Protein AF-A0A820EWH8-F1 (afdb_monomer)

Secondary structure (DSSP, 8-state):
-------------PEEEEEEEEE--TT--HHHHHHHHHHHHIIIIISSS-EEEEEEEEEEPPHHHHHHHH-TTT---HHHHHHHHHHHHHHT-HHHHTTEEE--TTTT-TT----HHHHHHHHHHHHHHHHTTTSSS-SSPPEEEEEEEHHHHHH-TTHHHHTTSTTEEEEEEEETTTTHHHHTTS---TTEEEEEE-S---GGG---HHHHHHHHHSTTT-SS-B--SSPBPHHHHHHHHHT-TT--EEEEEEEB-GGGG-HHHHHHHSTT-SEEEEEEE---S--HHHHHTT-SHIIIIIS--EEEEETTEEEEETTTS-SEEETT----SEES---THHHHTT--EEEE-S--------BS---EEEE---S-GGGHHHHB-GGG--EEEE-S---HHHHHHHHHH-TT--EEEE-S-HHHHHHHHTTS--TT-SEEE-

Organism: NCBI:txid392030

pLDDT: mean 84.19, std 14.74, range [29.52, 98.5]

Nearest PDB structures (foldseek):
  8i0d-assembly1_A  TM=2.693E-01  e=1.339E+00  Scutellaria baicalensis

Radius of gyration: 31.41 Å; Cα contacts (8 Å, |Δi|>4): 701; chains: 1; bounding box: 72×52×110 Å

Solvent-accessible surface area (backbone atoms only — not comparable to full-atom values): 24878 Å² total; per-residue (Å²): 142,80,87,78,79,79,77,81,74,80,74,76,84,61,49,44,29,33,40,36,31,71,42,67,43,55,55,64,55,70,51,66,55,50,50,56,51,52,50,46,55,36,35,53,72,69,39,84,80,43,34,42,73,72,36,35,33,44,27,39,39,18,49,69,51,40,41,75,73,57,34,90,90,68,54,68,57,41,73,56,35,48,49,49,44,48,52,52,35,53,70,66,32,69,87,43,45,72,40,44,48,74,41,58,66,46,38,68,35,87,92,43,67,71,56,71,58,60,49,50,49,54,50,38,50,52,51,32,48,62,36,32,65,71,79,65,75,42,96,60,77,53,26,34,30,43,46,46,46,47,72,54,48,76,74,37,72,65,60,65,54,40,37,76,39,86,57,34,24,31,37,36,41,37,62,70,70,87,46,55,69,57,58,71,68,47,83,87,52,96,34,60,43,80,41,71,49,90,60,88,70,58,75,89,58,69,66,49,38,65,58,53,46,54,32,66,77,30,83,86,74,53,72,82,56,58,77,49,96,57,64,44,48,48,68,58,50,51,54,53,48,69,76,41,80,84,53,41,71,46,78,45,43,36,45,34,36,78,68,56,53,48,30,62,66,48,55,68,73,47,63,77,38,80,42,75,42,38,39,37,38,29,90,58,95,73,65,74,73,40,44,59,44,42,60,42,62,60,27,62,66,75,65,57,48,32,40,35,31,50,69,59,24,40,30,21,47,63,85,67,48,63,45,60,43,44,68,78,65,71,79,65,81,42,52,49,59,86,64,66,60,65,56,36,58,50,22,31,31,38,37,35,65,51,65,73,74,81,72,94,59,65,28,63,43,28,32,33,42,38,33,58,44,75,54,67,68,84,54,45,69,79,34,33,40,46,58,48,20,31,31,41,37,32,76,39,80,56,64,62,71,58,56,57,54,51,53,74,47,21,81,53,31,28,33,43,35,39,54,56,60,64,73,62,51,58,72,71,44,81,83,57,89,61,85,58,50,79,41,82,48,97

InterPro domains:
  IPR004821 Cytidyltransferase-like domain [PF01467] (20-214)
  IPR014729 Rossmann-like alpha/beta/alpha sandwich fold [G3DSA:3.40.50.620] (14-237)
  IPR051182 Eukaryotic NMN adenylyltransferase [PTHR12039] (14-216)

Structure (mmCIF, N/CA/C/O backbone):
data_AF-A0A820EWH8-F1
#
_entry.id   AF-A0A820EWH8-F1
#
loop_
_atom_site.group_PDB
_atom_site.id
_atom_site.type_symbol
_atom_site.label_atom_id
_atom_site.label_alt_id
_atom_site.label_comp_id
_atom_site.label_asym_id
_atom_site.label_entity_id
_atom_site.label_seq_id
_atom_site.pdbx_PDB_ins_code
_atom_site.Cartn_x
_atom_site.Cartn_y
_atom_site.Cartn_z
_atom_site.occupancy
_atom_site.B_iso_or_equiv
_atom_site.auth_seq_id
_atom_site.auth_comp_id
_atom_site.auth_asym_id
_atom_site.auth_atom_id
_atom_site.pdbx_PDB_model_num
ATOM 1 N N . MET A 1 1 ? -23.776 -8.618 68.724 1.00 38.94 1 MET A N 1
ATOM 2 C CA . MET A 1 1 ? -24.906 -8.530 67.776 1.00 38.94 1 MET A CA 1
ATOM 3 C C . MET A 1 1 ? -24.663 -7.338 66.866 1.00 38.94 1 MET A C 1
ATOM 5 O O . MET A 1 1 ? -24.814 -6.212 67.313 1.00 38.94 1 MET A O 1
ATOM 9 N N . LEU A 1 2 ? -24.207 -7.571 65.637 1.00 29.52 2 LEU A N 1
ATOM 10 C CA . LEU A 1 2 ? -24.050 -6.531 64.619 1.00 29.52 2 LEU A CA 1
ATOM 11 C C . LEU A 1 2 ? -24.744 -7.029 63.351 1.00 29.52 2 LEU A C 1
ATOM 13 O O . LEU A 1 2 ? -24.311 -7.994 62.727 1.00 29.52 2 LEU A O 1
ATOM 17 N N . ASN A 1 3 ? -25.873 -6.391 63.053 1.00 35.25 3 ASN A N 1
ATOM 18 C CA . ASN A 1 3 ? -26.711 -6.623 61.886 1.00 35.25 3 ASN A CA 1
ATOM 19 C C . ASN A 1 3 ? -25.984 -6.166 60.615 1.00 35.25 3 ASN A C 1
ATOM 21 O O . ASN A 1 3 ? -25.861 -4.967 60.365 1.00 35.25 3 ASN A O 1
ATOM 25 N N . GLY A 1 4 ? -25.552 -7.117 59.789 1.00 31.80 4 GLY A N 1
ATOM 26 C CA . GLY A 1 4 ? -25.129 -6.858 58.417 1.00 31.80 4 GLY A CA 1
ATOM 27 C C . GLY A 1 4 ? -26.343 -6.789 57.493 1.00 31.80 4 GLY A C 1
ATOM 28 O O . GLY A 1 4 ? -26.900 -7.818 57.121 1.00 31.80 4 GLY A O 1
ATOM 29 N N . LYS A 1 5 ? -26.757 -5.571 57.126 1.00 35.78 5 LYS A N 1
ATOM 30 C CA . LYS A 1 5 ? -27.713 -5.315 56.040 1.00 35.78 5 LYS A CA 1
ATOM 31 C C . LYS A 1 5 ? -27.166 -5.901 54.734 1.00 35.78 5 LYS A C 1
ATOM 33 O O . LYS A 1 5 ? -26.212 -5.372 54.170 1.00 35.78 5 LYS A O 1
ATOM 38 N N . ILE A 1 6 ? -27.812 -6.947 54.230 1.00 36.94 6 ILE A N 1
ATOM 39 C CA . ILE A 1 6 ? -27.679 -7.388 52.841 1.00 36.94 6 ILE A CA 1
ATOM 40 C C . ILE A 1 6 ? -28.340 -6.306 51.981 1.00 36.94 6 ILE A C 1
ATOM 42 O O . ILE A 1 6 ? -29.564 -6.196 51.947 1.00 36.94 6 ILE A O 1
ATOM 46 N N . SER A 1 7 ? -27.543 -5.457 51.327 1.00 34.59 7 SER A N 1
ATOM 47 C CA . SER A 1 7 ? -28.073 -4.552 50.306 1.00 34.59 7 SER A CA 1
ATOM 48 C C . SER A 1 7 ? -28.342 -5.372 49.045 1.00 34.59 7 SER A C 1
ATOM 50 O O . SER A 1 7 ? -27.409 -5.777 48.349 1.00 34.59 7 SER A O 1
ATOM 52 N N . SER A 1 8 ? -29.612 -5.626 48.750 1.00 38.19 8 SER A N 1
ATOM 53 C CA . SER A 1 8 ? -30.064 -6.132 47.459 1.00 38.19 8 SER A CA 1
ATOM 54 C C . SER A 1 8 ? -29.770 -5.083 46.381 1.00 38.19 8 SER A C 1
ATOM 56 O O . SER A 1 8 ? -30.545 -4.146 46.178 1.00 38.19 8 SER A O 1
ATOM 58 N N . ARG A 1 9 ? -28.629 -5.201 45.695 1.00 39.25 9 ARG A N 1
ATOM 59 C CA . ARG A 1 9 ? -28.409 -4.482 44.437 1.00 39.25 9 ARG A CA 1
ATOM 60 C C . ARG A 1 9 ? -29.338 -5.103 43.395 1.00 39.25 9 ARG A C 1
ATOM 62 O O . ARG A 1 9 ? -29.088 -6.216 42.946 1.00 39.25 9 ARG A O 1
ATOM 69 N N . ASN A 1 10 ? -30.394 -4.385 43.020 1.00 38.06 10 ASN A N 1
ATOM 70 C CA . ASN A 1 10 ? -31.115 -4.630 41.773 1.00 38.06 10 ASN A CA 1
ATOM 71 C C . ASN A 1 10 ? -30.092 -4.558 40.630 1.00 38.06 10 ASN A C 1
ATOM 73 O O . ASN A 1 10 ? -29.635 -3.471 40.277 1.00 38.06 10 ASN A O 1
ATOM 77 N N . SER A 1 11 ? -29.676 -5.704 40.094 1.00 45.56 11 SER A N 1
ATOM 78 C CA . SER A 1 11 ? -28.837 -5.761 38.900 1.00 45.56 11 SER A CA 1
ATOM 79 C C . SER A 1 11 ? -29.658 -5.225 37.731 1.00 45.56 11 SER A C 1
ATOM 81 O O . SER A 1 11 ? -30.567 -5.904 37.251 1.00 45.56 11 SER A O 1
ATOM 83 N N . VAL A 1 12 ? -29.382 -3.993 37.301 1.00 56.91 12 VAL A N 1
ATOM 84 C CA . VAL A 1 12 ? -29.908 -3.461 36.039 1.00 56.91 12 VAL A CA 1
ATOM 85 C C . VAL A 1 12 ? -29.523 -4.458 34.948 1.00 56.91 12 VAL A C 1
ATOM 87 O O . VAL A 1 12 ? -28.342 -4.761 34.790 1.00 56.91 12 VAL A O 1
ATOM 90 N N . ILE A 1 13 ? -30.511 -5.028 34.255 1.00 62.31 13 ILE A N 1
ATOM 91 C CA . ILE A 1 13 ? -30.258 -5.976 33.166 1.00 62.31 13 ILE A CA 1
ATOM 92 C C . ILE A 1 13 ? -29.523 -5.206 32.065 1.00 62.31 13 ILE A C 1
ATOM 94 O O . ILE A 1 13 ? -30.099 -4.328 31.423 1.00 62.31 13 ILE A O 1
ATOM 98 N N . GLN A 1 14 ? -28.237 -5.504 31.888 1.00 79.88 14 GLN A N 1
ATOM 99 C CA . GLN A 1 14 ? -27.405 -4.919 30.841 1.00 79.88 14 GLN A CA 1
ATOM 100 C C . GLN A 1 14 ? -27.856 -5.480 29.487 1.00 79.88 14 GLN A C 1
ATOM 102 O O . GLN A 1 14 ? -28.038 -6.689 29.344 1.00 79.88 14 GLN A O 1
ATOM 107 N N . THR A 1 15 ? -28.073 -4.612 28.495 1.00 89.75 15 THR A N 1
ATOM 108 C CA . THR A 1 15 ? -28.449 -5.060 27.145 1.00 89.75 15 THR A CA 1
ATOM 109 C C . THR A 1 15 ? -27.242 -5.712 26.484 1.00 89.75 15 THR A C 1
ATOM 111 O O . THR A 1 15 ? -26.225 -5.049 26.302 1.00 89.75 15 THR A O 1
ATOM 114 N N . SER A 1 16 ? -27.349 -6.990 26.122 1.00 93.00 16 SER A N 1
ATOM 115 C CA . SER A 1 16 ? -26.336 -7.688 25.326 1.00 93.00 16 SER A CA 1
ATOM 116 C C . SER A 1 16 ? -26.566 -7.455 23.839 1.00 93.00 16 SER A C 1
ATOM 118 O O . SER A 1 16 ? -27.691 -7.589 23.348 1.00 93.00 16 SER A O 1
ATOM 120 N N . CYS A 1 17 ? -25.500 -7.117 23.121 1.00 95.88 17 CYS A N 1
ATOM 121 C CA . CYS A 1 17 ? -25.579 -6.796 21.707 1.00 95.88 17 CYS A CA 1
ATOM 122 C C . CYS A 1 17 ? -24.412 -7.348 20.887 1.00 95.88 17 CYS A C 1
ATOM 124 O O . CYS A 1 17 ? -23.352 -7.683 21.417 1.00 95.88 17 CYS A O 1
ATOM 126 N N . VAL A 1 18 ? -24.648 -7.444 19.581 1.00 97.62 18 VAL A N 1
ATOM 127 C CA . VAL A 1 18 ? -23.671 -7.806 18.554 1.00 97.62 18 VAL A CA 1
ATOM 128 C C . VAL A 1 18 ? -23.622 -6.672 17.539 1.00 97.62 18 VAL A C 1
ATOM 130 O O . VAL A 1 18 ? -24.667 -6.164 17.128 1.00 97.62 18 VAL A O 1
ATOM 133 N N . LEU A 1 19 ? -22.419 -6.260 17.151 1.00 98.50 19 LEU A N 1
ATOM 134 C CA . LEU A 1 19 ? -22.222 -5.218 16.147 1.00 98.50 19 LEU A CA 1
ATOM 135 C C . LEU A 1 19 ? -22.139 -5.846 14.756 1.00 98.50 19 LEU A C 1
ATOM 137 O O . LEU A 1 19 ? -21.499 -6.882 14.589 1.00 98.50 19 LEU A O 1
ATOM 141 N N . LEU A 1 20 ? -22.740 -5.205 13.760 1.00 98.12 20 LEU A N 1
ATOM 142 C CA . LEU A 1 20 ? -22.675 -5.615 12.360 1.00 98.12 20 LEU A CA 1
ATOM 143 C C . LEU A 1 20 ? -22.354 -4.402 11.492 1.00 98.12 20 LEU A C 1
ATOM 145 O O . LEU A 1 20 ? -22.983 -3.359 11.634 1.00 98.12 20 LEU A O 1
ATOM 149 N N . THR A 1 21 ? -21.414 -4.537 10.566 1.00 97.31 21 THR A N 1
ATOM 150 C CA . THR A 1 21 ? -21.192 -3.546 9.509 1.00 97.31 21 THR A CA 1
ATOM 151 C C . THR A 1 21 ? -21.126 -4.249 8.159 1.00 97.31 21 THR A C 1
ATOM 153 O O . THR A 1 21 ? -20.509 -5.310 8.038 1.00 97.31 21 THR A O 1
ATOM 156 N N . THR A 1 22 ? -21.788 -3.675 7.158 1.00 96.00 22 THR A N 1
ATOM 157 C CA . THR A 1 22 ? -21.818 -4.179 5.780 1.00 96.00 22 THR A CA 1
ATOM 158 C C . THR A 1 22 ? -21.034 -3.236 4.872 1.00 96.00 22 THR A C 1
ATOM 160 O O . THR A 1 22 ? -20.739 -2.090 5.229 1.00 96.00 22 THR A O 1
ATOM 163 N N . GLY A 1 23 ? -20.649 -3.702 3.686 1.00 94.50 23 GLY A N 1
ATOM 164 C CA . GLY A 1 23 ? -19.924 -2.852 2.751 1.00 94.50 23 GLY A CA 1
ATOM 165 C C . GLY A 1 23 ? -19.185 -3.593 1.652 1.00 94.50 23 GLY A C 1
ATOM 166 O O . GLY A 1 23 ? -19.115 -4.819 1.601 1.00 94.50 23 GLY A O 1
ATOM 167 N N . SER A 1 24 ? -18.594 -2.814 0.744 1.00 95.00 24 SER A N 1
ATOM 168 C CA . SER A 1 24 ? -17.811 -3.378 -0.355 1.00 95.00 24 SER A CA 1
ATOM 169 C C . SER A 1 24 ? -16.517 -4.028 0.132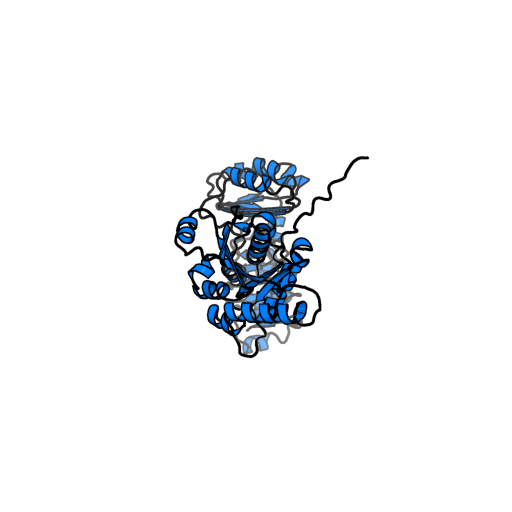 1.00 95.00 24 SER A C 1
ATOM 171 O O . SER A 1 24 ? -16.155 -5.043 -0.435 1.00 95.00 24 SER A O 1
ATOM 173 N N . PHE A 1 25 ? -15.827 -3.465 1.137 1.00 95.75 25 PHE A N 1
ATOM 174 C CA . PHE A 1 25 ? -14.497 -3.901 1.618 1.00 95.75 25 PHE A CA 1
ATOM 175 C C . PHE A 1 25 ? -13.530 -4.243 0.476 1.00 95.75 25 PHE A C 1
ATOM 177 O O . PHE A 1 25 ? -12.991 -5.343 0.389 1.00 95.75 25 PHE A O 1
ATOM 184 N N . ASN A 1 26 ? -13.342 -3.287 -0.436 1.00 94.62 26 ASN A N 1
ATOM 185 C CA . ASN A 1 26 ? -12.665 -3.511 -1.709 1.00 94.62 26 ASN A CA 1
ATOM 186 C C . ASN A 1 26 ? -11.441 -2.588 -1.894 1.00 94.62 26 ASN A C 1
ATOM 188 O O . ASN A 1 26 ? -11.542 -1.614 -2.638 1.00 94.62 26 ASN A O 1
ATOM 192 N N . PRO A 1 27 ? -10.301 -2.829 -1.226 1.00 94.12 27 PRO A N 1
ATOM 193 C CA . PRO A 1 27 ? -10.099 -3.824 -0.174 1.00 94.12 27 PRO A CA 1
ATOM 194 C C . PRO A 1 27 ? -10.524 -3.306 1.215 1.00 94.12 27 PRO A C 1
ATOM 196 O O . PRO A 1 27 ? -10.850 -2.128 1.400 1.00 94.12 27 PRO A O 1
ATOM 199 N N . VAL A 1 28 ? -10.537 -4.202 2.202 1.00 94.38 28 VAL A N 1
ATOM 200 C CA . VAL A 1 28 ? -10.636 -3.849 3.626 1.00 94.38 28 VAL A CA 1
ATOM 201 C C . VAL A 1 28 ? -9.438 -2.987 4.062 1.00 94.38 28 VAL A C 1
ATOM 203 O O . VAL A 1 28 ? -8.375 -3.032 3.450 1.00 94.38 28 VAL A O 1
ATOM 206 N N . HIS A 1 29 ? -9.612 -2.178 5.107 1.00 88.81 29 HIS A N 1
ATOM 207 C CA . HIS A 1 29 ? -8.586 -1.277 5.655 1.00 88.81 29 HIS A CA 1
ATOM 208 C C . HIS A 1 29 ? -8.926 -0.879 7.104 1.00 88.81 29 HIS A C 1
ATOM 210 O O . HIS A 1 29 ? -10.088 -1.045 7.500 1.00 88.81 29 HIS A O 1
ATOM 216 N N . PRO A 1 30 ? -7.971 -0.321 7.883 1.00 85.25 30 PRO A N 1
ATOM 217 C CA . PRO A 1 30 ? -8.116 -0.120 9.330 1.00 85.25 30 PRO A CA 1
ATOM 218 C C . PRO A 1 30 ? -9.366 0.653 9.769 1.00 85.25 30 PRO A C 1
ATOM 220 O O . PRO A 1 30 ? -9.969 0.339 10.797 1.00 85.25 30 PRO A O 1
ATOM 223 N N . LEU A 1 31 ? -9.804 1.633 8.973 1.00 81.88 31 LEU A N 1
ATOM 224 C CA . LEU A 1 31 ? -10.978 2.460 9.275 1.00 81.88 31 LEU A CA 1
ATOM 225 C C . LEU A 1 31 ? -12.252 1.635 9.518 1.00 81.88 31 LEU A C 1
ATOM 227 O O . LEU A 1 31 ? -13.068 2.001 10.367 1.00 81.88 31 LEU A O 1
ATOM 231 N N . HIS A 1 32 ? -12.413 0.522 8.794 1.00 89.06 32 HIS A N 1
ATOM 232 C CA . HIS A 1 32 ? -13.570 -0.362 8.932 1.00 89.06 32 HIS A CA 1
ATOM 233 C C . HIS A 1 32 ? -13.653 -0.955 10.346 1.00 89.06 32 HIS A C 1
ATOM 235 O O . HIS A 1 32 ? -14.711 -0.917 10.975 1.00 89.06 32 HIS A O 1
ATOM 241 N N . PHE A 1 33 ? -12.525 -1.422 10.886 1.00 90.06 33 PHE A N 1
ATOM 242 C CA . PHE A 1 33 ? -12.454 -1.995 12.232 1.00 90.06 33 PHE A CA 1
ATOM 243 C C . PHE A 1 33 ? -12.567 -0.925 13.314 1.00 90.06 33 PHE A C 1
ATOM 245 O O . PHE A 1 33 ? -13.239 -1.119 14.325 1.00 90.06 33 PHE A O 1
ATOM 252 N N . GLN A 1 34 ? -11.956 0.240 13.095 1.00 88.25 34 GLN A N 1
ATOM 253 C CA . GLN A 1 34 ? -11.968 1.324 14.075 1.00 88.25 34 GLN A CA 1
ATOM 254 C C . GLN A 1 34 ? -13.366 1.863 14.364 1.00 88.25 34 GLN A C 1
ATOM 256 O O . GLN A 1 34 ? -13.612 2.344 15.468 1.00 88.25 34 GLN A O 1
ATOM 261 N N . ASN A 1 35 ? -14.281 1.809 13.394 1.00 90.00 35 ASN A N 1
ATOM 262 C CA . ASN A 1 35 ? -15.673 2.166 13.647 1.00 90.00 35 ASN A CA 1
ATOM 263 C C . ASN A 1 35 ? -16.317 1.169 14.618 1.00 90.00 35 ASN A C 1
ATOM 265 O O . ASN A 1 35 ? -16.902 1.602 15.605 1.00 90.00 35 ASN A O 1
ATOM 269 N N . LEU A 1 36 ? -16.133 -0.140 14.416 1.00 95.12 36 LEU A N 1
ATOM 270 C CA . LEU A 1 36 ? -16.631 -1.162 15.343 1.00 95.12 36 LEU A CA 1
ATOM 271 C C . LEU A 1 36 ? -16.025 -1.010 16.744 1.00 95.12 36 LEU A C 1
ATOM 273 O O . LEU A 1 36 ? -16.765 -1.013 17.724 1.00 95.12 36 LEU A O 1
ATOM 277 N N . VAL A 1 37 ? -14.706 -0.810 16.844 1.00 94.12 37 VAL A N 1
ATOM 278 C CA . VAL A 1 37 ? -14.016 -0.572 18.126 1.00 94.12 37 VAL A CA 1
ATOM 279 C C . VAL A 1 37 ? -14.590 0.660 18.824 1.00 94.12 37 VAL A C 1
ATOM 281 O O . VAL A 1 37 ? -14.966 0.587 19.990 1.00 94.12 37 VAL A O 1
ATOM 284 N N . ARG A 1 38 ? -14.745 1.778 18.103 1.00 92.94 38 ARG A N 1
ATOM 285 C CA . ARG A 1 38 ? -15.295 3.013 18.673 1.00 92.94 38 ARG A CA 1
ATOM 286 C C . ARG A 1 38 ? -16.721 2.825 19.182 1.00 92.94 38 ARG A C 1
ATOM 288 O O . ARG A 1 38 ? -17.041 3.338 20.255 1.00 92.94 38 ARG A O 1
ATOM 295 N N . VAL A 1 39 ? -17.565 2.128 18.417 1.00 95.94 39 VAL A N 1
ATOM 296 C CA . VAL A 1 39 ? -18.941 1.825 18.827 1.00 95.94 39 VAL A CA 1
ATOM 297 C C . VAL A 1 39 ? -18.946 0.941 20.066 1.00 95.94 39 VAL A C 1
ATOM 299 O O . VAL A 1 39 ? -19.681 1.243 21.003 1.00 95.94 39 VAL A O 1
ATOM 302 N N . ARG A 1 40 ? -18.104 -0.097 20.115 1.00 96.69 40 ARG A N 1
ATOM 303 C CA . ARG A 1 40 ? -17.978 -0.949 21.299 1.00 96.69 40 ARG A CA 1
ATOM 304 C C . ARG A 1 40 ? -17.619 -0.129 22.531 1.00 96.69 40 ARG A C 1
ATOM 306 O O . ARG A 1 40 ? -18.365 -0.133 23.506 1.00 96.69 40 ARG A O 1
ATOM 313 N N . ASP A 1 41 ? -16.526 0.621 22.450 1.00 94.38 41 ASP A N 1
ATOM 314 C CA . ASP A 1 41 ? -16.016 1.396 23.576 1.00 94.38 41 ASP A CA 1
ATOM 315 C C . ASP A 1 41 ? -17.059 2.414 24.064 1.00 94.38 41 ASP A C 1
ATOM 317 O O . ASP A 1 41 ? -17.229 2.592 25.271 1.00 94.38 41 ASP A O 1
ATOM 321 N N . PHE A 1 42 ? -17.811 3.029 23.141 1.00 95.31 42 PHE A N 1
ATOM 322 C CA . PHE A 1 42 ? -18.914 3.926 23.481 1.00 95.31 42 PHE A CA 1
ATOM 323 C C . PHE A 1 42 ? -20.038 3.199 24.222 1.00 95.31 42 PHE A C 1
ATOM 325 O O . PHE A 1 42 ? -20.459 3.638 25.290 1.00 95.31 42 PHE A O 1
ATOM 332 N N . LEU A 1 43 ? -20.538 2.092 23.671 1.00 95.44 43 LEU A N 1
ATOM 333 C CA . LEU A 1 43 ? -21.671 1.353 24.230 1.00 95.44 43 LEU A CA 1
ATOM 334 C C . LEU A 1 43 ? -21.362 0.762 25.610 1.00 95.44 43 LEU A C 1
ATOM 336 O O . LEU A 1 43 ? -22.241 0.719 26.475 1.00 95.44 43 LEU A O 1
ATOM 340 N N . GLU A 1 44 ? -20.120 0.337 25.828 1.00 95.38 44 GLU A N 1
ATOM 341 C CA . GLU A 1 44 ? -19.693 -0.290 27.077 1.00 95.38 44 GLU A CA 1
ATOM 342 C C . GLU A 1 44 ? -19.288 0.714 28.156 1.00 95.38 44 GLU A C 1
ATOM 344 O O . GLU A 1 44 ? -19.430 0.409 29.339 1.00 95.38 44 GLU A O 1
ATOM 349 N N . ASN A 1 45 ? -18.815 1.912 27.793 1.00 93.56 45 ASN A N 1
ATOM 350 C CA . ASN A 1 45 ? -18.239 2.849 28.766 1.00 93.56 45 ASN A CA 1
ATOM 351 C C . ASN A 1 45 ? -18.974 4.190 28.868 1.00 93.56 45 ASN A C 1
ATOM 353 O O . ASN A 1 45 ? -19.061 4.747 29.963 1.00 93.56 45 ASN A O 1
ATOM 357 N N . GLU A 1 46 ? -19.509 4.707 27.762 1.00 92.62 46 GLU A N 1
ATOM 358 C CA . GLU A 1 46 ? -20.070 6.065 27.673 1.00 92.62 46 GLU A CA 1
ATOM 359 C C . GLU A 1 46 ? -21.606 6.068 27.627 1.00 92.62 46 GLU A C 1
ATOM 361 O O . GLU A 1 46 ? -22.248 6.938 28.218 1.00 92.62 46 GLU A O 1
ATOM 366 N N . HIS A 1 47 ? -22.211 5.087 26.955 1.00 91.31 47 HIS A N 1
ATOM 367 C CA . HIS A 1 47 ? -23.656 4.988 26.786 1.00 91.31 47 HIS A CA 1
ATOM 368 C C . HIS A 1 47 ? -24.366 4.684 28.115 1.00 91.31 47 HIS A C 1
ATOM 370 O O . HIS A 1 47 ? -23.882 3.908 28.942 1.00 91.31 47 HIS A O 1
ATOM 376 N N . GLN A 1 48 ? -25.547 5.277 28.320 1.00 88.81 48 GLN A N 1
ATOM 377 C CA . GLN A 1 48 ? -26.369 5.065 29.513 1.00 88.81 48 GLN A CA 1
ATOM 378 C C . GLN A 1 48 ? -27.804 4.661 29.127 1.00 88.81 48 GLN A C 1
ATOM 380 O O . GLN A 1 48 ? -28.483 5.436 28.456 1.00 88.81 48 GLN A O 1
ATOM 385 N N . PRO A 1 49 ? -28.295 3.483 29.565 1.00 89.44 49 PRO A N 1
ATOM 386 C CA . PRO A 1 49 ? -27.563 2.469 30.328 1.00 89.44 49 PRO A CA 1
ATOM 387 C C . PRO A 1 49 ? -26.451 1.825 29.487 1.00 89.44 49 PRO A C 1
ATOM 389 O O . PRO A 1 49 ? -26.592 1.693 28.272 1.00 89.44 49 PRO A O 1
ATOM 392 N N . ARG A 1 50 ? -25.367 1.387 30.135 1.00 92.62 50 ARG A N 1
ATOM 393 C CA . ARG A 1 50 ? -24.282 0.656 29.460 1.00 92.62 50 ARG A CA 1
ATOM 394 C C . ARG A 1 50 ? -24.806 -0.622 28.818 1.00 92.62 50 ARG A C 1
ATOM 396 O O . ARG A 1 50 ? -25.679 -1.286 29.380 1.00 92.62 50 ARG A O 1
ATOM 403 N N . TRP A 1 51 ? -24.288 -0.957 27.645 1.00 94.50 51 TRP A N 1
ATOM 404 C CA . TRP A 1 51 ? -24.569 -2.215 26.951 1.00 94.50 51 TRP A CA 1
ATOM 405 C C . TRP A 1 51 ? -23.357 -3.144 27.068 1.00 94.50 51 TRP A C 1
ATOM 407 O O . TRP A 1 51 ? -22.295 -2.729 27.518 1.00 94.50 51 TRP A O 1
ATOM 417 N N . ASN A 1 52 ? -23.547 -4.428 26.788 1.00 94.00 52 ASN A N 1
ATOM 418 C CA . ASN A 1 52 ? -22.507 -5.454 26.787 1.00 94.00 52 ASN A CA 1
ATOM 419 C C . ASN A 1 52 ? -22.318 -5.921 25.344 1.00 94.00 52 ASN A C 1
ATOM 421 O O . ASN A 1 52 ? -23.262 -6.463 24.758 1.00 94.00 52 ASN A O 1
ATOM 425 N N . VAL A 1 53 ? -21.151 -5.681 24.754 1.00 96.75 53 VAL A N 1
ATOM 426 C CA . VAL A 1 53 ? -20.894 -6.014 23.353 1.00 96.75 53 VAL A CA 1
ATOM 427 C C . VAL A 1 53 ? -20.207 -7.369 23.298 1.00 96.75 53 VAL A C 1
ATOM 429 O O . VAL A 1 53 ? -19.071 -7.532 23.725 1.00 96.75 53 VAL A O 1
ATOM 432 N N . LEU A 1 54 ? -20.910 -8.362 22.764 1.00 95.25 54 LEU A N 1
ATOM 433 C CA . LEU A 1 54 ? -20.440 -9.746 22.772 1.00 95.25 54 LEU A CA 1
ATOM 434 C C . LEU A 1 54 ? -19.514 -10.066 21.598 1.00 95.25 54 LEU A C 1
ATOM 436 O O . LEU A 1 54 ? -18.599 -10.871 21.738 1.00 95.25 54 LEU A O 1
ATOM 440 N N . ALA A 1 55 ? -19.793 -9.479 20.435 1.00 97.00 55 ALA A N 1
ATOM 441 C CA . ALA A 1 55 ? -19.062 -9.724 19.199 1.00 97.00 55 ALA A CA 1
ATOM 442 C C . ALA A 1 55 ? -19.297 -8.592 18.189 1.00 97.00 55 ALA A C 1
ATOM 444 O O . ALA A 1 55 ? -20.283 -7.853 18.277 1.00 97.00 55 ALA A O 1
ATOM 445 N N . GLY A 1 56 ? -18.404 -8.488 17.210 1.00 98.12 56 GLY A N 1
ATOM 446 C CA . GLY A 1 56 ? -18.530 -7.649 16.027 1.00 98.12 56 GLY A CA 1
ATOM 447 C C . GLY A 1 56 ? -18.410 -8.485 14.757 1.00 98.12 56 GLY A C 1
ATOM 448 O O . GLY A 1 56 ? -17.637 -9.436 14.700 1.00 98.12 56 GLY A O 1
ATOM 449 N N . TYR A 1 57 ? -19.168 -8.128 13.729 1.00 98.31 57 TYR A N 1
ATOM 450 C CA . TYR A 1 57 ? -19.135 -8.800 12.439 1.00 98.31 57 TYR A CA 1
ATOM 451 C C . TYR A 1 57 ? -18.937 -7.802 11.311 1.00 98.31 57 TYR A C 1
ATOM 453 O O . TYR A 1 57 ? -19.602 -6.765 11.245 1.00 98.31 57 TYR A O 1
ATOM 461 N N . ILE A 1 58 ? -18.032 -8.153 10.405 1.00 97.69 58 ILE A N 1
ATOM 462 C CA . ILE A 1 58 ? -17.883 -7.503 9.108 1.00 97.69 58 ILE A CA 1
ATOM 463 C C . ILE A 1 58 ? -18.518 -8.406 8.066 1.00 97.69 58 ILE A C 1
ATOM 465 O O . ILE A 1 58 ? -18.172 -9.581 7.980 1.00 97.69 58 ILE A O 1
ATOM 469 N N . SER A 1 59 ? -19.439 -7.854 7.289 1.00 97.94 59 SER A N 1
ATOM 470 C CA . SER A 1 59 ? -20.225 -8.577 6.294 1.00 97.94 59 SER A CA 1
ATOM 471 C C . SER A 1 59 ? -19.925 -8.030 4.903 1.00 97.94 59 SER A C 1
ATOM 473 O O . SER A 1 59 ? -20.474 -6.995 4.518 1.00 97.94 59 SER A O 1
ATOM 475 N N . PRO A 1 60 ? -18.984 -8.633 4.156 1.00 97.75 60 PRO A N 1
ATOM 476 C CA . PRO A 1 60 ? -18.749 -8.239 2.782 1.00 97.75 60 PRO A CA 1
ATOM 477 C C . PRO A 1 60 ? -19.989 -8.424 1.920 1.00 97.75 60 PRO A C 1
ATOM 479 O O . PRO A 1 60 ? -20.655 -9.448 1.987 1.00 97.75 60 PRO A O 1
ATOM 482 N N . THR A 1 61 ? -20.269 -7.426 1.086 1.00 96.62 61 THR A N 1
ATOM 483 C CA . THR A 1 61 ? -21.462 -7.427 0.234 1.00 96.62 61 THR A CA 1
ATOM 484 C C . THR A 1 61 ? -21.336 -8.345 -0.976 1.00 96.62 61 THR A C 1
ATOM 486 O O . THR A 1 61 ? -20.227 -8.762 -1.316 1.00 96.62 61 THR A O 1
ATOM 489 N N . HIS A 1 62 ? -22.452 -8.647 -1.638 1.00 96.88 62 HIS A N 1
ATOM 490 C CA . HIS A 1 62 ? -22.510 -9.527 -2.805 1.00 96.88 62 HIS A CA 1
ATOM 491 C C . HIS A 1 62 ? -21.773 -8.948 -4.030 1.00 96.88 62 HIS A C 1
ATOM 493 O O . HIS A 1 62 ? -21.726 -7.732 -4.245 1.00 96.88 62 HIS A O 1
ATOM 499 N N . ASP A 1 63 ? -21.212 -9.826 -4.865 1.00 95.69 63 ASP A N 1
ATOM 500 C CA . ASP A 1 63 ? -20.383 -9.440 -6.015 1.00 95.69 63 ASP A CA 1
ATOM 501 C C . ASP A 1 63 ? -21.128 -8.607 -7.052 1.00 95.69 63 ASP A C 1
ATOM 503 O O . ASP A 1 63 ? -20.568 -7.645 -7.572 1.00 95.69 63 ASP A O 1
ATOM 507 N N . SER A 1 64 ? -22.410 -8.889 -7.287 1.00 94.38 64 SER A N 1
ATOM 508 C CA . SER A 1 64 ? -23.230 -8.100 -8.217 1.00 94.38 64 SER A CA 1
ATOM 509 C C . SER A 1 64 ? -23.281 -6.609 -7.849 1.00 94.38 64 SER A C 1
ATOM 511 O O . SER A 1 64 ? -23.196 -5.757 -8.735 1.00 94.38 64 SER A O 1
ATOM 513 N N . TYR A 1 65 ? -23.344 -6.275 -6.555 1.00 93.62 65 TYR A N 1
ATOM 514 C CA . TYR A 1 65 ? -23.326 -4.888 -6.085 1.00 93.62 65 TYR A CA 1
ATOM 515 C C . TYR A 1 65 ? -21.949 -4.251 -6.256 1.00 93.62 65 TYR A C 1
ATOM 517 O O . TYR A 1 65 ? -21.841 -3.129 -6.756 1.00 93.62 65 TYR A O 1
ATOM 525 N N . VAL A 1 66 ? -20.879 -4.954 -5.870 1.00 93.12 66 VAL A N 1
ATOM 526 C CA . VAL A 1 66 ? -19.515 -4.410 -5.978 1.00 93.12 66 VAL A CA 1
ATOM 527 C C . VAL A 1 66 ? -19.126 -4.208 -7.440 1.00 93.12 66 VAL A C 1
ATOM 529 O O . VAL A 1 66 ? -18.630 -3.135 -7.788 1.00 93.12 66 VAL A O 1
ATOM 532 N N . HIS A 1 67 ? -19.424 -5.185 -8.295 1.00 91.75 67 HIS A N 1
ATOM 533 C CA . HIS A 1 67 ? -19.234 -5.099 -9.737 1.00 91.75 67 HIS A CA 1
ATOM 534 C C . HIS A 1 67 ? -20.017 -3.917 -10.321 1.00 91.75 67 HIS A C 1
ATOM 536 O O . HIS A 1 67 ? -19.437 -3.077 -11.003 1.00 91.75 67 HIS A O 1
ATOM 542 N N . SER A 1 68 ? -21.314 -3.781 -10.006 1.00 91.31 68 SER A N 1
ATOM 543 C CA . SER A 1 68 ? -22.129 -2.653 -10.487 1.00 91.31 68 SER A CA 1
ATOM 544 C C . SER A 1 68 ? -21.609 -1.290 -10.021 1.00 91.31 68 SER A C 1
ATOM 546 O O . SER A 1 68 ? -21.797 -0.296 -10.718 1.00 91.31 68 SER A O 1
ATOM 548 N N . LYS A 1 69 ? -20.997 -1.222 -8.835 1.00 86.56 69 LYS A N 1
ATOM 549 C CA . LYS A 1 69 ? -20.492 0.020 -8.241 1.00 86.56 69 LYS A CA 1
ATOM 550 C C . LYS A 1 69 ? -19.125 0.436 -8.783 1.00 86.56 69 LYS A C 1
ATOM 552 O O . LYS A 1 69 ? -18.854 1.632 -8.848 1.00 86.56 69 LYS A O 1
ATOM 557 N N . LEU A 1 70 ? -18.246 -0.521 -9.079 1.00 88.38 70 LEU A N 1
ATOM 558 C CA . LEU A 1 70 ? -16.835 -0.250 -9.381 1.00 88.38 70 LEU A CA 1
ATOM 559 C C . LEU A 1 70 ? -16.441 -0.537 -10.833 1.00 88.38 70 LEU A C 1
ATOM 561 O O . LEU A 1 70 ? -15.535 0.126 -11.331 1.00 88.38 70 LEU A O 1
ATOM 565 N N . GLY A 1 71 ? -17.110 -1.482 -11.498 1.00 83.94 71 GLY A N 1
ATOM 566 C CA . GLY A 1 71 ? -16.753 -1.954 -12.836 1.00 83.94 71 GLY A CA 1
ATOM 567 C C . GLY A 1 71 ? -15.421 -2.711 -12.896 1.00 83.94 71 GLY A C 1
ATOM 568 O O . GLY A 1 71 ? -14.629 -2.725 -11.948 1.00 83.94 71 GLY A O 1
ATOM 569 N N . ASP A 1 72 ? -15.162 -3.352 -14.034 1.00 76.75 72 ASP A N 1
ATOM 570 C CA . ASP A 1 72 ? -13.882 -4.006 -14.309 1.00 76.75 72 ASP A CA 1
ATOM 571 C C . ASP A 1 72 ? -12.775 -2.981 -14.621 1.00 76.75 72 ASP A C 1
ATOM 573 O O . ASP A 1 72 ? -13.047 -1.968 -15.270 1.00 76.75 72 ASP A O 1
ATOM 577 N N . PRO A 1 73 ? -11.512 -3.225 -14.209 1.00 75.81 73 PRO A N 1
ATOM 578 C CA . PRO A 1 73 ? -11.003 -4.351 -13.411 1.00 75.81 73 PRO A CA 1
ATOM 579 C C . PRO A 1 73 ? -10.919 -4.027 -11.900 1.00 75.81 73 PRO A C 1
ATOM 581 O O . PRO A 1 73 ? -10.049 -4.530 -11.195 1.00 75.81 73 PRO A O 1
ATOM 584 N N . ALA A 1 74 ? -11.737 -3.098 -11.393 1.00 82.62 74 ALA A N 1
ATOM 585 C CA . ALA A 1 74 ? -11.513 -2.461 -10.092 1.00 82.62 74 ALA A CA 1
ATOM 586 C C . ALA A 1 74 ? -12.088 -3.224 -8.883 1.00 82.62 74 ALA A C 1
ATOM 588 O O . ALA A 1 74 ? -11.790 -2.866 -7.738 1.00 82.62 74 ALA A O 1
ATOM 589 N N . TRP A 1 75 ? -12.931 -4.233 -9.094 1.00 90.50 75 TRP A N 1
ATOM 590 C CA . TRP A 1 75 ? -13.568 -4.993 -8.017 1.00 90.50 75 TRP A CA 1
ATOM 591 C C . TRP A 1 75 ? -12.850 -6.319 -7.732 1.00 90.50 75 TRP A C 1
ATOM 593 O O . TRP A 1 75 ? -12.261 -6.934 -8.614 1.00 90.50 75 TRP A O 1
ATOM 603 N N . ILE A 1 76 ? -12.887 -6.738 -6.470 1.00 93.56 76 ILE A N 1
ATOM 604 C CA . ILE A 1 76 ? -12.304 -7.975 -5.949 1.00 93.56 76 ILE A CA 1
ATOM 605 C C . ILE A 1 76 ? -13.465 -8.946 -5.668 1.00 93.56 76 ILE A C 1
ATOM 607 O O . ILE A 1 76 ? -14.447 -8.526 -5.037 1.00 93.56 76 ILE A O 1
ATOM 611 N N . PRO A 1 77 ? -13.373 -10.225 -6.079 1.00 95.88 77 PRO A N 1
ATOM 612 C CA . PRO A 1 77 ? -14.402 -11.227 -5.804 1.00 95.88 77 PRO A CA 1
ATOM 613 C C . PRO A 1 77 ? -14.716 -11.383 -4.312 1.00 95.88 77 PRO A C 1
ATOM 615 O O . PRO A 1 77 ? -13.835 -11.254 -3.460 1.00 95.88 77 PRO A O 1
ATOM 618 N N . ALA A 1 78 ? -15.963 -11.713 -3.979 1.00 96.56 78 ALA A N 1
ATOM 619 C CA . ALA A 1 78 ? -16.467 -11.813 -2.609 1.00 96.56 78 ALA A CA 1
ATOM 620 C C . ALA A 1 78 ? -15.628 -12.751 -1.755 1.00 96.56 78 ALA A C 1
ATOM 622 O O . ALA A 1 78 ? -15.245 -12.401 -0.641 1.00 96.56 78 ALA A O 1
ATOM 623 N N . LYS A 1 79 ? -15.290 -13.915 -2.313 1.00 96.88 79 LYS A N 1
ATOM 624 C CA . LYS A 1 79 ? -14.431 -14.907 -1.668 1.00 96.88 79 LYS A CA 1
ATOM 625 C C . LYS A 1 79 ? -13.095 -14.304 -1.226 1.00 96.88 79 LYS A C 1
ATOM 627 O O . LYS A 1 79 ? -12.653 -14.552 -0.104 1.00 96.88 79 LYS A O 1
ATOM 632 N N . ASP A 1 80 ? -12.479 -13.500 -2.086 1.00 97.25 80 ASP A N 1
ATOM 633 C CA . ASP A 1 80 ? -11.186 -12.877 -1.816 1.00 97.25 80 ASP A CA 1
ATOM 634 C C . ASP A 1 80 ? -11.333 -11.705 -0.843 1.00 97.25 80 ASP A C 1
ATOM 636 O O . ASP A 1 80 ? -10.512 -11.550 0.056 1.00 97.25 80 ASP A O 1
ATOM 640 N N . ARG A 1 81 ? -12.421 -10.931 -0.925 1.00 97.62 81 ARG A N 1
ATOM 641 C CA . ARG A 1 81 ? -12.725 -9.882 0.061 1.00 97.62 81 ARG A CA 1
ATOM 642 C C . ARG A 1 81 ? -12.969 -10.444 1.459 1.00 97.62 81 ARG A C 1
ATOM 644 O O . ARG A 1 81 ? -12.443 -9.894 2.422 1.00 97.62 81 ARG A O 1
ATOM 651 N N . CYS A 1 82 ? -13.704 -11.550 1.584 1.00 98.19 82 CYS A N 1
ATOM 652 C CA . CYS A 1 82 ? -13.873 -12.258 2.854 1.00 98.19 82 CYS A CA 1
ATOM 653 C C . CYS A 1 82 ? -12.525 -12.703 3.419 1.00 98.19 82 CYS A C 1
ATOM 655 O O . CYS A 1 82 ? -12.243 -12.439 4.586 1.00 98.19 82 CYS A O 1
ATOM 657 N N . ARG A 1 83 ? -11.674 -13.305 2.581 1.00 98.06 83 ARG A N 1
ATOM 658 C CA . ARG A 1 83 ? -10.328 -13.721 2.979 1.00 98.06 83 ARG A CA 1
ATOM 659 C C . ARG A 1 83 ? -9.468 -12.537 3.432 1.00 98.06 83 ARG A C 1
ATOM 661 O O . ARG A 1 83 ? -8.837 -12.622 4.477 1.00 98.06 83 ARG A O 1
ATOM 668 N N . LEU A 1 84 ? -9.478 -11.427 2.694 1.00 97.25 84 LEU A N 1
ATOM 669 C CA . LEU A 1 84 ? -8.758 -10.209 3.074 1.00 97.25 84 LEU A CA 1
ATOM 670 C C . LEU A 1 84 ? -9.257 -9.653 4.414 1.00 97.25 84 LEU A C 1
ATOM 672 O O . LEU A 1 84 ? -8.447 -9.234 5.235 1.00 97.25 84 LEU A O 1
ATOM 676 N N . CYS A 1 85 ? -10.572 -9.665 4.666 1.00 97.62 85 CYS A N 1
ATOM 677 C CA . CYS A 1 85 ? -11.125 -9.279 5.965 1.00 97.62 85 CYS A CA 1
ATOM 678 C C . CYS A 1 85 ? -10.652 -10.208 7.092 1.00 97.62 85 CYS A C 1
ATOM 680 O O . CYS A 1 85 ? -10.267 -9.714 8.148 1.00 97.62 85 CYS A O 1
ATOM 682 N N . GLU A 1 86 ? -10.658 -11.527 6.879 1.00 97.75 86 GLU A N 1
ATOM 683 C CA . GLU A 1 86 ? -10.164 -12.510 7.853 1.00 97.75 86 GLU A CA 1
ATOM 684 C C . GLU A 1 86 ? -8.676 -12.282 8.162 1.00 97.75 86 GLU A C 1
ATOM 686 O O . GLU A 1 86 ? -8.304 -12.159 9.328 1.00 97.75 86 GLU A O 1
ATOM 691 N N . GLU A 1 87 ? -7.835 -12.150 7.132 1.00 97.06 87 GLU A N 1
ATOM 692 C CA . GLU A 1 87 ? -6.396 -11.897 7.274 1.00 97.06 87 GLU A CA 1
ATOM 693 C C . GLU A 1 87 ? -6.120 -10.560 7.981 1.00 97.06 87 GLU A C 1
ATOM 695 O O . GLU A 1 87 ? -5.293 -10.507 8.891 1.00 97.06 87 GLU A O 1
ATOM 700 N N . ALA A 1 88 ? -6.857 -9.498 7.641 1.00 94.88 88 ALA A N 1
ATOM 701 C CA . ALA A 1 88 ? -6.723 -8.198 8.292 1.00 94.88 88 ALA A CA 1
ATOM 702 C C . ALA A 1 88 ? -7.121 -8.241 9.779 1.00 94.88 88 ALA A C 1
ATOM 704 O O . ALA A 1 88 ? -6.425 -7.667 10.612 1.00 94.88 88 ALA A O 1
ATOM 705 N N . ILE A 1 89 ? -8.187 -8.966 10.141 1.00 94.38 89 ILE A N 1
ATOM 706 C CA . ILE A 1 89 ? -8.583 -9.155 11.548 1.00 94.38 89 ILE A CA 1
ATOM 707 C C . ILE A 1 89 ? -7.493 -9.892 12.335 1.00 94.38 89 ILE A C 1
ATOM 709 O O . ILE A 1 89 ? -7.202 -9.521 13.473 1.00 94.38 89 ILE A O 1
ATOM 713 N N . GLN A 1 90 ? -6.891 -10.929 11.745 1.00 93.94 90 GLN A N 1
ATOM 714 C CA . GLN A 1 90 ? -5.800 -11.675 12.379 1.00 93.94 90 GLN A CA 1
ATOM 715 C C . GLN A 1 90 ? -4.538 -10.817 12.531 1.00 93.94 90 GLN A C 1
ATOM 717 O O . GLN A 1 90 ? -3.893 -10.857 13.578 1.00 93.94 90 GLN A O 1
ATOM 722 N N . HIS A 1 91 ? -4.210 -10.011 11.518 1.00 90.56 91 HIS A N 1
ATOM 723 C CA . HIS A 1 91 ? -3.039 -9.133 11.516 1.00 90.56 91 HIS A CA 1
ATOM 724 C C . HIS A 1 91 ? -3.087 -8.060 12.619 1.00 90.56 91 HIS A C 1
ATOM 726 O O . HIS A 1 91 ? -2.064 -7.757 13.226 1.00 90.56 91 HIS A O 1
ATOM 732 N N . GLU A 1 92 ? -4.269 -7.525 12.938 1.00 86.31 92 GLU A N 1
ATOM 733 C CA . GLU A 1 92 ? -4.473 -6.577 14.053 1.00 86.31 92 GLU A CA 1
ATOM 734 C C . GLU A 1 92 ? -4.286 -7.227 15.445 1.00 86.31 92 GLU A C 1
ATOM 736 O O . GLU A 1 92 ? -4.279 -6.551 16.478 1.00 86.31 92 GLU A O 1
ATOM 741 N N . GLY A 1 93 ? -4.110 -8.550 15.496 1.00 88.81 93 GLY A N 1
ATOM 742 C CA . GLY A 1 93 ? -3.756 -9.291 16.698 1.00 88.81 93 GLY A CA 1
ATOM 743 C C . GLY A 1 93 ? -4.946 -9.668 17.592 1.00 88.81 93 GLY A C 1
ATOM 744 O O . GLY A 1 93 ? -6.118 -9.485 17.237 1.00 88.81 93 GLY A O 1
ATOM 745 N N . PRO A 1 94 ? -4.673 -10.233 18.785 1.00 84.75 94 PRO A N 1
ATOM 746 C CA . PRO A 1 94 ? -5.695 -10.806 19.666 1.00 84.75 94 PRO A CA 1
ATOM 747 C C . PRO A 1 94 ? -6.684 -9.773 20.221 1.00 84.75 94 PRO A C 1
ATOM 749 O O . PRO A 1 94 ? -7.795 -10.132 20.602 1.00 84.75 94 PRO A O 1
ATOM 752 N N . GLY A 1 95 ? -6.331 -8.484 20.242 1.00 89.44 95 GLY A N 1
ATOM 753 C CA . GLY A 1 95 ? -7.249 -7.423 20.668 1.00 89.44 95 GLY A CA 1
ATOM 754 C C . GLY A 1 95 ? -8.470 -7.274 19.753 1.00 89.44 95 GLY A C 1
ATOM 755 O O . GLY A 1 95 ? -9.563 -6.979 20.237 1.00 89.44 95 GLY A O 1
ATOM 756 N N . LEU A 1 96 ? -8.301 -7.514 18.448 1.00 90.00 96 LEU A N 1
ATOM 757 C CA . LEU A 1 96 ? -9.381 -7.443 17.465 1.00 90.00 96 LEU A CA 1
ATOM 758 C C . LEU A 1 96 ? -9.979 -8.823 17.167 1.00 90.00 96 LEU A C 1
ATOM 760 O O . LEU A 1 96 ? -11.193 -9.003 17.251 1.00 90.00 96 LEU A O 1
ATOM 764 N N . SER A 1 97 ? -9.126 -9.812 16.892 1.00 93.00 97 SER A N 1
ATOM 765 C CA . SER A 1 97 ? -9.540 -11.178 16.528 1.00 93.00 97 SER A CA 1
ATOM 766 C C . SER A 1 97 ? -10.241 -11.956 17.648 1.00 93.00 97 SER A C 1
ATOM 768 O O . SER A 1 97 ? -10.887 -12.963 17.374 1.00 93.00 97 SER A O 1
ATOM 770 N N . SER A 1 98 ? -10.172 -11.493 18.901 1.00 94.19 98 SER A N 1
ATOM 771 C CA . SER A 1 98 ? -10.912 -12.100 20.020 1.00 94.19 98 SER A CA 1
ATOM 772 C C . SER A 1 98 ? -12.421 -11.858 19.982 1.00 94.19 98 SER A C 1
ATOM 774 O O . SER A 1 98 ? -13.153 -12.562 20.676 1.00 94.19 98 SER A O 1
ATOM 776 N N . TRP A 1 99 ? -12.897 -10.871 19.217 1.00 96.94 99 TRP A N 1
ATOM 777 C CA . TRP A 1 99 ? -14.310 -10.483 19.240 1.00 96.94 99 TRP A CA 1
ATOM 778 C C . TRP A 1 99 ? -14.876 -10.043 17.886 1.00 96.94 99 TRP A C 1
ATOM 780 O O . TRP A 1 99 ? -16.097 -9.966 17.763 1.00 96.94 99 TRP A O 1
ATOM 790 N N . ILE A 1 100 ? -14.039 -9.761 16.879 1.00 97.50 100 ILE A N 1
ATOM 791 C CA . ILE A 1 100 ? -14.492 -9.475 15.511 1.00 97.50 100 ILE A CA 1
ATOM 792 C C . ILE A 1 100 ? -14.314 -10.703 14.617 1.00 97.50 100 ILE A C 1
ATOM 794 O O . ILE A 1 100 ? -13.249 -11.315 14.610 1.00 97.50 100 ILE A O 1
ATOM 798 N N . ALA A 1 101 ? -15.334 -11.018 13.819 1.00 97.44 101 ALA A N 1
ATOM 799 C CA . ALA A 1 101 ? -15.301 -12.070 12.806 1.00 97.44 101 ALA A CA 1
ATOM 800 C C . ALA A 1 101 ? -15.887 -11.598 11.462 1.00 97.44 101 ALA A C 1
ATOM 802 O O . ALA A 1 101 ? -16.528 -10.548 11.369 1.00 97.44 101 ALA A O 1
ATOM 803 N N . VAL A 1 102 ? -15.679 -12.387 10.407 1.00 98.06 102 VAL A N 1
ATOM 804 C CA . VAL A 1 102 ? -16.315 -12.167 9.100 1.00 98.06 102 VAL A CA 1
ATOM 805 C C . VAL A 1 102 ? -17.625 -12.946 9.027 1.00 98.06 102 VAL A C 1
ATOM 807 O O . VAL A 1 102 ? -17.665 -14.136 9.332 1.00 98.06 102 VAL A O 1
ATOM 810 N N . SER A 1 103 ? -18.696 -12.276 8.606 1.00 96.88 103 SER A N 1
ATOM 811 C CA . SER A 1 103 ? -19.954 -12.903 8.205 1.00 96.88 103 SER A CA 1
ATOM 812 C C . SER A 1 103 ? -19.978 -13.042 6.687 1.00 96.88 103 SER A C 1
ATOM 814 O O . SER A 1 103 ? -19.804 -12.058 5.973 1.00 96.88 103 SER A O 1
ATOM 816 N N . ARG A 1 104 ? -20.192 -14.261 6.192 1.00 96.06 104 ARG A N 1
ATOM 817 C CA . ARG A 1 104 ? -20.276 -14.555 4.751 1.00 96.06 104 ARG A CA 1
ATOM 818 C C . ARG A 1 104 ? -21.710 -14.554 4.218 1.00 96.06 104 ARG A C 1
ATOM 820 O O . ARG A 1 104 ? -21.914 -14.604 3.014 1.00 96.06 104 ARG A O 1
ATOM 827 N N . GLY A 1 105 ? -22.703 -14.453 5.106 1.00 92.75 105 GLY A N 1
ATOM 828 C CA . GLY A 1 105 ? -24.112 -14.610 4.740 1.00 92.75 105 GLY A CA 1
ATOM 829 C C . GLY A 1 105 ? -24.588 -13.629 3.666 1.00 92.75 105 GLY A C 1
ATOM 830 O O . GLY A 1 105 ? -25.359 -14.018 2.803 1.00 92.75 105 GLY A O 1
ATOM 831 N N . GLU A 1 106 ? -24.109 -12.383 3.677 1.00 95.62 106 GLU A N 1
ATOM 832 C CA . GLU A 1 106 ? -24.492 -11.382 2.671 1.00 95.62 106 GLU A CA 1
ATOM 833 C C . GLU A 1 106 ? -23.886 -11.658 1.290 1.00 95.62 106 GLU A C 1
ATOM 835 O O . GLU A 1 106 ? -24.565 -11.501 0.278 1.00 95.62 106 GLU A O 1
ATOM 840 N N . CYS A 1 107 ? -22.612 -12.054 1.219 1.00 95.75 107 CYS A N 1
ATOM 841 C CA . CYS A 1 107 ? -21.955 -12.285 -0.065 1.00 95.75 107 CYS A CA 1
ATOM 8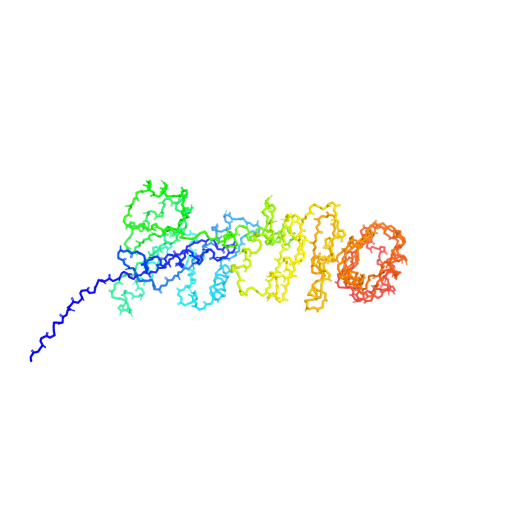42 C C . CYS A 1 107 ? -22.234 -13.660 -0.672 1.00 95.75 107 CYS A C 1
ATOM 844 O O . CYS A 1 107 ? -22.074 -13.813 -1.879 1.00 95.75 107 CYS A O 1
ATOM 846 N N . GLU A 1 108 ? -22.641 -14.633 0.139 1.00 94.19 108 GLU A N 1
ATOM 847 C CA . GLU A 1 108 ? -23.011 -15.985 -0.294 1.00 94.19 108 GLU A CA 1
ATOM 848 C C . GLU A 1 108 ? -24.533 -16.135 -0.493 1.00 94.19 108 GLU A C 1
ATOM 850 O O . GLU A 1 108 ? -25.023 -17.247 -0.680 1.00 94.19 108 GLU A O 1
ATOM 855 N N . TRP A 1 109 ? -25.293 -15.032 -0.461 1.00 92.81 109 TRP A N 1
ATOM 856 C CA . TRP A 1 109 ? -26.745 -15.059 -0.633 1.00 92.81 109 TRP A CA 1
ATOM 857 C C . TRP A 1 109 ? -27.142 -15.499 -2.053 1.00 92.81 109 TRP A C 1
ATOM 859 O O . TRP A 1 109 ? -26.771 -14.858 -3.036 1.00 92.81 109 TRP A O 1
ATOM 869 N N . GLU A 1 110 ? -27.920 -16.581 -2.163 1.00 88.06 110 GLU A N 1
ATOM 870 C CA . GLU A 1 110 ? -28.216 -17.245 -3.446 1.00 88.06 110 GLU A CA 1
ATOM 871 C C . GLU A 1 110 ? -28.987 -16.354 -4.435 1.00 88.06 110 GLU A C 1
ATOM 873 O O . GLU A 1 110 ? -28.705 -16.372 -5.633 1.00 88.06 110 GLU A O 1
ATOM 878 N N . ASP A 1 111 ? -29.916 -15.530 -3.939 1.00 88.50 111 ASP A N 1
ATOM 879 C CA . ASP A 1 111 ? -30.748 -14.637 -4.764 1.00 88.50 111 ASP A CA 1
ATOM 880 C C . ASP A 1 111 ? -30.020 -13.350 -5.211 1.00 88.50 111 ASP A C 1
ATOM 882 O O . ASP A 1 111 ? -30.604 -12.480 -5.863 1.00 88.50 111 ASP A O 1
ATOM 886 N N . GLY A 1 112 ? -28.733 -13.213 -4.878 1.00 90.94 112 GLY A N 1
ATOM 887 C CA . GLY A 1 112 ? -27.903 -12.069 -5.231 1.00 90.94 112 GLY A CA 1
ATOM 888 C C . GLY A 1 112 ? -27.865 -10.977 -4.160 1.00 90.94 112 GLY A C 1
ATOM 889 O O . GLY A 1 112 ? -27.926 -11.243 -2.963 1.00 90.94 112 GLY A O 1
ATOM 890 N N . PHE A 1 113 ? -27.696 -9.721 -4.590 1.00 93.75 113 PHE A N 1
ATOM 891 C CA . PHE A 1 113 ? -27.534 -8.595 -3.666 1.00 93.75 113 PHE A CA 1
ATOM 892 C C . PHE A 1 113 ? -28.811 -8.336 -2.864 1.00 93.75 113 PHE A C 1
ATOM 894 O O . PHE A 1 113 ? -29.879 -8.111 -3.434 1.00 93.75 113 PHE A O 1
ATOM 901 N N . ILE A 1 114 ? -28.646 -8.278 -1.546 1.00 92.56 114 ILE A N 1
ATOM 902 C CA . ILE A 1 114 ? -29.655 -7.846 -0.585 1.00 92.56 114 ILE A CA 1
ATOM 903 C C . ILE A 1 114 ? -29.157 -6.603 0.150 1.00 92.56 114 ILE A C 1
ATOM 905 O O . ILE A 1 114 ? -27.961 -6.455 0.405 1.00 92.56 114 ILE A O 1
ATOM 909 N N . ASP A 1 115 ? -30.075 -5.695 0.467 1.00 91.38 115 ASP A N 1
ATOM 910 C CA . ASP A 1 115 ? -29.725 -4.429 1.105 1.00 91.38 115 ASP A CA 1
ATOM 911 C C . ASP A 1 115 ? -29.427 -4.609 2.608 1.00 91.38 115 ASP A C 1
ATOM 913 O O . ASP A 1 115 ? -29.798 -5.608 3.235 1.00 91.38 115 ASP A O 1
ATOM 917 N N . PHE A 1 116 ? -28.709 -3.651 3.195 1.00 92.88 116 PHE A N 1
ATOM 918 C CA . PHE A 1 116 ? -28.118 -3.778 4.533 1.00 92.88 116 PHE A CA 1
ATOM 919 C C . PHE A 1 116 ? -29.159 -3.966 5.650 1.00 92.88 116 PHE A C 1
ATOM 921 O O . PHE A 1 116 ? -28.847 -4.552 6.690 1.00 92.88 116 PHE A O 1
ATOM 928 N N . ASP A 1 117 ? -30.387 -3.479 5.470 1.00 92.56 117 ASP A N 1
ATOM 929 C CA . ASP A 1 117 ? -31.479 -3.647 6.427 1.00 92.56 117 ASP A CA 1
ATOM 930 C C . ASP A 1 117 ? -31.949 -5.107 6.478 1.00 92.56 117 ASP A C 1
ATOM 932 O O . ASP A 1 117 ? -31.998 -5.688 7.565 1.00 92.56 117 ASP A O 1
ATOM 936 N N . ALA A 1 118 ? -32.165 -5.731 5.318 1.00 93.25 118 ALA A N 1
ATOM 937 C CA . ALA A 1 118 ? -32.481 -7.150 5.194 1.00 93.25 118 ALA A CA 1
ATOM 938 C C . ALA A 1 118 ? -31.330 -8.043 5.687 1.00 93.25 118 ALA A C 1
ATOM 940 O O . ALA A 1 118 ? -31.569 -9.034 6.378 1.00 93.25 118 ALA A O 1
ATOM 941 N N . VAL A 1 119 ? -30.071 -7.683 5.405 1.00 94.94 119 VAL A N 1
ATOM 942 C CA . VAL A 1 119 ? -28.897 -8.389 5.957 1.00 94.94 119 VAL A CA 1
ATOM 943 C C . VAL A 1 119 ? -28.920 -8.353 7.485 1.00 94.94 119 VAL A C 1
ATOM 945 O O . VAL A 1 119 ? -28.735 -9.379 8.141 1.00 94.94 119 VAL A O 1
ATOM 948 N N . THR A 1 120 ? -29.179 -7.178 8.064 1.00 95.50 120 THR A N 1
ATOM 949 C CA . THR A 1 120 ? -29.211 -6.999 9.520 1.00 95.50 120 THR A CA 1
ATOM 950 C C . THR A 1 120 ? -30.364 -7.778 10.155 1.00 95.50 120 THR A C 1
ATOM 952 O O . THR A 1 120 ? -30.171 -8.404 11.200 1.00 95.50 120 THR A O 1
ATOM 955 N N . GLU A 1 121 ? -31.540 -7.782 9.526 1.00 95.19 121 GLU A N 1
ATOM 956 C CA . GLU A 1 121 ? -32.702 -8.560 9.963 1.00 95.19 121 GLU A CA 1
ATOM 957 C C . GLU A 1 121 ? -32.419 -10.066 9.952 1.00 95.19 121 GLU A C 1
ATOM 959 O O . GLU A 1 121 ? -32.541 -10.718 10.992 1.00 95.19 121 GLU A O 1
ATOM 964 N N . ASN A 1 122 ? -31.943 -10.598 8.824 1.00 94.94 122 ASN A N 1
ATOM 965 C CA . ASN A 1 122 ? -31.598 -12.013 8.694 1.00 94.94 122 ASN A CA 1
ATOM 966 C C . ASN A 1 122 ? -30.521 -12.429 9.704 1.00 94.94 122 ASN A C 1
ATOM 968 O O . ASN A 1 122 ? -30.625 -13.480 10.339 1.00 94.94 122 ASN A O 1
ATOM 972 N N . PHE A 1 123 ? -29.508 -11.585 9.917 1.00 95.56 123 PHE A N 1
ATOM 973 C CA . PHE A 1 123 ? -28.457 -11.847 10.895 1.00 95.56 123 PHE A CA 1
ATOM 974 C C . PHE A 1 123 ? -28.992 -11.861 12.335 1.00 95.56 123 PHE A C 1
ATOM 976 O O . PHE A 1 123 ? -28.646 -12.737 13.133 1.00 95.56 123 PHE A O 1
ATOM 983 N N . ARG A 1 124 ? -29.887 -10.926 12.671 1.00 95.31 124 ARG A N 1
ATOM 984 C CA . ARG A 1 124 ? -30.575 -10.870 13.968 1.00 95.31 124 ARG A CA 1
ATOM 985 C C . ARG A 1 124 ? -31.428 -12.108 14.213 1.00 95.31 124 ARG A C 1
ATOM 987 O O . ARG A 1 124 ? -31.404 -12.629 15.334 1.00 95.31 124 ARG A O 1
ATOM 994 N N . ASP A 1 125 ? -32.160 -12.574 13.209 1.00 94.56 125 ASP A N 1
ATOM 995 C CA . ASP A 1 125 ? -33.008 -13.760 13.318 1.00 94.56 125 ASP A CA 1
ATOM 996 C C . ASP A 1 125 ? -32.179 -15.037 13.424 1.00 94.56 125 ASP A C 1
ATOM 998 O O . ASP A 1 125 ? -32.452 -15.872 14.290 1.00 94.56 125 ASP A O 1
ATOM 1002 N N . PHE A 1 126 ? -31.102 -15.155 12.647 1.00 93.19 126 PHE A N 1
ATOM 1003 C CA . PHE A 1 126 ? -30.143 -16.251 12.760 1.00 93.19 126 PHE A CA 1
ATOM 1004 C C . PHE A 1 126 ? -29.533 -16.337 14.168 1.00 93.19 126 PHE A C 1
ATOM 1006 O O . PHE A 1 126 ? -29.586 -17.390 14.807 1.00 93.19 126 PHE A O 1
ATOM 1013 N N . LEU A 1 127 ? -29.006 -15.228 14.698 1.00 91.62 127 LEU A N 1
ATOM 1014 C CA . LEU A 1 127 ? -28.388 -15.214 16.026 1.00 91.62 127 LEU A CA 1
ATOM 1015 C C . LEU A 1 127 ? -29.392 -15.550 17.130 1.00 91.62 127 LEU A C 1
ATOM 1017 O O . LEU A 1 127 ? -29.098 -16.355 18.013 1.00 91.62 127 LEU A O 1
ATOM 1021 N N . ASN A 1 128 ? -30.582 -14.951 17.095 1.00 92.25 128 ASN A N 1
ATOM 1022 C CA . ASN A 1 128 ? -31.574 -15.167 18.144 1.00 92.25 128 ASN A CA 1
ATOM 1023 C C . ASN A 1 128 ? -32.221 -16.553 18.070 1.00 92.25 128 ASN A C 1
ATOM 1025 O O . ASN A 1 128 ? -32.437 -17.170 19.111 1.00 92.25 128 ASN A O 1
ATOM 1029 N N . SER A 1 129 ? -32.483 -17.088 16.878 1.00 90.31 129 SER A N 1
ATOM 1030 C CA . SER A 1 129 ? -32.967 -18.468 16.741 1.00 90.31 129 SER A CA 1
ATOM 1031 C C . SER A 1 129 ? -31.928 -19.481 17.232 1.00 90.31 129 SER A C 1
ATOM 1033 O O . SER A 1 129 ? -32.276 -20.396 17.978 1.00 90.31 129 SER A O 1
ATOM 1035 N N . THR A 1 130 ? -30.649 -19.264 16.914 1.00 87.00 130 THR A N 1
ATOM 1036 C CA . THR A 1 130 ? -29.552 -20.176 17.272 1.00 87.00 130 THR A CA 1
ATOM 1037 C C . THR A 1 130 ? -29.188 -20.121 18.759 1.00 87.00 130 THR A C 1
ATOM 1039 O O . THR A 1 130 ? -28.990 -21.157 19.395 1.00 87.00 130 THR A O 1
ATOM 1042 N N . LEU A 1 131 ? -29.089 -18.918 19.336 1.00 83.81 131 LEU A N 1
ATOM 1043 C CA . LEU A 1 131 ? -28.510 -18.714 20.672 1.00 83.81 131 LEU A CA 1
ATOM 1044 C C . LEU A 1 131 ? -29.551 -18.552 21.792 1.00 83.81 131 LEU A C 1
ATOM 1046 O O . LEU A 1 131 ? -29.216 -18.692 22.973 1.00 83.81 131 LEU A O 1
ATOM 1050 N N . VAL A 1 132 ? -30.802 -18.248 21.435 1.00 79.81 132 VAL A N 1
ATOM 1051 C CA . VAL A 1 132 ? -31.922 -18.060 22.376 1.00 79.81 132 VAL A CA 1
ATOM 1052 C C . VAL A 1 132 ? -33.021 -19.090 22.112 1.00 79.81 132 VAL A C 1
ATOM 1054 O O . VAL A 1 132 ? -33.527 -19.708 23.048 1.00 79.81 132 VAL A O 1
ATOM 1057 N N . GLY A 1 133 ? -33.365 -19.305 20.838 1.00 70.88 133 GLY A N 1
ATOM 1058 C CA . GLY A 1 133 ? -34.522 -20.090 20.394 1.00 70.88 133 GLY A CA 1
ATOM 1059 C C . GLY A 1 133 ? -34.514 -21.583 20.741 1.00 70.88 133 GLY A C 1
ATOM 1060 O O . GLY A 1 133 ? -35.585 -22.162 20.873 1.00 70.88 133 GLY A O 1
ATOM 1061 N N . ALA A 1 134 ? -33.362 -22.210 20.972 1.00 60.31 134 ALA A N 1
ATOM 1062 C CA . ALA A 1 134 ? -33.276 -23.629 21.343 1.00 60.31 134 ALA A CA 1
ATOM 1063 C C . ALA A 1 134 ? -32.949 -23.866 22.837 1.00 60.31 134 ALA A C 1
ATOM 1065 O O . 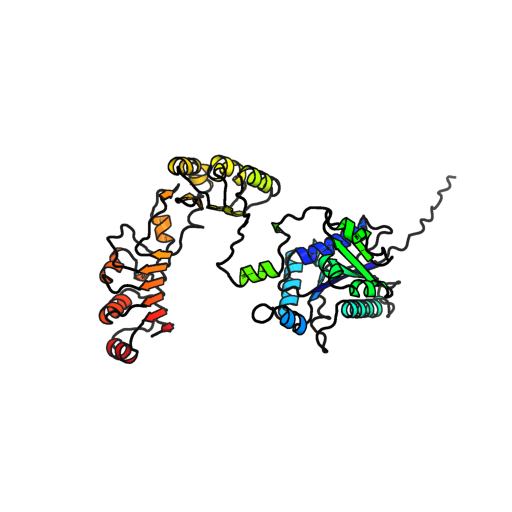ALA A 1 134 ? -32.601 -24.979 23.225 1.00 60.31 134 ALA A O 1
ATOM 1066 N N . GLY A 1 135 ? -33.044 -22.833 23.690 1.00 56.38 135 GLY A N 1
ATOM 1067 C CA . GLY A 1 135 ? -32.696 -22.921 25.119 1.00 56.38 135 GLY A CA 1
ATOM 1068 C C . GLY A 1 135 ? -31.187 -23.017 25.390 1.00 56.38 135 GLY A C 1
ATOM 1069 O O . GLY A 1 135 ? -30.775 -23.538 26.423 1.00 56.38 135 GLY A O 1
ATOM 1070 N N . THR A 1 136 ? -30.370 -22.552 24.444 1.00 61.50 136 THR A N 1
ATOM 1071 C CA . THR A 1 136 ? -28.988 -23.001 24.227 1.00 61.50 136 THR A CA 1
ATOM 1072 C C . THR A 1 136 ? -27.902 -22.152 24.884 1.00 61.50 136 THR A C 1
ATOM 1074 O O . THR A 1 136 ? -26.887 -22.726 25.268 1.00 61.50 136 THR A O 1
ATOM 1077 N N . LEU A 1 137 ? -28.062 -20.828 25.048 1.00 76.38 137 LEU A N 1
ATOM 1078 C CA . LEU A 1 137 ? -26.982 -20.011 25.636 1.00 76.38 137 LEU A CA 1
ATOM 1079 C C . LEU A 1 137 ? -27.423 -18.713 26.336 1.00 76.38 137 LEU A C 1
ATOM 1081 O O . LEU A 1 137 ? -26.902 -18.394 27.406 1.00 76.38 137 LEU A O 1
ATOM 1085 N N . PHE A 1 138 ? -28.379 -17.962 25.776 1.00 81.00 138 PHE A N 1
ATOM 1086 C CA . PHE A 1 138 ? -28.834 -16.687 26.350 1.00 81.00 138 PHE A CA 1
ATOM 1087 C C . PHE A 1 138 ? -30.309 -16.719 26.755 1.00 81.00 138 PHE A C 1
ATOM 1089 O O . PHE A 1 138 ? -31.167 -17.236 26.047 1.00 81.00 138 PHE A O 1
ATOM 1096 N N . LYS A 1 139 ? -30.614 -16.099 27.902 1.00 80.38 139 LYS A N 1
ATOM 1097 C CA . LYS A 1 139 ? -31.982 -15.989 28.438 1.00 80.38 139 LYS A CA 1
ATOM 1098 C C . LYS A 1 139 ? -32.838 -14.948 27.708 1.00 80.38 139 LYS A C 1
ATOM 1100 O O . LYS A 1 139 ? -34.063 -15.044 27.721 1.00 80.38 139 LYS A O 1
ATOM 1105 N N . TYR A 1 140 ? -32.205 -13.936 27.123 1.00 85.50 140 TYR A N 1
ATOM 1106 C CA . TYR A 1 140 ? -32.882 -12.823 26.464 1.00 85.50 140 TYR A CA 1
ATOM 1107 C C . TYR A 1 140 ? -32.359 -12.649 25.038 1.00 85.50 140 TYR A C 1
ATOM 1109 O O . TYR A 1 140 ? -31.182 -12.931 24.801 1.00 85.50 140 TYR A O 1
ATOM 1117 N N . PRO A 1 141 ? -33.203 -12.153 24.115 1.00 89.00 141 PRO A N 1
ATOM 1118 C CA . PRO A 1 141 ? -32.778 -11.811 22.768 1.00 89.00 141 PRO A CA 1
ATOM 1119 C C . PRO A 1 141 ? -31.580 -10.862 22.738 1.00 89.00 141 PRO A C 1
ATOM 1121 O O . PRO A 1 141 ? -31.552 -9.861 23.459 1.00 89.00 141 PRO A O 1
ATOM 1124 N N . LEU A 1 142 ? -30.621 -11.166 21.869 1.00 92.25 142 LEU A N 1
ATOM 1125 C CA . LEU A 1 142 ? -29.509 -10.291 21.535 1.00 92.25 142 LEU A CA 1
ATOM 1126 C C . LEU A 1 142 ? -29.998 -9.167 20.628 1.00 92.25 142 LEU A C 1
ATOM 1128 O O . LEU A 1 142 ? -30.751 -9.398 19.675 1.00 92.25 142 LEU A O 1
ATOM 1132 N N . ARG A 1 143 ? -29.527 -7.951 20.908 1.00 94.69 143 ARG A N 1
ATOM 1133 C CA . ARG A 1 143 ? -29.720 -6.808 20.018 1.00 94.69 143 ARG A CA 1
ATOM 1134 C C . ARG A 1 143 ? -28.636 -6.793 18.942 1.00 94.69 143 ARG A C 1
ATOM 1136 O O . ARG A 1 143 ? -27.458 -6.853 19.278 1.00 94.69 143 ARG A O 1
ATOM 1143 N N . VAL A 1 144 ? -29.011 -6.665 17.673 1.00 96.69 144 VAL A N 1
ATOM 1144 C CA . VAL A 1 144 ? -28.048 -6.412 16.590 1.00 96.69 144 VAL A CA 1
ATOM 1145 C C . VAL A 1 144 ? -27.970 -4.913 16.338 1.00 96.69 144 VAL A C 1
ATOM 1147 O O . VAL A 1 144 ? -28.992 -4.248 16.173 1.00 96.69 144 VAL A O 1
ATOM 1150 N N . VAL A 1 145 ? -26.756 -4.371 16.356 1.00 97.38 145 VAL A N 1
ATOM 1151 C CA . VAL A 1 145 ? -26.492 -2.951 16.117 1.00 97.38 145 VAL A CA 1
ATOM 1152 C C . VAL A 1 145 ? -25.808 -2.807 14.767 1.00 97.38 145 VAL A C 1
ATOM 1154 O O . VAL A 1 145 ? -24.653 -3.208 14.619 1.00 97.38 145 VAL A O 1
ATOM 1157 N N . TYR A 1 146 ? -26.508 -2.227 13.796 1.00 97.25 146 TYR A N 1
ATOM 1158 C CA . TYR A 1 146 ? -25.922 -1.872 12.510 1.00 97.25 146 TYR A CA 1
ATOM 1159 C C . TYR A 1 146 ? -25.014 -0.652 12.670 1.00 97.25 146 TYR A C 1
ATOM 1161 O O . TYR A 1 146 ? -25.436 0.385 13.182 1.00 97.25 146 TYR A O 1
ATOM 1169 N N . VAL A 1 147 ? -23.758 -0.777 12.258 1.00 96.44 147 VAL A N 1
ATOM 1170 C CA . VAL A 1 147 ? -22.726 0.248 12.405 1.00 96.44 147 VAL A CA 1
ATOM 1171 C C . VAL A 1 147 ? -22.387 0.827 11.042 1.00 96.44 147 VAL A C 1
ATOM 1173 O O . VAL A 1 147 ? -21.896 0.118 10.160 1.00 96.44 147 VAL A O 1
ATOM 1176 N N . CYS A 1 148 ? -22.573 2.138 10.892 1.00 92.56 148 CYS A N 1
ATOM 1177 C CA . CYS A 1 148 ? -22.184 2.854 9.684 1.00 92.56 148 CYS A CA 1
ATOM 1178 C C . CYS A 1 148 ? -21.643 4.260 9.983 1.00 92.56 148 CYS A C 1
ATOM 1180 O O . CYS A 1 148 ? -21.807 4.811 11.074 1.00 92.56 148 CYS A O 1
ATOM 1182 N N . GLY A 1 149 ? -20.968 4.847 8.993 1.00 89.25 149 GLY A N 1
ATOM 1183 C CA . GLY A 1 149 ? -20.571 6.252 9.031 1.00 89.25 149 GLY A CA 1
ATOM 1184 C C . GLY A 1 149 ? -21.749 7.190 8.759 1.00 89.25 149 GLY A C 1
ATOM 1185 O O . GLY A 1 149 ? -22.761 6.796 8.169 1.00 89.25 149 GLY A O 1
ATOM 1186 N N . LEU A 1 150 ? -21.603 8.453 9.163 1.00 86.69 150 LEU A N 1
ATOM 1187 C CA . LEU A 1 150 ? -22.581 9.507 8.876 1.00 86.69 150 LEU A CA 1
ATOM 1188 C C . LEU A 1 150 ? -22.792 9.728 7.367 1.00 86.69 150 LEU A C 1
ATOM 1190 O O . LEU A 1 150 ? -23.885 10.079 6.937 1.00 86.69 150 LEU A O 1
ATOM 1194 N N . ASP A 1 151 ? -21.766 9.498 6.550 1.00 83.12 151 ASP A N 1
ATOM 1195 C CA . ASP A 1 151 ? -21.844 9.608 5.094 1.00 83.12 151 ASP A CA 1
ATOM 1196 C C . ASP A 1 151 ? -22.803 8.577 4.479 1.00 83.12 151 ASP A C 1
ATOM 1198 O O . ASP A 1 151 ? -23.540 8.908 3.550 1.00 83.12 151 ASP A O 1
ATOM 1202 N N . HIS A 1 152 ? -22.823 7.351 5.009 1.00 85.44 152 HIS A N 1
ATOM 1203 C CA . HIS A 1 152 ? -23.765 6.318 4.591 1.00 85.44 152 HIS A CA 1
ATOM 1204 C C . HIS A 1 152 ? -25.184 6.633 5.076 1.00 85.44 152 HIS A C 1
ATOM 1206 O O . HIS A 1 152 ? -26.111 6.604 4.271 1.00 85.44 152 HIS A O 1
ATOM 1212 N N . TYR A 1 153 ? -25.339 7.029 6.345 1.00 87.69 153 TYR A N 1
ATOM 1213 C CA . TYR A 1 153 ? -26.630 7.444 6.912 1.00 87.69 153 TYR A CA 1
ATOM 1214 C C . TYR A 1 153 ? -27.275 8.581 6.105 1.00 87.69 153 TYR A C 1
ATOM 1216 O O . TYR A 1 153 ? -28.430 8.485 5.702 1.00 87.69 153 TYR A O 1
ATOM 1224 N N . ASN A 1 154 ? -26.503 9.616 5.763 1.00 83.75 154 ASN A N 1
ATOM 1225 C CA . ASN A 1 154 ? -27.000 10.756 4.989 1.00 83.75 154 ASN A CA 1
ATOM 1226 C C . ASN A 1 154 ? -27.403 10.387 3.550 1.00 83.75 154 ASN A C 1
ATOM 1228 O O . ASN A 1 154 ? -28.237 11.067 2.955 1.00 83.75 154 ASN A O 1
ATOM 1232 N N . LYS A 1 155 ? -26.794 9.346 2.968 1.00 81.69 155 LYS A N 1
ATOM 1233 C CA . LYS A 1 155 ? -27.119 8.863 1.616 1.00 81.69 155 LYS A CA 1
ATOM 1234 C C . LYS A 1 155 ? -28.286 7.882 1.607 1.00 81.69 155 LYS A C 1
ATOM 1236 O O . LYS A 1 155 ? -28.924 7.737 0.568 1.00 81.69 155 LYS A O 1
ATOM 1241 N N . CYS A 1 156 ? -28.545 7.202 2.722 1.00 80.56 156 CYS A N 1
ATOM 1242 C CA . CYS A 1 156 ? -29.561 6.168 2.801 1.00 80.56 156 CYS A CA 1
ATOM 1243 C C . CYS A 1 156 ? -30.442 6.326 4.043 1.00 80.56 156 CYS A C 1
ATOM 1245 O O . CYS A 1 156 ? -30.133 5.831 5.127 1.00 80.56 156 CYS A O 1
ATOM 1247 N N . SER A 1 157 ? -31.606 6.949 3.855 1.00 70.25 157 SER A N 1
ATOM 1248 C CA . SER A 1 157 ? -32.621 7.091 4.906 1.00 70.25 157 SER A CA 1
ATOM 1249 C C . SER A 1 157 ? -33.203 5.753 5.385 1.00 70.25 157 SER A C 1
ATOM 1251 O O . SER A 1 157 ? -33.803 5.701 6.454 1.00 70.25 157 SER A O 1
ATOM 1253 N N . HIS A 1 158 ? -32.985 4.645 4.662 1.00 81.94 158 HIS A N 1
ATOM 1254 C CA . HIS A 1 158 ? -33.430 3.305 5.073 1.00 81.94 158 HIS A CA 1
ATOM 1255 C C . HIS A 1 158 ? -32.737 2.805 6.350 1.00 81.94 158 HIS A C 1
ATOM 1257 O O . HIS A 1 158 ? -33.248 1.900 7.003 1.00 81.94 158 HIS A O 1
ATOM 1263 N N . VAL A 1 159 ? -31.640 3.436 6.789 1.00 84.00 159 VAL A N 1
ATOM 1264 C CA . VAL A 1 159 ? -31.037 3.164 8.106 1.00 84.00 159 VAL A CA 1
ATOM 1265 C C . VAL A 1 159 ? -32.022 3.441 9.252 1.00 84.00 159 VAL A C 1
ATOM 1267 O O . VAL A 1 159 ? -31.964 2.777 10.287 1.00 84.00 159 VAL A O 1
ATOM 1270 N N . GLU A 1 160 ? -32.981 4.352 9.063 1.00 84.50 160 GLU A N 1
ATOM 1271 C CA . GLU A 1 160 ? -34.066 4.606 10.022 1.00 84.50 160 GLU A CA 1
ATOM 1272 C C . GLU A 1 160 ? -35.109 3.477 10.061 1.00 84.50 160 GLU A C 1
ATOM 1274 O O . GLU A 1 160 ? -35.910 3.389 10.990 1.00 84.50 160 GLU A O 1
ATOM 1279 N N . ASN A 1 161 ? -35.135 2.579 9.073 1.00 85.69 161 ASN A N 1
ATOM 1280 C CA . ASN A 1 161 ? -36.034 1.425 9.110 1.00 85.69 161 ASN A CA 1
ATOM 1281 C C . ASN A 1 161 ? -35.524 0.332 10.054 1.00 85.69 161 ASN A C 1
ATOM 1283 O O . ASN A 1 161 ? -36.340 -0.360 10.662 1.00 85.69 161 ASN A O 1
ATOM 1287 N N . ILE A 1 162 ? -34.206 0.234 10.254 1.00 87.81 162 ILE A N 1
ATOM 1288 C CA . ILE A 1 162 ? -33.586 -0.729 11.177 1.00 87.81 162 ILE A CA 1
ATOM 1289 C C . ILE A 1 162 ? -3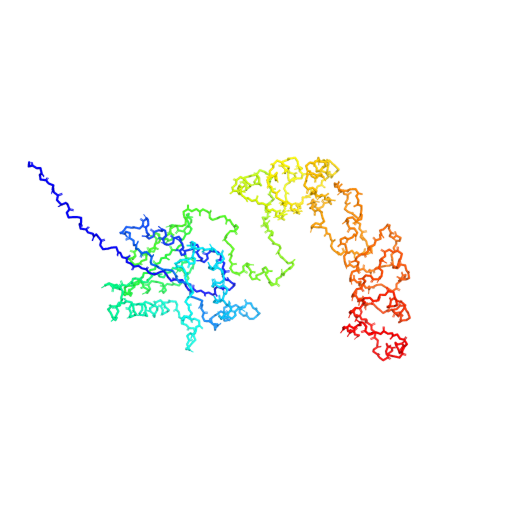4.104 -0.535 12.602 1.00 87.81 162 ILE A C 1
ATOM 1291 O O . ILE A 1 162 ? -34.426 -1.505 13.283 1.00 87.81 162 ILE A O 1
ATOM 1295 N N . GLU A 1 163 ? -34.236 0.710 13.062 1.00 82.00 163 GLU A N 1
ATOM 1296 C CA . GLU A 1 163 ? -34.684 0.982 14.433 1.00 82.00 163 GLU A CA 1
ATOM 1297 C C . GLU A 1 163 ? -36.169 0.695 14.680 1.00 82.00 163 GLU A C 1
ATOM 1299 O O . GLU A 1 163 ? -36.585 0.539 15.829 1.00 82.00 163 GLU A O 1
ATOM 1304 N N . LYS A 1 164 ? -36.978 0.605 13.618 1.00 84.88 164 LYS A N 1
ATOM 1305 C CA . LYS A 1 164 ? -38.394 0.228 13.729 1.00 84.88 164 LYS A CA 1
ATOM 1306 C C . LYS A 1 164 ? -38.545 -1.262 14.034 1.00 84.88 164 LYS A C 1
ATOM 1308 O O . LYS A 1 164 ? -39.609 -1.689 14.481 1.00 84.88 164 LYS A O 1
ATOM 1313 N N . GLN A 1 165 ? -37.494 -2.051 13.808 1.00 87.88 165 GLN A N 1
ATOM 1314 C CA . GLN A 1 165 ? -37.500 -3.484 14.045 1.00 87.88 165 GLN A CA 1
ATOM 1315 C C . GLN A 1 165 ? -37.095 -3.840 15.483 1.00 87.88 165 GLN A C 1
ATOM 1317 O O . GLN A 1 165 ? -36.252 -3.211 16.128 1.00 87.88 165 GLN A O 1
ATOM 1322 N N . LYS A 1 166 ? -37.710 -4.900 16.014 1.00 90.88 166 LYS A N 1
ATOM 1323 C CA . LYS A 1 166 ? -37.444 -5.378 17.374 1.00 90.88 166 LYS A CA 1
ATOM 1324 C C . LYS A 1 166 ? -36.017 -5.926 17.477 1.00 90.88 166 LYS A C 1
ATOM 1326 O O . LYS A 1 166 ? -35.571 -6.672 16.616 1.00 90.88 166 LYS A O 1
ATOM 1331 N N . ASN A 1 167 ? -35.340 -5.625 18.588 1.00 92.75 167 ASN A N 1
ATOM 1332 C CA . ASN A 1 167 ? -33.962 -6.060 18.862 1.00 92.75 167 ASN A CA 1
ATOM 1333 C C . ASN A 1 167 ? -32.940 -5.588 17.814 1.00 92.75 167 ASN A C 1
ATOM 1335 O O . ASN A 1 167 ? -31.891 -6.209 17.655 1.00 92.75 167 ASN A O 1
ATOM 1339 N N . MET A 1 168 ? -33.221 -4.477 17.139 1.00 94.38 168 MET A N 1
ATOM 1340 C CA . MET A 1 168 ? -32.301 -3.833 16.213 1.00 94.38 168 MET A CA 1
ATOM 1341 C C . MET A 1 168 ? -32.078 -2.374 16.614 1.00 94.38 168 MET A C 1
ATOM 1343 O O . MET A 1 168 ? -32.906 -1.755 17.287 1.00 94.38 168 MET A O 1
ATOM 1347 N N . SER A 1 169 ? -30.898 -1.864 16.281 1.00 95.12 169 SER A N 1
ATOM 1348 C CA . SER A 1 169 ? -30.471 -0.483 16.508 1.00 95.12 169 SER A CA 1
ATOM 1349 C C . SER A 1 169 ? -29.462 -0.079 15.445 1.00 95.12 169 SER A C 1
ATOM 1351 O O . SER A 1 169 ? -28.816 -0.941 14.852 1.00 95.12 169 SER A O 1
ATOM 1353 N N . SER A 1 170 ? -29.270 1.225 15.277 1.00 94.88 170 SER A N 1
ATOM 1354 C CA . SER A 1 170 ? -28.238 1.772 14.395 1.00 94.88 170 SER A CA 1
ATOM 1355 C C . SER A 1 170 ? -27.264 2.619 15.206 1.00 94.88 170 SER A C 1
ATOM 1357 O O . SER A 1 170 ? -27.682 3.432 16.028 1.00 94.88 170 SER A O 1
ATOM 1359 N N . ALA A 1 171 ? -25.967 2.441 14.985 1.00 95.12 171 ALA A N 1
ATOM 1360 C CA . ALA A 1 171 ? -24.908 3.251 15.568 1.00 95.12 171 ALA A CA 1
ATOM 1361 C C . ALA A 1 171 ? -24.201 4.038 14.460 1.00 95.12 171 ALA A C 1
ATOM 1363 O O . ALA A 1 171 ? -23.560 3.460 13.580 1.00 95.12 171 ALA A O 1
ATOM 1364 N N . ILE A 1 172 ? -24.332 5.363 14.511 1.00 92.88 172 ILE A N 1
ATOM 1365 C CA . ILE A 1 172 ? -23.850 6.279 13.477 1.00 92.88 172 ILE A CA 1
ATOM 1366 C C . ILE A 1 172 ? -22.591 6.967 13.976 1.00 92.88 172 ILE A C 1
ATOM 1368 O O . ILE A 1 172 ? -22.635 7.796 14.888 1.00 92.88 172 ILE A O 1
ATOM 1372 N N . VAL A 1 173 ? -21.460 6.628 13.367 1.00 91.00 173 VAL A N 1
ATOM 1373 C CA . VAL A 1 173 ? -20.163 7.207 13.717 1.00 91.00 173 VAL A CA 1
ATOM 1374 C C . VAL A 1 173 ? -19.941 8.486 12.911 1.00 91.00 173 VAL A C 1
ATOM 1376 O O . VAL A 1 173 ? -20.021 8.478 11.680 1.00 91.00 173 VAL A O 1
ATOM 1379 N N . TYR A 1 174 ? -19.634 9.592 13.591 1.00 86.38 174 TYR A N 1
ATOM 1380 C CA . TYR A 1 174 ? -19.440 10.896 12.951 1.00 86.38 174 TYR A CA 1
ATOM 1381 C C . TYR A 1 174 ? -18.203 11.641 13.463 1.00 86.38 174 TYR A C 1
ATOM 1383 O O . TYR A 1 174 ? -17.747 11.439 14.587 1.00 86.38 174 TYR A O 1
ATOM 1391 N N . ARG A 1 175 ? -17.658 12.532 12.625 1.00 78.31 175 ARG A N 1
ATOM 1392 C CA . ARG A 1 175 ? -16.547 13.431 12.986 1.00 78.31 175 ARG A CA 1
ATOM 1393 C C . ARG A 1 175 ? -17.096 14.677 13.682 1.00 78.31 175 ARG A C 1
ATOM 1395 O O . ARG A 1 175 ? -18.039 15.278 13.160 1.00 78.31 175 ARG A O 1
ATOM 1402 N N . THR A 1 176 ? -16.520 15.046 14.824 1.00 69.56 176 THR A N 1
ATOM 1403 C CA . THR A 1 176 ? -16.878 16.251 15.592 1.00 69.56 176 THR A CA 1
ATOM 1404 C C . THR A 1 176 ? -16.567 17.533 14.805 1.00 69.56 176 THR A C 1
ATOM 1406 O O . THR A 1 176 ? -15.758 17.525 13.877 1.00 69.56 176 THR A O 1
ATOM 1409 N N . GLY A 1 177 ? -17.267 18.631 15.116 1.00 69.88 177 GLY A N 1
ATOM 1410 C CA . GLY A 1 177 ? -17.188 19.896 14.371 1.00 69.88 177 GLY A CA 1
ATOM 1411 C C . GLY A 1 177 ? -18.386 20.119 13.438 1.00 69.88 177 GLY A C 1
ATOM 1412 O O . GLY A 1 177 ? -19.510 20.292 13.903 1.00 69.88 177 GLY A O 1
ATOM 1413 N N . CYS A 1 178 ? -18.173 20.115 12.115 1.00 55.47 178 CYS A N 1
ATOM 1414 C CA . CYS A 1 178 ? -19.179 20.538 11.119 1.00 55.47 178 CYS A CA 1
ATOM 1415 C C . CYS A 1 178 ? -20.487 19.714 11.112 1.00 55.47 178 CYS A C 1
ATOM 1417 O O . CYS A 1 178 ? -21.515 20.194 10.637 1.00 55.47 178 CYS A O 1
ATOM 1419 N N . ASN A 1 179 ? -20.472 18.488 11.643 1.00 64.88 179 ASN A N 1
ATOM 1420 C CA . ASN A 1 179 ? -21.589 17.544 11.533 1.00 64.88 179 ASN A CA 1
ATOM 1421 C C . ASN A 1 179 ? -22.608 17.634 12.682 1.00 64.88 179 ASN A C 1
ATOM 1423 O O . ASN A 1 179 ? -23.715 17.107 12.573 1.00 64.88 179 ASN A O 1
ATOM 1427 N N . GLU A 1 180 ? -22.282 18.316 13.782 1.00 63.78 180 GLU A N 1
ATOM 1428 C CA . GLU A 1 180 ? -23.156 18.382 14.965 1.00 63.78 180 GLU A CA 1
ATOM 1429 C C . GLU A 1 180 ? -24.443 19.178 14.697 1.00 63.78 180 GLU A C 1
ATOM 1431 O O . GLU A 1 180 ? -25.512 18.865 15.229 1.00 63.78 180 GLU A O 1
ATOM 1436 N N . GLN A 1 181 ? -24.379 20.162 13.794 1.00 56.31 181 GLN A N 1
ATOM 1437 C CA . GLN A 1 181 ? -25.555 20.900 13.325 1.00 56.31 181 GLN A CA 1
ATOM 1438 C C . GLN A 1 181 ? -26.479 20.053 12.434 1.00 56.31 181 GLN A C 1
ATOM 1440 O O . GLN A 1 181 ? -27.676 20.322 12.371 1.00 56.31 181 GLN A O 1
ATOM 1445 N N . GLN A 1 182 ? -25.952 19.033 11.748 1.00 63.19 182 GLN A N 1
ATOM 1446 C CA . GLN A 1 182 ? -26.762 18.112 10.940 1.00 63.19 182 GLN A CA 1
ATOM 1447 C C . GLN A 1 182 ? -27.451 17.071 11.831 1.00 63.19 182 GLN A C 1
ATOM 1449 O O . GLN A 1 182 ? -28.650 16.848 11.697 1.00 63.19 182 GLN A O 1
ATOM 1454 N N . ILE A 1 183 ? -26.729 16.531 12.816 1.00 68.44 183 ILE A N 1
ATOM 1455 C CA . ILE A 1 183 ? -27.252 15.542 13.776 1.00 68.44 183 ILE A CA 1
ATOM 1456 C C . ILE A 1 183 ? -28.290 16.154 14.728 1.00 68.44 183 ILE A C 1
ATOM 1458 O O . ILE A 1 183 ? -29.244 15.501 15.145 1.00 68.44 183 ILE A O 1
ATOM 1462 N N . SER A 1 184 ? -28.148 17.433 15.080 1.00 58.59 184 SER A N 1
ATOM 1463 C CA . SER A 1 184 ? -29.161 18.130 15.886 1.00 58.59 184 SER A CA 1
ATOM 1464 C C . SER A 1 184 ? -30.466 18.403 15.127 1.00 58.59 184 SER A C 1
ATOM 1466 O O . SER A 1 184 ? -31.486 18.635 15.776 1.00 58.59 184 SER A O 1
ATOM 1468 N N . ARG A 1 185 ? -30.454 18.353 13.785 1.00 54.12 185 ARG A N 1
ATOM 1469 C CA . ARG A 1 185 ? -31.644 18.499 12.926 1.00 54.12 185 ARG A CA 1
ATOM 1470 C C . ARG A 1 185 ? -32.338 17.172 12.612 1.00 54.12 185 ARG A C 1
ATOM 1472 O O . ARG A 1 185 ? -33.530 17.195 12.319 1.00 54.12 185 ARG A O 1
ATOM 1479 N N . SER A 1 186 ? -31.634 16.040 12.667 1.00 59.41 186 SER A N 1
ATOM 1480 C CA . SER A 1 186 ? -32.250 14.713 12.549 1.00 59.41 186 SER A CA 1
ATOM 1481 C C . SER A 1 186 ? -33.112 14.412 13.774 1.00 59.41 186 SER A C 1
ATOM 1483 O O . SER A 1 186 ? -32.724 14.716 14.907 1.00 59.41 186 SER A O 1
ATOM 1485 N N . SER A 1 187 ? -34.291 13.817 13.565 1.00 53.84 187 SER A N 1
ATOM 1486 C CA . SER A 1 187 ? -35.147 13.386 14.669 1.00 53.84 187 SER A CA 1
ATOM 1487 C C . SER A 1 187 ? -34.363 12.420 15.551 1.00 53.84 187 SER A C 1
ATOM 1489 O O . SER A 1 187 ? -33.934 11.368 15.085 1.00 53.84 187 SER A O 1
ATOM 1491 N N . LYS A 1 188 ? -34.162 12.780 16.824 1.00 58.78 188 LYS A N 1
ATOM 1492 C CA . LYS A 1 188 ? -33.592 11.888 17.842 1.00 58.78 188 LYS A CA 1
ATOM 1493 C C . LYS A 1 188 ? -34.607 10.793 18.157 1.00 58.78 188 LYS A C 1
ATOM 1495 O O . LYS A 1 188 ? -35.318 10.858 19.158 1.00 58.78 188 LYS A O 1
ATOM 1500 N N . THR A 1 189 ? -34.735 9.836 17.256 1.00 60.25 189 THR A N 1
ATOM 1501 C CA . THR A 1 189 ? -35.488 8.614 17.482 1.00 60.25 189 THR A CA 1
ATOM 1502 C C . THR A 1 189 ? -34.716 7.732 18.460 1.00 60.25 189 THR A C 1
ATOM 1504 O O . THR A 1 189 ? -33.493 7.804 18.578 1.00 60.25 189 THR A O 1
ATOM 1507 N N . SER A 1 190 ? -35.437 6.947 19.260 1.00 65.00 190 SER A N 1
ATOM 1508 C CA . SER A 1 190 ? -34.857 6.234 20.405 1.00 65.00 190 SER A CA 1
ATOM 1509 C C . SER A 1 190 ? -33.925 5.075 20.028 1.00 65.00 190 SER A C 1
ATOM 1511 O O . SER A 1 190 ? -33.302 4.506 20.924 1.00 65.00 190 SER A O 1
ATOM 1513 N N . GLY A 1 191 ? -33.864 4.670 18.754 1.00 75.75 191 GLY A N 1
ATOM 1514 C CA . GLY A 1 191 ? -33.089 3.511 18.305 1.00 75.75 191 GLY A CA 1
ATOM 1515 C C . GLY A 1 191 ? -31.769 3.839 17.606 1.00 75.75 191 GLY A C 1
ATOM 1516 O O . GLY A 1 191 ? -30.961 2.919 17.431 1.00 75.75 191 GLY A O 1
ATOM 1517 N N . ILE A 1 192 ? -31.535 5.108 17.252 1.00 88.69 192 ILE A N 1
ATOM 1518 C CA . ILE A 1 192 ? -30.296 5.583 16.624 1.00 88.69 192 ILE A CA 1
ATOM 1519 C C . ILE A 1 192 ? -29.348 6.164 17.677 1.00 88.69 192 ILE A C 1
ATOM 1521 O O . ILE A 1 192 ? -29.688 7.077 18.430 1.00 88.69 192 ILE A O 1
ATOM 1525 N N . ILE A 1 193 ? -28.120 5.653 17.693 1.00 92.06 193 ILE A N 1
ATOM 1526 C CA . ILE A 1 193 ? -27.059 6.045 18.617 1.00 92.06 193 ILE A CA 1
ATOM 1527 C C . ILE A 1 193 ? -26.000 6.813 17.827 1.00 92.06 193 ILE A C 1
ATOM 1529 O O . ILE A 1 193 ? -25.253 6.236 17.040 1.00 92.06 193 ILE A O 1
ATOM 1533 N N . TYR A 1 194 ? -25.928 8.126 18.033 1.00 91.06 194 TYR A N 1
ATOM 1534 C CA . TYR A 1 194 ? -24.922 8.978 17.400 1.00 91.06 194 TYR A CA 1
ATOM 1535 C C . TYR A 1 194 ? -23.641 8.983 18.231 1.00 91.06 194 TYR A C 1
ATOM 1537 O O . TYR A 1 194 ? -23.659 9.370 19.399 1.00 91.06 194 TYR A O 1
ATOM 1545 N N . ILE A 1 195 ? -22.530 8.567 17.624 1.00 91.50 195 ILE A N 1
ATOM 1546 C CA . ILE A 1 195 ? -21.265 8.337 18.322 1.00 91.50 195 ILE A CA 1
ATOM 1547 C C . ILE A 1 195 ? -20.179 9.247 17.738 1.00 91.50 195 ILE A C 1
ATOM 1549 O O . ILE A 1 195 ? -19.757 9.044 16.592 1.00 91.50 195 ILE A O 1
ATOM 1553 N N . PRO A 1 196 ? -19.692 10.239 18.507 1.00 87.62 196 PRO A N 1
ATOM 1554 C CA . PRO A 1 196 ? -18.621 11.107 18.050 1.00 87.62 196 PRO A CA 1
ATOM 1555 C C . PRO A 1 196 ? -17.288 10.357 18.014 1.00 87.62 196 PRO A C 1
ATOM 1557 O O . PRO A 1 196 ? -16.941 9.598 18.927 1.00 87.62 196 PRO A O 1
ATOM 1560 N N . LEU A 1 197 ? -16.490 10.635 16.991 1.00 83.31 197 LEU A N 1
ATOM 1561 C CA . LEU A 1 197 ? -15.063 10.332 16.958 1.00 83.31 197 LEU A CA 1
ATOM 1562 C C . LEU A 1 197 ? -14.314 11.373 17.802 1.00 83.31 197 LEU A C 1
ATOM 1564 O O . LEU A 1 197 ? -14.148 12.510 17.378 1.00 83.31 197 LEU A O 1
ATOM 1568 N N . ILE A 1 198 ? -13.888 10.990 19.014 1.00 65.06 198 ILE A N 1
ATOM 1569 C CA . ILE A 1 198 ? -13.359 11.908 20.051 1.00 65.06 198 ILE A CA 1
ATOM 1570 C C . ILE A 1 198 ? -11.888 12.330 19.811 1.00 65.06 198 ILE A C 1
ATOM 1572 O O . ILE A 1 198 ? -11.333 13.134 20.551 1.00 65.06 198 ILE A O 1
ATOM 1576 N N . LYS A 1 199 ? -11.234 11.862 18.744 1.00 56.75 199 LYS A N 1
ATOM 1577 C CA . LYS A 1 199 ? -9.881 12.300 18.361 1.00 56.75 199 LYS A CA 1
ATOM 1578 C C . LYS A 1 199 ? -9.830 12.529 16.856 1.00 56.75 199 LYS A C 1
ATOM 1580 O O . LYS A 1 199 ? -10.387 11.723 16.109 1.00 56.75 199 LYS A O 1
ATOM 1585 N N . GLU A 1 200 ? -9.141 13.584 16.418 1.00 49.75 200 GLU A N 1
ATOM 1586 C CA . GLU A 1 200 ? -8.677 13.672 15.033 1.00 49.75 200 GLU A CA 1
ATOM 1587 C C . GLU A 1 200 ? -7.834 12.419 14.771 1.00 49.75 200 GLU A C 1
ATOM 1589 O O . GLU A 1 200 ? -6.742 12.257 15.318 1.00 49.75 200 GLU A O 1
ATOM 1594 N N . ARG A 1 201 ? -8.389 11.465 14.010 1.00 54.00 201 ARG A N 1
ATOM 1595 C CA . ARG A 1 201 ? -7.610 10.347 13.473 1.00 54.00 201 ARG A CA 1
ATOM 1596 C C . ARG A 1 201 ? -6.450 10.981 12.705 1.00 54.00 201 ARG A C 1
ATOM 1598 O O . ARG A 1 201 ? -6.676 11.926 11.947 1.00 54.00 201 ARG A O 1
ATOM 1605 N N . SER A 1 202 ? -5.219 10.507 12.902 1.00 46.34 202 SER A N 1
ATOM 1606 C CA . SER A 1 202 ? -4.125 10.968 12.046 1.00 46.34 202 SER A CA 1
ATOM 1607 C C . SER A 1 202 ? -4.523 10.694 10.590 1.00 46.34 202 SER A C 1
ATOM 1609 O O . SER A 1 202 ? -5.090 9.641 10.292 1.00 46.34 202 SER A O 1
ATOM 1611 N N . LYS A 1 203 ? -4.258 11.638 9.675 1.00 48.50 203 LYS A N 1
ATOM 1612 C CA . LYS A 1 203 ? -4.581 11.473 8.241 1.00 48.50 203 LYS A CA 1
ATOM 1613 C C . LYS A 1 203 ? -4.000 10.172 7.654 1.00 48.50 203 LYS A C 1
ATOM 1615 O O . LYS A 1 203 ? -4.553 9.641 6.704 1.00 48.50 203 LYS A O 1
ATOM 1620 N N . LEU A 1 204 ? -2.945 9.628 8.272 1.00 43.41 204 LEU A N 1
ATOM 1621 C CA . LEU A 1 204 ? -2.317 8.345 7.937 1.00 43.41 204 LEU A CA 1
ATOM 1622 C C . LEU A 1 204 ? -3.248 7.126 8.076 1.00 43.41 204 LEU A C 1
ATOM 1624 O O . LEU A 1 204 ? -2.994 6.107 7.446 1.00 43.41 204 LEU A O 1
ATOM 1628 N N . VAL A 1 205 ? -4.313 7.206 8.883 1.00 54.88 205 VAL A N 1
ATOM 1629 C CA . VAL A 1 205 ? -5.234 6.078 9.134 1.00 54.88 205 VAL A CA 1
ATOM 1630 C C . VAL A 1 205 ? -6.599 6.268 8.456 1.00 54.88 205 VAL A C 1
ATOM 1632 O O . VAL A 1 205 ? -7.447 5.376 8.477 1.00 54.88 205 VAL A O 1
ATOM 1635 N N . ASP A 1 206 ? -6.811 7.416 7.812 1.00 64.31 206 ASP A N 1
ATOM 1636 C CA . ASP A 1 206 ? -8.063 7.790 7.145 1.00 64.31 206 ASP A CA 1
ATOM 1637 C C . ASP A 1 206 ? -7.999 7.552 5.626 1.00 64.31 206 ASP A C 1
ATOM 1639 O O . ASP A 1 206 ? -8.517 8.341 4.845 1.00 64.31 206 ASP A O 1
ATOM 1643 N N . VAL A 1 207 ? -7.337 6.468 5.208 1.00 70.94 207 VAL A N 1
ATOM 1644 C CA . VAL A 1 207 ? -7.253 6.062 3.798 1.00 70.94 207 VAL A CA 1
ATOM 1645 C C . VAL A 1 207 ? -8.503 5.263 3.429 1.00 70.94 207 VAL A C 1
ATOM 1647 O O . VAL A 1 207 ? -8.844 4.279 4.091 1.00 70.94 207 VAL A O 1
ATOM 1650 N N . SER A 1 208 ? -9.193 5.674 2.369 1.00 81.88 208 SER A N 1
ATOM 1651 C CA . SER A 1 208 ? -10.357 4.986 1.812 1.00 81.88 208 SER A CA 1
ATOM 1652 C C . SER A 1 208 ? -9.956 3.824 0.903 1.00 81.88 208 SER A C 1
ATOM 1654 O O . SER A 1 208 ? -8.900 3.824 0.271 1.00 81.88 208 SER A O 1
ATOM 1656 N N . SER A 1 209 ? -10.853 2.849 0.724 1.00 85.12 209 SER A N 1
ATOM 1657 C CA . SER A 1 209 ? -10.614 1.765 -0.239 1.00 85.12 209 SER A CA 1
ATOM 1658 C C . SER A 1 209 ? -10.419 2.292 -1.670 1.00 85.12 209 SER A C 1
ATOM 1660 O O . SER A 1 209 ? -9.768 1.640 -2.476 1.00 85.12 209 SER A O 1
ATOM 1662 N N . THR A 1 210 ? -10.977 3.462 -2.004 1.00 82.69 210 THR A N 1
ATOM 1663 C CA . THR A 1 210 ? -10.774 4.105 -3.312 1.00 82.69 210 THR A CA 1
ATOM 1664 C C . THR A 1 210 ? -9.334 4.561 -3.497 1.00 82.69 210 THR A C 1
ATOM 1666 O O . THR A 1 210 ? -8.752 4.256 -4.533 1.00 82.69 210 THR A O 1
ATOM 1669 N N . GLU A 1 211 ? -8.744 5.204 -2.493 1.00 80.75 211 GLU A N 1
ATOM 1670 C CA . GLU A 1 211 ? -7.337 5.623 -2.527 1.00 80.75 211 GLU A CA 1
ATOM 1671 C C . GLU A 1 211 ? -6.398 4.411 -2.588 1.00 80.75 211 GLU A C 1
ATOM 1673 O O . GLU A 1 211 ? -5.459 4.398 -3.380 1.00 80.75 211 GLU A O 1
ATOM 1678 N N . ILE A 1 212 ? -6.705 3.338 -1.846 1.00 84.06 212 ILE A N 1
ATOM 1679 C CA . ILE A 1 212 ? -5.931 2.087 -1.907 1.00 84.06 212 ILE A CA 1
ATOM 1680 C C . ILE A 1 212 ? -5.982 1.475 -3.313 1.00 84.06 212 ILE A C 1
ATOM 1682 O O . ILE A 1 212 ? -4.961 1.059 -3.853 1.00 84.06 212 ILE A O 1
ATOM 1686 N N . ARG A 1 213 ? -7.156 1.429 -3.952 1.00 86.00 213 ARG A N 1
ATOM 1687 C CA . ARG A 1 213 ? -7.263 0.913 -5.326 1.00 86.00 213 ARG A CA 1
ATOM 1688 C C . ARG A 1 213 ? -6.508 1.771 -6.328 1.00 86.00 213 ARG A C 1
ATOM 1690 O O . ARG A 1 213 ? -5.840 1.218 -7.191 1.00 86.00 213 ARG A O 1
ATOM 1697 N N . GLN A 1 214 ? -6.597 3.094 -6.207 1.00 78.94 214 GLN A N 1
ATOM 1698 C CA . GLN A 1 214 ? -5.853 4.014 -7.068 1.00 78.94 214 GLN A CA 1
ATOM 1699 C C . GLN A 1 214 ? -4.341 3.792 -6.946 1.00 78.94 214 GLN A C 1
ATOM 1701 O O . GLN A 1 214 ? -3.649 3.778 -7.963 1.00 78.94 214 GLN A O 1
ATOM 1706 N N . TYR A 1 215 ? -3.852 3.543 -5.727 1.00 73.56 215 TYR A N 1
ATOM 1707 C CA . TYR A 1 215 ? -2.462 3.167 -5.473 1.00 73.56 215 TYR A CA 1
ATOM 1708 C C . TYR A 1 215 ? -2.072 1.878 -6.218 1.00 73.56 215 TYR A C 1
ATOM 1710 O O . TYR A 1 215 ? -1.097 1.865 -6.963 1.00 73.56 215 TYR A O 1
ATOM 1718 N N . PHE A 1 216 ? -2.857 0.802 -6.092 1.00 71.75 216 PHE A N 1
ATOM 1719 C CA . PHE A 1 216 ? -2.528 -0.483 -6.729 1.00 71.75 216 PHE A CA 1
ATOM 1720 C C . PHE A 1 216 ? -2.757 -0.525 -8.246 1.00 71.75 216 PHE A C 1
ATOM 1722 O O . PHE A 1 216 ? -2.107 -1.312 -8.929 1.00 71.75 216 PHE A O 1
ATOM 1729 N N . GLN A 1 217 ? -3.653 0.302 -8.788 1.00 68.88 217 GLN A N 1
ATOM 1730 C CA . GLN A 1 217 ? -3.874 0.412 -10.236 1.00 68.88 217 GLN A CA 1
ATOM 1731 C C . GLN A 1 217 ? -2.744 1.166 -10.945 1.00 68.88 217 GLN A C 1
ATOM 1733 O O . GLN A 1 217 ? -2.498 0.922 -12.122 1.00 68.88 217 GLN A O 1
ATOM 1738 N N . ASN A 1 218 ? -2.022 2.024 -10.223 1.00 59.22 218 ASN A N 1
ATOM 1739 C CA . ASN A 1 218 ? -0.819 2.692 -10.700 1.00 59.22 218 ASN A CA 1
ATOM 1740 C C . ASN A 1 218 ? 0.347 2.407 -9.740 1.00 59.22 218 ASN A C 1
ATOM 1742 O O . ASN A 1 218 ? 0.751 3.308 -9.002 1.00 59.22 218 ASN A O 1
ATOM 1746 N N . PRO A 1 219 ? 0.950 1.201 -9.769 1.00 43.16 219 PRO A N 1
ATOM 1747 C CA . PRO A 1 219 ? 2.021 0.811 -8.845 1.00 43.16 219 PRO A CA 1
ATOM 1748 C C . PRO A 1 219 ? 3.358 1.566 -9.048 1.00 43.16 219 PRO A C 1
ATOM 1750 O O . PRO A 1 219 ? 4.366 1.224 -8.441 1.00 43.16 219 PRO A O 1
ATOM 1753 N N . GLY A 1 220 ? 3.367 2.629 -9.861 1.00 41.44 220 GLY A N 1
ATOM 1754 C CA . GLY A 1 220 ? 4.423 3.649 -9.931 1.00 41.44 220 GLY A CA 1
ATOM 1755 C C . GLY A 1 220 ? 3.903 5.096 -9.873 1.00 41.44 220 GLY A C 1
ATOM 1756 O O . GLY A 1 220 ? 4.681 6.025 -10.058 1.00 41.44 220 GLY A O 1
ATOM 1757 N N . GLY A 1 221 ? 2.599 5.293 -9.647 1.00 36.62 221 GLY A N 1
ATOM 1758 C CA . GLY A 1 221 ? 1.906 6.583 -9.740 1.00 36.62 221 GLY A CA 1
ATOM 1759 C C . GLY A 1 221 ? 1.542 7.229 -8.408 1.00 36.62 221 GLY A C 1
ATOM 1760 O O . GLY A 1 221 ? 1.136 8.381 -8.413 1.00 36.62 221 GLY A O 1
ATOM 1761 N N . ASN A 1 222 ? 1.708 6.544 -7.277 1.00 39.34 222 ASN A N 1
ATOM 1762 C CA . ASN A 1 222 ? 1.770 7.185 -5.969 1.00 39.34 222 ASN A CA 1
ATOM 1763 C C . ASN A 1 222 ? 2.490 6.251 -5.008 1.00 39.34 222 ASN A C 1
ATOM 1765 O O . ASN A 1 222 ? 1.973 5.202 -4.669 1.00 39.34 222 ASN A O 1
ATOM 1769 N N . LYS A 1 223 ? 3.683 6.648 -4.563 1.00 38.78 223 LYS A N 1
ATOM 1770 C CA . LYS A 1 223 ? 4.286 6.207 -3.298 1.00 38.78 223 LYS A CA 1
ATOM 1771 C C . LYS A 1 223 ? 3.341 6.654 -2.163 1.00 38.78 223 LYS A C 1
ATOM 1773 O O . LYS A 1 223 ? 2.353 7.337 -2.432 1.00 38.78 223 LYS A O 1
ATOM 1778 N N . THR A 1 224 ? 3.608 6.363 -0.893 1.00 37.09 224 THR A N 1
ATOM 1779 C CA . THR A 1 224 ? 3.071 7.222 0.181 1.00 37.09 224 THR A CA 1
ATOM 1780 C C . THR A 1 224 ? 3.700 8.608 0.037 1.00 37.09 224 THR A C 1
ATOM 1782 O O . THR A 1 224 ? 4.584 8.996 0.792 1.00 37.09 224 THR A O 1
ATOM 1785 N N . ASN A 1 225 ? 3.277 9.344 -0.988 1.00 36.03 225 ASN A N 1
ATOM 1786 C CA . ASN A 1 225 ? 3.404 10.771 -1.044 1.00 36.03 225 ASN A CA 1
ATOM 1787 C C . ASN A 1 225 ? 2.517 11.245 0.093 1.00 36.03 225 ASN A C 1
ATOM 1789 O O . ASN A 1 225 ? 1.290 11.126 0.050 1.00 36.03 225 ASN A O 1
ATOM 1793 N N . ILE A 1 226 ? 3.140 11.819 1.109 1.00 38.94 226 ILE A N 1
ATOM 1794 C CA . ILE A 1 226 ? 2.504 12.942 1.769 1.00 38.94 226 ILE A CA 1
ATOM 1795 C C . ILE A 1 226 ? 2.409 14.007 0.662 1.00 38.94 226 ILE A C 1
ATOM 1797 O O . ILE A 1 226 ? 3.255 14.889 0.572 1.00 38.94 226 ILE A O 1
ATOM 1801 N N . ASP A 1 227 ? 1.425 13.889 -0.242 1.00 36.62 227 ASP A N 1
ATOM 1802 C CA . ASP A 1 227 ? 1.045 14.972 -1.144 1.00 36.62 227 ASP A CA 1
ATOM 1803 C C . ASP A 1 227 ? 0.281 15.973 -0.287 1.00 36.62 227 ASP A C 1
ATOM 1805 O O . ASP A 1 227 ? -0.944 16.094 -0.285 1.00 36.62 227 ASP A O 1
ATOM 1809 N N . ARG A 1 228 ? 1.042 16.638 0.578 1.00 42.53 228 ARG A N 1
ATOM 1810 C CA . ARG A 1 228 ? 0.672 17.973 0.962 1.00 42.53 228 ARG A CA 1
ATOM 1811 C C . ARG A 1 228 ? 1.036 18.817 -0.250 1.00 42.53 228 ARG A C 1
ATOM 1813 O O . ARG A 1 228 ? 2.208 18.987 -0.577 1.00 42.53 228 ARG A O 1
ATOM 1820 N N . SER A 1 229 ? 0.028 19.452 -0.829 1.00 47.97 229 SER A N 1
ATOM 1821 C CA . SER A 1 229 ? 0.232 20.664 -1.622 1.00 47.97 229 SER A CA 1
ATOM 1822 C C . SER A 1 229 ? 1.057 21.721 -0.858 1.00 47.97 229 SER A C 1
ATOM 1824 O O . SER A 1 229 ? 1.608 22.638 -1.464 1.00 47.97 229 SER A O 1
ATOM 1826 N N . GLU A 1 230 ? 1.157 21.589 0.470 1.00 63.97 230 GLU A N 1
ATOM 1827 C CA . GLU A 1 230 ? 1.936 22.432 1.370 1.00 63.97 230 GLU A CA 1
ATOM 1828 C C . GLU A 1 230 ? 3.279 21.782 1.773 1.00 63.97 230 GLU A C 1
ATOM 1830 O O . GLU A 1 230 ? 3.300 20.661 2.283 1.00 63.97 230 GLU A O 1
ATOM 1835 N N . PRO A 1 231 ? 4.414 22.474 1.592 1.00 80.81 231 PRO A N 1
ATOM 1836 C CA . PRO A 1 231 ? 5.720 21.987 2.032 1.00 80.81 231 PRO A CA 1
ATOM 1837 C C . PRO A 1 231 ? 5.751 21.627 3.527 1.00 80.81 231 PRO A C 1
ATOM 1839 O O . PRO A 1 231 ? 5.178 22.339 4.351 1.00 80.81 231 PRO A O 1
ATOM 1842 N N . VAL A 1 232 ? 6.453 20.550 3.882 1.00 85.94 232 VAL A N 1
ATOM 1843 C CA . VAL A 1 232 ? 6.671 20.133 5.279 1.00 85.94 232 VAL A CA 1
ATOM 1844 C C . VAL A 1 232 ? 7.888 20.851 5.867 1.00 85.94 232 VAL A C 1
ATOM 1846 O O . VAL A 1 232 ? 8.869 21.083 5.166 1.00 85.94 232 VAL A O 1
ATOM 1849 N N . SER A 1 233 ? 7.835 21.193 7.153 1.00 91.38 233 SER A N 1
ATOM 1850 C CA . SER A 1 233 ? 8.957 21.755 7.918 1.00 91.38 233 SER A CA 1
ATOM 1851 C C . SER A 1 233 ? 9.641 20.713 8.808 1.00 91.38 233 SER A C 1
ATOM 1853 O O . SER A 1 233 ? 9.034 19.720 9.229 1.00 91.38 233 SER A O 1
ATOM 1855 N N . ILE A 1 234 ? 10.884 20.984 9.216 1.00 91.94 234 ILE A N 1
ATOM 1856 C CA . ILE A 1 234 ? 11.601 20.115 10.164 1.00 91.94 234 ILE A CA 1
ATOM 1857 C C . ILE A 1 234 ? 10.914 20.060 11.538 1.00 91.94 234 ILE A C 1
ATOM 1859 O O . ILE A 1 234 ? 10.960 19.048 12.238 1.00 91.94 234 ILE A O 1
ATOM 1863 N N . ARG A 1 235 ? 10.219 21.138 11.924 1.00 90.31 235 ARG A N 1
ATOM 1864 C CA . ARG A 1 235 ? 9.466 21.221 13.184 1.00 90.31 235 ARG A CA 1
ATOM 1865 C C . ARG A 1 235 ? 8.304 20.231 13.214 1.00 90.31 235 ARG A C 1
ATOM 1867 O O . ARG A 1 235 ? 8.073 19.596 14.242 1.00 90.31 235 ARG A O 1
ATOM 1874 N N . GLU A 1 236 ? 7.575 20.110 12.111 1.00 88.69 236 GLU A N 1
ATOM 1875 C CA . GLU A 1 236 ? 6.466 19.158 11.999 1.00 88.69 236 GLU A CA 1
ATOM 1876 C C . GLU A 1 236 ? 6.967 17.716 12.015 1.00 88.69 236 GLU A C 1
ATOM 1878 O O . GLU A 1 236 ? 6.357 16.868 12.666 1.00 88.69 236 GLU A O 1
ATOM 1883 N N . MET A 1 237 ? 8.108 17.448 11.374 1.00 91.88 237 MET A N 1
ATOM 1884 C CA . MET A 1 237 ? 8.749 16.133 11.435 1.00 91.88 237 MET A CA 1
ATOM 1885 C C . MET A 1 237 ? 9.180 15.778 12.856 1.00 91.88 237 MET A C 1
ATOM 1887 O O . MET A 1 237 ? 8.929 14.664 13.309 1.00 91.88 237 MET A O 1
ATOM 1891 N N . ASN A 1 238 ? 9.733 16.736 13.601 1.00 89.88 238 ASN A N 1
ATOM 1892 C CA . ASN A 1 238 ? 10.060 16.527 15.008 1.00 89.88 238 ASN A CA 1
ATOM 1893 C C . ASN A 1 238 ? 8.810 16.176 15.823 1.00 89.88 238 ASN A C 1
ATOM 1895 O O . ASN A 1 238 ? 8.803 15.192 16.554 1.00 89.88 238 ASN A O 1
ATOM 1899 N N . GLN A 1 239 ? 7.708 16.903 15.635 1.00 85.50 239 GLN A N 1
ATOM 1900 C CA . GLN A 1 239 ? 6.452 16.583 16.313 1.00 85.50 239 GLN A CA 1
ATOM 1901 C C . GLN A 1 239 ? 5.921 15.185 15.952 1.00 85.50 239 GLN A C 1
ATOM 1903 O O . GLN A 1 239 ? 5.410 14.485 16.826 1.00 85.50 239 GLN A O 1
ATOM 1908 N N . LEU A 1 240 ? 6.047 14.761 14.692 1.00 85.62 240 LEU A N 1
ATOM 1909 C CA . LEU A 1 240 ? 5.681 13.409 14.267 1.00 85.62 240 LEU A CA 1
ATOM 1910 C C . LEU A 1 240 ? 6.515 12.352 14.999 1.00 85.62 240 LEU A C 1
ATOM 1912 O O . LEU A 1 240 ? 5.955 11.408 15.549 1.00 85.62 240 LEU A O 1
ATOM 1916 N N . MET A 1 241 ? 7.832 12.544 15.050 1.00 85.94 241 MET A N 1
ATOM 1917 C CA . MET A 1 241 ? 8.761 11.606 15.679 1.00 85.94 241 MET A CA 1
ATOM 1918 C C . MET A 1 241 ? 8.548 11.498 17.192 1.00 85.94 241 MET A C 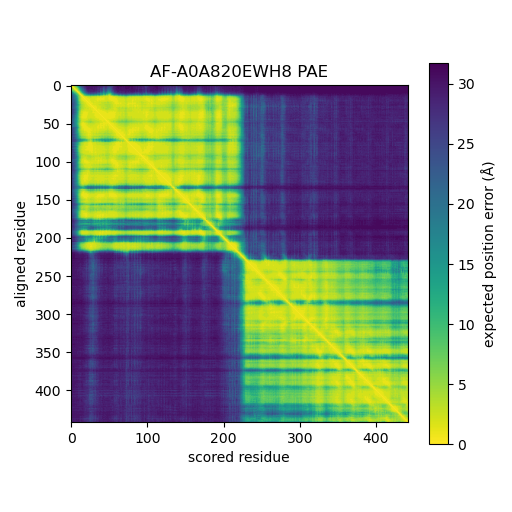1
ATOM 1920 O O . MET A 1 241 ? 8.607 10.406 17.747 1.00 85.94 241 MET A O 1
ATOM 1924 N N . TRP A 1 242 ? 8.181 12.597 17.853 1.00 84.50 242 TRP A N 1
ATOM 1925 C CA . TRP A 1 242 ? 7.772 12.585 19.263 1.00 84.50 242 TRP A CA 1
ATOM 1926 C C . TRP A 1 242 ? 6.525 11.736 19.536 1.00 84.50 242 TRP A C 1
ATOM 1928 O O . TRP A 1 242 ? 6.398 11.162 20.615 1.00 84.50 242 TRP A O 1
ATOM 1938 N N . ASN A 1 243 ? 5.605 11.647 18.575 1.00 80.88 243 ASN A N 1
ATOM 1939 C CA . ASN A 1 243 ? 4.386 10.848 18.710 1.00 80.88 243 ASN A CA 1
ATOM 1940 C C . ASN A 1 243 ? 4.595 9.362 18.379 1.00 80.88 243 ASN A C 1
ATOM 1942 O O . ASN A 1 243 ? 3.681 8.566 18.588 1.00 80.88 243 ASN A O 1
ATOM 1946 N N . LEU A 1 244 ? 5.769 8.990 17.859 1.00 84.25 244 LEU A N 1
ATOM 1947 C CA . LEU A 1 244 ? 6.107 7.636 17.424 1.00 84.25 244 LEU A CA 1
ATOM 1948 C C . LEU A 1 244 ? 7.410 7.161 18.103 1.00 84.25 244 LEU A C 1
ATOM 1950 O O . LEU A 1 244 ? 8.398 6.901 17.417 1.00 84.25 244 LEU A O 1
ATOM 1954 N N . PRO A 1 245 ? 7.436 7.047 19.446 1.00 85.19 245 PRO A N 1
ATOM 1955 C CA . PRO A 1 245 ? 8.666 6.779 20.198 1.00 85.19 245 PRO A CA 1
ATOM 1956 C C . PRO A 1 245 ? 9.294 5.412 19.888 1.00 85.19 245 PRO A C 1
ATOM 1958 O O . PRO A 1 245 ? 10.508 5.263 19.999 1.00 85.19 245 PRO A O 1
ATOM 1961 N N . ASP A 1 246 ? 8.480 4.442 19.464 1.00 84.62 246 ASP A N 1
ATOM 1962 C CA . ASP A 1 246 ? 8.913 3.078 19.142 1.00 84.62 246 ASP A CA 1
ATOM 1963 C C . ASP A 1 246 ? 9.191 2.874 17.642 1.00 84.62 246 ASP A C 1
ATOM 1965 O O . ASP A 1 246 ? 9.388 1.744 17.191 1.00 84.62 246 ASP A O 1
ATOM 1969 N N . LEU A 1 247 ? 9.182 3.946 16.838 1.00 87.88 247 LEU A N 1
ATOM 1970 C CA . LEU A 1 247 ? 9.476 3.846 15.412 1.00 87.88 247 LEU A CA 1
ATOM 1971 C C . LEU A 1 247 ? 10.920 3.377 15.214 1.00 87.88 247 LEU A C 1
ATOM 1973 O O . LEU A 1 247 ? 11.851 3.964 15.757 1.00 87.88 247 LEU A O 1
ATOM 1977 N N . GLN A 1 248 ? 11.099 2.329 14.412 1.00 89.00 248 GLN A N 1
ATOM 1978 C CA . GLN A 1 248 ? 12.419 1.779 14.080 1.00 89.00 248 GLN A CA 1
ATOM 1979 C C . GLN A 1 248 ? 12.811 2.035 12.625 1.00 89.00 248 GLN A C 1
ATOM 1981 O O . GLN A 1 248 ? 13.994 2.113 12.308 1.00 89.00 248 GLN A O 1
ATOM 1986 N N . HIS A 1 249 ? 11.834 2.200 11.738 1.00 92.25 249 HIS A N 1
ATOM 1987 C CA . HIS A 1 249 ? 12.059 2.372 10.310 1.00 92.25 249 HIS A CA 1
ATOM 1988 C C . HIS A 1 249 ? 11.265 3.576 9.826 1.00 92.25 249 HIS A C 1
ATOM 1990 O O . HIS A 1 249 ? 10.059 3.653 10.057 1.00 92.25 249 HIS A O 1
ATOM 1996 N N . LEU A 1 250 ? 11.937 4.506 9.152 1.00 91.25 250 LEU A N 1
ATOM 1997 C CA . LEU A 1 250 ? 11.290 5.653 8.532 1.00 91.25 250 LEU A CA 1
ATOM 1998 C C . LEU A 1 250 ? 11.686 5.736 7.063 1.00 91.25 250 LEU A C 1
ATOM 2000 O O . LEU A 1 250 ? 12.867 5.838 6.733 1.00 91.25 250 LEU A O 1
ATOM 2004 N N . GLU A 1 251 ? 10.677 5.737 6.201 1.00 95.00 251 GLU A N 1
ATOM 2005 C CA . GLU A 1 251 ? 10.798 6.142 4.808 1.00 95.00 251 GLU A CA 1
ATOM 2006 C C . GLU A 1 251 ? 9.993 7.428 4.598 1.00 95.00 251 GLU A C 1
ATOM 2008 O O . GLU A 1 251 ? 8.820 7.493 4.968 1.00 95.00 251 GLU A O 1
ATOM 2013 N N . LEU A 1 252 ? 10.617 8.459 4.030 1.00 92.06 252 LEU A N 1
ATOM 2014 C CA . LEU A 1 252 ? 10.014 9.778 3.859 1.00 92.06 252 LEU A CA 1
ATOM 2015 C C . LEU A 1 252 ? 10.087 10.243 2.404 1.00 92.06 252 LEU A C 1
ATOM 2017 O O . LEU A 1 252 ? 11.168 10.498 1.894 1.00 92.06 252 LEU A O 1
ATOM 2021 N N . VAL A 1 253 ? 8.941 10.454 1.759 1.00 91.81 253 VAL A N 1
ATOM 2022 C CA . VAL A 1 253 ? 8.864 11.097 0.438 1.00 91.81 253 VAL A CA 1
ATOM 2023 C C . VAL A 1 253 ? 7.962 12.319 0.548 1.00 91.81 253 VAL A C 1
ATOM 2025 O O . VAL A 1 253 ? 6.779 12.188 0.867 1.00 91.81 253 VAL A O 1
ATOM 2028 N N . THR A 1 254 ? 8.523 13.515 0.359 1.00 87.69 254 THR A N 1
ATOM 2029 C CA . THR A 1 254 ? 7.781 14.764 0.587 1.00 87.69 254 THR A CA 1
ATOM 2030 C C . THR A 1 254 ? 8.359 15.951 -0.172 1.00 87.69 254 THR A C 1
ATOM 2032 O O . THR A 1 254 ? 9.553 16.013 -0.454 1.00 87.69 254 THR A O 1
ATOM 2035 N N . LYS A 1 255 ? 7.517 16.960 -0.405 1.00 89.12 255 LYS A N 1
ATOM 2036 C CA . LYS A 1 255 ? 7.978 18.324 -0.665 1.00 89.12 255 LYS A CA 1
ATOM 2037 C C . LYS A 1 255 ? 8.365 18.976 0.662 1.00 89.12 255 LYS A C 1
ATOM 2039 O O . LYS A 1 255 ? 7.555 19.002 1.592 1.00 89.12 255 LYS A O 1
ATOM 2044 N N . GLY A 1 256 ? 9.596 19.458 0.766 1.00 84.00 256 GLY A N 1
ATOM 2045 C CA . GLY A 1 256 ? 10.134 20.053 1.985 1.00 84.00 256 GLY A CA 1
ATOM 2046 C C . GLY A 1 256 ? 10.327 21.560 1.881 1.00 84.00 256 GLY A C 1
ATOM 2047 O O . GLY A 1 256 ? 10.442 22.122 0.791 1.00 84.00 256 GLY A O 1
ATOM 2048 N N . LEU A 1 257 ? 10.367 22.217 3.034 1.00 86.62 257 LEU A N 1
ATOM 2049 C CA . LEU A 1 257 ? 10.974 23.535 3.179 1.00 86.62 257 LEU A CA 1
ATOM 2050 C C . LEU A 1 257 ? 12.505 23.403 3.263 1.00 86.62 257 LEU A C 1
ATOM 2052 O O . LEU A 1 257 ? 13.043 22.326 3.517 1.00 86.62 257 LEU A O 1
ATOM 2056 N N . MET A 1 258 ? 13.213 24.522 3.077 1.00 87.44 258 MET A N 1
ATOM 2057 C CA . MET A 1 258 ? 14.683 24.572 3.158 1.00 87.44 258 MET A CA 1
ATOM 2058 C C . MET A 1 258 ? 15.239 24.098 4.508 1.00 87.44 258 MET A C 1
ATOM 2060 O O . MET A 1 258 ? 16.365 23.630 4.577 1.00 87.44 258 MET A O 1
ATOM 2064 N N . ASP A 1 259 ? 14.468 24.175 5.592 1.00 89.62 259 ASP A N 1
ATOM 2065 C CA . ASP A 1 259 ? 14.896 23.683 6.907 1.00 89.62 259 ASP A CA 1
ATOM 2066 C C . ASP A 1 259 ? 15.004 22.146 6.977 1.00 89.62 259 ASP A C 1
ATOM 2068 O O . ASP A 1 259 ? 15.665 21.617 7.868 1.00 89.62 259 ASP A O 1
ATOM 2072 N N . MET A 1 260 ? 14.402 21.420 6.028 1.00 91.62 260 MET A N 1
ATOM 2073 C CA . MET A 1 260 ? 14.512 19.963 5.921 1.00 91.62 260 MET A CA 1
ATOM 2074 C C . MET A 1 260 ? 15.837 19.501 5.310 1.00 91.62 260 MET A C 1
ATOM 2076 O O . MET A 1 260 ? 16.115 18.302 5.316 1.00 91.62 260 MET A O 1
ATOM 2080 N N . THR A 1 261 ? 16.641 20.419 4.775 1.00 90.25 261 THR A N 1
ATOM 2081 C CA . THR A 1 261 ? 17.899 20.094 4.096 1.00 90.25 261 THR A CA 1
ATOM 2082 C C . THR A 1 261 ? 19.088 20.082 5.056 1.00 90.25 261 THR A C 1
ATOM 2084 O O . THR A 1 261 ? 20.185 19.734 4.648 1.00 90.25 261 THR A O 1
ATOM 2087 N N . ASP A 1 262 ? 18.912 20.461 6.322 1.00 90.88 262 ASP A N 1
ATOM 2088 C CA . ASP A 1 262 ? 19.972 20.393 7.330 1.00 90.88 262 ASP A CA 1
ATOM 2089 C C . ASP A 1 262 ? 19.971 19.018 8.015 1.00 90.88 262 ASP A C 1
ATOM 2091 O O . ASP A 1 262 ? 19.012 18.636 8.688 1.00 90.88 262 ASP A O 1
ATOM 2095 N N . GLY A 1 263 ? 21.061 18.269 7.862 1.00 93.44 263 GLY A N 1
ATOM 2096 C CA . GLY A 1 263 ? 21.264 16.953 8.460 1.00 93.44 263 GLY A CA 1
ATOM 2097 C C . GLY A 1 263 ? 21.401 16.956 9.986 1.00 93.44 263 GLY A C 1
ATOM 2098 O O . GLY A 1 263 ? 21.201 15.913 10.610 1.00 93.44 263 GLY A O 1
ATOM 2099 N N . GLN A 1 264 ? 21.689 18.097 10.622 1.00 93.69 264 GLN A N 1
ATOM 2100 C CA . GLN A 1 264 ? 21.904 18.175 12.074 1.00 93.69 264 GLN A CA 1
ATOM 2101 C C . GLN A 1 264 ? 20.622 17.923 12.898 1.00 93.69 264 GLN A C 1
ATOM 2103 O O . GLN A 1 264 ? 20.652 17.116 13.837 1.00 93.69 264 GLN A O 1
ATOM 2108 N N . PRO A 1 265 ? 19.469 18.555 12.590 1.00 93.94 265 PRO A N 1
ATOM 2109 C CA . PRO A 1 265 ? 18.185 18.172 13.174 1.00 93.94 265 PRO A CA 1
ATOM 2110 C C . PRO A 1 265 ? 17.832 16.696 12.958 1.00 93.94 265 PRO A C 1
ATOM 2112 O O . PRO A 1 265 ? 17.384 16.030 13.896 1.00 93.94 265 PRO A O 1
ATOM 2115 N N . TRP A 1 266 ? 18.061 16.179 11.747 1.00 95.44 266 TRP A N 1
ATOM 2116 C CA . TRP A 1 266 ? 17.769 14.788 11.406 1.00 95.44 266 TRP A CA 1
ATOM 2117 C C . TRP A 1 266 ? 18.588 13.812 12.241 1.00 95.44 266 TRP A C 1
ATOM 2119 O O . TRP A 1 266 ? 18.013 12.870 12.779 1.00 95.44 266 TRP A O 1
ATOM 2129 N N . GLU A 1 267 ? 19.884 14.059 12.434 1.00 95.31 267 GLU A N 1
ATOM 2130 C CA . GLU A 1 267 ? 20.753 13.218 13.266 1.00 95.31 267 GLU A CA 1
ATOM 2131 C C . GLU A 1 267 ? 20.193 13.040 14.689 1.00 95.31 267 GLU A C 1
ATOM 2133 O O . GLU A 1 267 ? 20.165 11.936 15.236 1.00 95.31 267 GLU A O 1
ATOM 2138 N N . LYS A 1 268 ? 19.691 14.118 15.302 1.00 93.19 268 LYS A N 1
ATOM 2139 C CA . LYS A 1 268 ? 19.102 14.049 16.650 1.00 93.19 268 LYS A CA 1
ATOM 2140 C C . LYS A 1 268 ? 17.802 13.253 16.661 1.00 93.19 268 LYS A C 1
ATOM 2142 O O . LYS A 1 268 ? 17.578 12.451 17.562 1.00 93.19 268 LYS A O 1
ATOM 2147 N N . MET A 1 269 ? 16.957 13.496 15.668 1.00 94.19 269 MET A N 1
ATOM 2148 C CA . MET A 1 269 ? 15.602 12.963 15.591 1.00 94.19 269 MET A CA 1
ATOM 2149 C C . MET A 1 269 ? 15.551 11.491 15.161 1.00 94.19 269 MET A C 1
ATOM 2151 O O . MET A 1 269 ? 14.646 10.762 15.553 1.00 94.19 269 MET A O 1
ATOM 2155 N N . THR A 1 270 ? 16.523 11.048 14.367 1.00 94.88 270 THR A N 1
ATOM 2156 C CA . THR A 1 270 ? 16.560 9.703 13.769 1.00 94.88 270 THR A CA 1
ATOM 2157 C C . THR A 1 270 ? 17.510 8.751 14.489 1.00 94.88 270 THR A C 1
ATOM 2159 O O . THR A 1 270 ? 17.701 7.617 14.058 1.00 94.88 270 THR A O 1
ATOM 2162 N N . ARG A 1 271 ? 18.086 9.172 15.622 1.00 94.25 271 ARG A N 1
ATOM 2163 C CA . ARG A 1 271 ? 19.087 8.394 16.365 1.00 94.25 271 ARG A CA 1
ATOM 2164 C C . ARG A 1 271 ? 18.600 6.994 16.755 1.00 94.25 271 ARG A C 1
ATOM 2166 O O . ARG A 1 271 ? 19.369 6.039 16.647 1.00 94.25 271 ARG A O 1
ATOM 2173 N N . SER A 1 272 ? 17.336 6.866 17.164 1.00 92.25 272 SER A N 1
ATOM 2174 C CA . SER A 1 272 ? 16.713 5.586 17.539 1.00 92.25 272 SER A CA 1
ATOM 2175 C C . SER A 1 272 ? 16.329 4.703 16.349 1.00 92.25 272 SER A C 1
ATOM 2177 O O . SER A 1 272 ? 16.065 3.520 16.547 1.00 92.25 272 SER A O 1
ATOM 2179 N N . LEU A 1 273 ? 16.309 5.242 15.126 1.00 93.50 273 LEU A N 1
ATOM 2180 C CA . LEU A 1 273 ? 15.923 4.479 13.944 1.00 93.50 273 LEU A CA 1
ATOM 2181 C C . LEU A 1 273 ? 17.020 3.483 13.551 1.00 93.50 273 LEU A C 1
ATOM 2183 O O . LEU A 1 273 ? 18.216 3.785 13.588 1.00 93.50 273 LEU A O 1
ATOM 2187 N N . LEU A 1 274 ? 16.592 2.299 13.125 1.00 91.31 274 LEU A N 1
ATOM 2188 C CA . LEU A 1 274 ? 17.420 1.288 12.474 1.00 91.31 274 LEU A CA 1
ATOM 2189 C C . LEU A 1 274 ? 17.639 1.614 10.998 1.00 91.31 274 LEU A C 1
ATOM 2191 O O . LEU A 1 274 ? 18.731 1.395 10.482 1.00 91.31 274 LEU A O 1
ATOM 2195 N N . THR A 1 275 ? 16.630 2.170 10.323 1.00 92.12 275 THR A N 1
ATOM 2196 C CA . THR A 1 275 ? 16.760 2.642 8.938 1.00 92.12 275 THR A CA 1
ATOM 2197 C C . THR A 1 275 ? 16.066 3.980 8.750 1.00 92.12 275 THR A C 1
ATOM 2199 O O . THR A 1 275 ? 14.931 4.165 9.201 1.00 92.12 275 THR A O 1
ATOM 2202 N N . PHE A 1 276 ? 16.714 4.873 8.007 1.00 95.50 276 PHE A N 1
ATOM 2203 C CA . PHE A 1 276 ? 16.130 6.131 7.577 1.00 95.50 276 PHE A CA 1
ATOM 2204 C C . PHE A 1 276 ? 16.423 6.363 6.097 1.00 95.50 276 PHE A C 1
ATOM 2206 O O . PHE A 1 276 ? 17.566 6.597 5.714 1.00 95.50 276 PHE A O 1
ATOM 2213 N N . ASN A 1 277 ? 15.374 6.295 5.281 1.00 95.69 277 ASN A N 1
ATOM 2214 C CA . ASN A 1 277 ? 15.433 6.592 3.856 1.00 95.69 277 ASN A CA 1
ATOM 2215 C C . ASN A 1 277 ? 14.540 7.791 3.563 1.00 95.69 277 ASN A C 1
ATOM 2217 O O . ASN A 1 277 ? 13.418 7.871 4.060 1.00 95.69 277 ASN A O 1
ATOM 2221 N N . PHE A 1 278 ? 14.992 8.715 2.728 1.00 94.44 278 PHE A N 1
ATOM 2222 C CA . PHE A 1 278 ? 14.186 9.864 2.352 1.00 94.44 278 PHE A CA 1
ATOM 2223 C C . PHE A 1 278 ? 14.413 10.318 0.911 1.00 94.44 278 PHE A C 1
ATOM 2225 O O . PHE A 1 278 ? 15.476 10.109 0.339 1.00 94.44 278 PHE A O 1
ATOM 2232 N N . ASN A 1 279 ? 13.412 10.981 0.345 1.00 94.19 279 ASN A N 1
ATOM 2233 C CA . ASN A 1 279 ? 13.480 11.764 -0.880 1.00 94.19 279 ASN A CA 1
ATOM 2234 C C . ASN A 1 279 ? 12.681 13.053 -0.646 1.00 94.19 279 ASN A C 1
ATOM 2236 O O . ASN A 1 279 ? 11.453 13.029 -0.531 1.00 94.19 279 ASN A O 1
ATOM 2240 N N . ILE A 1 280 ? 13.399 14.160 -0.482 1.00 92.50 280 ILE A N 1
ATOM 2241 C CA . ILE A 1 280 ? 12.843 15.450 -0.088 1.00 92.50 280 ILE A CA 1
ATOM 2242 C C . ILE A 1 280 ? 13.038 16.417 -1.248 1.00 92.50 280 ILE A C 1
ATOM 2244 O O . ILE A 1 280 ? 14.155 16.865 -1.512 1.00 92.50 280 ILE A O 1
ATOM 2248 N N . SER A 1 281 ? 11.940 16.765 -1.915 1.00 91.12 281 SER A N 1
ATOM 2249 C CA . SER A 1 281 ? 11.950 17.748 -2.994 1.00 91.12 281 SER A CA 1
ATOM 2250 C C . SER A 1 281 ? 11.961 19.162 -2.421 1.00 91.12 281 SER A C 1
ATOM 2252 O O . SER A 1 281 ? 11.015 19.559 -1.734 1.00 91.12 281 SER A O 1
ATOM 2254 N N . VAL A 1 282 ? 13.010 19.930 -2.708 1.00 85.69 282 VAL A N 1
ATOM 2255 C CA . VAL A 1 282 ? 13.178 21.320 -2.258 1.00 85.69 282 VAL A CA 1
ATOM 2256 C C . VAL A 1 282 ? 13.850 22.105 -3.379 1.00 85.69 282 VAL A C 1
ATOM 2258 O O . VAL A 1 282 ? 14.858 21.661 -3.915 1.00 85.69 282 VAL A O 1
ATOM 2261 N N . SER A 1 283 ? 13.309 23.276 -3.723 1.00 79.19 283 SER A N 1
ATOM 2262 C CA . SER A 1 283 ? 13.962 24.192 -4.666 1.00 79.19 283 SER A CA 1
ATOM 2263 C C . SER A 1 283 ? 15.167 24.828 -3.978 1.00 79.19 283 SER A C 1
ATOM 2265 O O . SER A 1 283 ? 14.978 25.592 -3.032 1.00 79.19 283 SER A O 1
ATOM 2267 N N . MET A 1 284 ? 16.381 24.511 -4.429 1.00 73.12 284 MET A N 1
ATOM 2268 C CA . MET A 1 284 ? 17.621 24.962 -3.791 1.00 73.12 284 MET A CA 1
ATOM 2269 C C . MET A 1 284 ? 18.437 25.876 -4.708 1.00 73.12 284 MET A C 1
ATOM 2271 O O . MET A 1 284 ? 18.750 25.507 -5.837 1.00 73.12 284 MET A O 1
ATOM 2275 N N . ASP A 1 285 ? 18.868 27.019 -4.170 1.00 68.31 285 ASP A N 1
ATOM 2276 C CA . ASP A 1 285 ? 19.804 27.927 -4.851 1.00 68.31 285 ASP A CA 1
ATOM 2277 C C . ASP A 1 285 ? 21.279 27.649 -4.475 1.00 68.31 285 ASP A C 1
ATOM 2279 O O . ASP A 1 285 ? 22.186 28.010 -5.223 1.00 68.31 285 ASP A O 1
ATOM 2283 N N . TRP A 1 286 ? 21.538 26.986 -3.333 1.00 66.69 286 TRP A N 1
ATOM 2284 C CA . TRP A 1 286 ? 22.883 26.740 -2.782 1.00 66.69 286 TRP A CA 1
ATOM 2285 C C . TRP A 1 286 ? 22.991 25.320 -2.206 1.00 66.69 286 TRP A C 1
ATOM 2287 O O . TRP A 1 286 ? 22.382 25.022 -1.182 1.00 66.69 286 TRP A O 1
ATOM 2297 N N . ILE A 1 287 ? 23.752 24.435 -2.863 1.00 67.56 287 ILE A N 1
ATOM 2298 C CA . ILE A 1 287 ? 23.714 22.984 -2.585 1.00 67.56 287 ILE A CA 1
ATOM 2299 C C . ILE A 1 287 ? 24.954 22.471 -1.824 1.00 67.56 287 ILE A C 1
ATOM 2301 O O . ILE A 1 287 ? 24.875 21.476 -1.104 1.00 67.56 287 ILE A O 1
ATOM 2305 N N . GLU A 1 288 ? 26.100 23.144 -1.933 1.00 69.31 288 GLU A N 1
ATOM 2306 C CA . GLU A 1 288 ? 27.364 22.629 -1.385 1.00 69.31 288 GLU A CA 1
ATOM 2307 C C . GLU A 1 288 ? 27.381 22.569 0.153 1.00 69.31 288 GLU A C 1
ATOM 2309 O O . GLU A 1 288 ? 27.844 21.582 0.722 1.00 69.31 288 GLU A O 1
ATOM 2314 N N . ASP A 1 289 ? 26.801 23.557 0.838 1.00 76.50 289 ASP A N 1
ATOM 2315 C CA . ASP A 1 289 ? 26.758 23.586 2.308 1.00 76.50 289 ASP A CA 1
ATOM 2316 C C . ASP A 1 289 ? 25.777 22.555 2.893 1.00 76.50 289 ASP A C 1
ATOM 2318 O O . ASP A 1 289 ? 25.984 22.039 3.994 1.00 76.50 289 ASP A O 1
ATOM 2322 N N . ILE A 1 290 ? 24.738 22.195 2.129 1.00 85.81 290 ILE A N 1
ATOM 2323 C CA . ILE A 1 290 ? 23.713 21.222 2.531 1.00 85.81 290 ILE A CA 1
ATOM 2324 C C . ILE A 1 290 ? 24.356 19.863 2.781 1.00 85.81 290 ILE A C 1
ATOM 2326 O O . ILE A 1 290 ? 24.143 19.255 3.832 1.00 85.81 290 ILE A O 1
ATOM 2330 N N . ILE A 1 291 ? 25.195 19.394 1.852 1.00 89.75 291 ILE A N 1
ATOM 2331 C CA . ILE A 1 291 ? 25.757 18.045 1.947 1.00 89.75 291 ILE A CA 1
ATOM 2332 C C . ILE A 1 291 ? 26.734 17.893 3.116 1.00 89.75 291 ILE A C 1
ATOM 2334 O O . ILE A 1 291 ? 26.875 16.797 3.657 1.00 89.75 291 ILE A O 1
ATOM 2338 N N . GLN A 1 292 ? 27.378 18.983 3.548 1.00 90.06 292 GLN A N 1
ATOM 2339 C CA . GLN A 1 292 ? 28.325 18.950 4.664 1.00 90.06 292 GLN A CA 1
ATOM 2340 C C . GLN A 1 292 ? 27.641 18.592 5.984 1.00 90.06 292 GLN A C 1
ATOM 2342 O O . GLN A 1 292 ? 28.219 17.877 6.803 1.00 90.06 292 GLN A O 1
ATOM 2347 N N . SER A 1 293 ? 26.382 19.000 6.166 1.00 92.50 293 SER A N 1
ATOM 2348 C CA . SER A 1 293 ? 25.594 18.642 7.351 1.00 92.50 293 SER A CA 1
ATOM 2349 C C . SER A 1 293 ? 25.325 17.130 7.477 1.00 92.50 293 SER A C 1
ATOM 2351 O O . SER A 1 293 ? 25.088 16.651 8.586 1.00 92.50 293 SER A O 1
ATOM 2353 N N . PHE A 1 294 ? 25.442 16.375 6.373 1.00 94.12 294 PHE A N 1
ATOM 2354 C CA . PHE A 1 294 ? 25.287 14.914 6.296 1.00 94.12 294 PHE A CA 1
ATOM 2355 C C . PHE A 1 294 ? 26.622 14.150 6.263 1.00 94.12 294 PHE A C 1
ATOM 2357 O O . PHE A 1 294 ? 26.645 12.948 6.006 1.00 94.12 294 PHE A O 1
ATOM 2364 N N . ARG A 1 295 ? 27.755 14.822 6.504 1.00 92.75 295 ARG A N 1
ATOM 2365 C CA . ARG A 1 295 ? 29.093 14.202 6.553 1.00 92.75 295 ARG A CA 1
ATOM 2366 C C . ARG A 1 295 ? 29.622 14.027 7.981 1.00 92.75 295 ARG A C 1
ATOM 2368 O O . ARG A 1 295 ? 30.830 14.006 8.201 1.00 92.75 295 ARG A O 1
ATOM 2375 N N . THR A 1 296 ? 28.731 13.909 8.965 1.00 94.31 296 THR A N 1
ATOM 2376 C CA . THR A 1 296 ? 29.125 13.584 10.346 1.00 94.31 296 THR A CA 1
ATOM 2377 C C . THR A 1 296 ? 29.407 12.082 10.503 1.00 94.31 296 THR A C 1
ATOM 2379 O O . THR A 1 296 ? 28.897 11.277 9.714 1.00 94.31 296 THR A O 1
ATOM 2382 N N . PRO A 1 297 ? 30.161 11.665 11.542 1.00 96.00 297 PRO A N 1
ATOM 2383 C CA . PRO A 1 297 ? 30.363 10.246 11.851 1.00 96.00 297 PRO A CA 1
ATOM 2384 C C . PRO A 1 297 ? 29.053 9.472 12.053 1.00 96.00 297 PRO A C 1
ATOM 2386 O O . PRO A 1 297 ? 28.983 8.293 11.720 1.00 96.00 297 PRO A O 1
ATOM 2389 N N . PHE A 1 298 ? 27.993 10.134 12.532 1.00 96.38 298 PHE A N 1
ATOM 2390 C CA . PHE A 1 298 ? 26.669 9.521 12.650 1.00 96.38 298 PHE A CA 1
ATOM 2391 C C . PHE A 1 298 ? 26.162 9.007 11.294 1.00 96.38 298 PHE A C 1
ATOM 2393 O O . PHE A 1 298 ? 25.771 7.848 11.180 1.00 96.38 298 PHE A O 1
ATOM 2400 N N . TRP A 1 299 ? 26.208 9.843 10.253 1.00 95.69 299 TRP A N 1
ATOM 2401 C CA . TRP A 1 299 ? 25.729 9.473 8.920 1.00 95.69 299 TRP A CA 1
ATOM 2402 C C . TRP A 1 299 ? 26.643 8.457 8.238 1.00 95.69 299 TRP A C 1
ATOM 2404 O O . TRP A 1 299 ? 26.163 7.456 7.713 1.00 95.69 299 TRP A O 1
ATOM 2414 N N . LEU A 1 300 ? 27.955 8.704 8.252 1.00 92.94 300 LEU A N 1
ATOM 2415 C CA . LEU A 1 300 ? 28.906 7.955 7.425 1.00 92.94 300 LEU A CA 1
ATOM 2416 C C . LEU A 1 300 ? 29.403 6.658 8.071 1.00 92.94 300 LEU A C 1
ATOM 2418 O O . LEU A 1 300 ? 29.621 5.678 7.364 1.00 92.94 300 LEU A O 1
ATOM 2422 N N . GLU A 1 301 ? 29.590 6.645 9.392 1.00 92.94 301 GLU A N 1
ATOM 2423 C CA . GLU A 1 301 ? 30.226 5.533 10.107 1.00 92.94 301 GLU A CA 1
ATOM 2424 C C . GLU A 1 301 ? 29.213 4.734 10.931 1.00 92.94 301 GLU A C 1
ATOM 2426 O O . GLU A 1 301 ? 29.151 3.515 10.797 1.00 92.94 301 GLU A O 1
ATOM 2431 N N . GLU A 1 302 ? 28.405 5.406 11.761 1.00 94.25 302 GLU A N 1
ATOM 2432 C CA . GLU A 1 302 ? 27.456 4.742 12.668 1.00 94.25 302 GLU A CA 1
ATOM 2433 C C . GLU A 1 302 ? 26.277 4.135 11.903 1.00 94.25 302 GLU A C 1
ATOM 2435 O O . GLU A 1 302 ? 25.958 2.958 12.073 1.00 94.25 302 GLU A O 1
ATOM 2440 N N . LYS A 1 303 ? 25.610 4.946 11.076 1.00 94.81 303 LYS A N 1
ATOM 2441 C CA . LYS A 1 303 ? 24.396 4.537 10.363 1.00 94.81 303 LYS A CA 1
ATOM 2442 C C . LYS A 1 303 ? 24.653 4.066 8.939 1.00 94.81 303 LYS A C 1
ATOM 2444 O O . LYS A 1 303 ? 23.848 3.303 8.412 1.00 94.81 303 LYS A O 1
ATOM 2449 N N . GLN A 1 304 ? 25.742 4.528 8.323 1.00 93.06 304 GLN A N 1
ATOM 2450 C CA . GLN A 1 304 ? 26.027 4.331 6.896 1.00 93.06 304 GLN A CA 1
ATOM 2451 C C . GLN A 1 304 ? 24.844 4.752 6.005 1.00 93.06 304 GLN A C 1
ATOM 2453 O O . GLN A 1 304 ? 24.507 4.101 5.017 1.00 93.06 304 GLN A O 1
ATOM 2458 N N . TRP A 1 305 ? 24.179 5.843 6.387 1.00 94.62 305 TRP A N 1
ATOM 2459 C CA . TRP A 1 305 ? 23.089 6.446 5.629 1.00 94.62 305 TRP A CA 1
ATOM 2460 C C . TRP A 1 305 ? 23.666 7.552 4.754 1.00 94.62 305 TRP A C 1
ATOM 2462 O O . TRP A 1 305 ? 23.998 8.642 5.224 1.00 94.62 305 TRP A O 1
ATOM 2472 N N . PHE A 1 306 ? 23.809 7.258 3.466 1.00 93.56 306 PHE A N 1
ATOM 2473 C CA . PHE A 1 306 ? 24.369 8.192 2.498 1.00 93.56 306 PHE A CA 1
ATOM 2474 C C . PHE A 1 306 ? 23.281 9.059 1.877 1.00 93.56 306 PHE A C 1
ATOM 2476 O O . PHE A 1 306 ? 22.125 8.652 1.760 1.00 93.56 306 PHE A O 1
ATOM 2483 N N . VAL A 1 307 ? 23.664 10.260 1.461 1.00 94.44 307 VAL A N 1
ATOM 2484 C CA . VAL A 1 307 ? 22.755 11.275 0.933 1.00 94.44 307 VAL A CA 1
ATOM 2485 C C . VAL A 1 307 ? 23.338 11.820 -0.354 1.00 94.44 307 VAL A C 1
ATOM 2487 O O . VAL A 1 307 ? 24.529 12.108 -0.416 1.00 94.44 307 VAL A O 1
ATOM 2490 N N . ALA A 1 308 ? 22.504 11.987 -1.368 1.00 92.31 308 ALA A N 1
ATOM 2491 C CA . ALA A 1 308 ? 22.829 12.700 -2.590 1.00 92.31 308 ALA A CA 1
ATOM 2492 C C . ALA A 1 308 ? 21.891 13.890 -2.769 1.00 92.31 308 ALA A C 1
ATOM 2494 O O . ALA A 1 308 ? 20.782 13.918 -2.234 1.00 92.31 308 ALA A O 1
ATOM 2495 N N . CYS A 1 309 ? 22.357 14.882 -3.518 1.00 89.44 309 CYS A N 1
ATOM 2496 C CA . CYS A 1 309 ? 21.626 16.102 -3.792 1.00 89.44 309 CYS A CA 1
ATOM 2497 C C . CYS A 1 309 ? 21.639 16.436 -5.285 1.00 89.44 309 CYS A C 1
ATOM 2499 O O . CYS A 1 309 ? 22.621 16.219 -6.004 1.00 89.44 309 CYS A O 1
ATOM 2501 N N . THR A 1 310 ? 20.517 16.979 -5.733 1.00 85.75 310 THR A N 1
ATOM 2502 C CA . THR A 1 310 ? 20.250 17.478 -7.081 1.00 85.75 310 THR A CA 1
ATOM 2503 C C . THR A 1 310 ? 19.641 18.872 -6.968 1.00 85.75 310 THR A C 1
ATOM 2505 O O . THR A 1 310 ? 19.352 19.339 -5.870 1.00 85.75 310 THR A O 1
ATOM 2508 N N . TRP A 1 311 ? 19.410 19.537 -8.098 1.00 79.88 311 TRP A N 1
ATOM 2509 C CA . TRP A 1 311 ? 18.722 20.833 -8.112 1.00 79.88 311 TRP A CA 1
ATOM 2510 C C . TRP A 1 311 ? 17.300 20.777 -7.544 1.00 79.88 311 TRP A C 1
ATOM 2512 O O . TRP A 1 311 ? 16.805 21.776 -7.029 1.00 79.88 311 TRP A O 1
ATOM 2522 N N . ASP A 1 312 ? 16.673 19.602 -7.601 1.00 83.88 312 ASP A N 1
ATOM 2523 C CA . ASP A 1 312 ? 15.276 19.408 -7.222 1.00 83.88 312 ASP A CA 1
ATOM 2524 C C . ASP A 1 312 ? 15.104 18.865 -5.795 1.00 83.88 312 ASP A C 1
ATOM 2526 O O . ASP A 1 312 ? 13.972 18.720 -5.323 1.00 83.88 312 ASP A O 1
ATOM 2530 N N . GLY A 1 313 ? 16.200 18.553 -5.091 1.00 89.75 313 GLY A N 1
ATOM 2531 C CA . GLY A 1 313 ? 16.131 18.039 -3.726 1.00 89.75 313 GLY A CA 1
ATOM 2532 C C . GLY A 1 313 ? 17.269 17.112 -3.304 1.00 89.75 313 GLY A C 1
ATOM 2533 O O . GLY A 1 313 ? 18.241 16.900 -4.033 1.00 89.75 313 GLY A O 1
ATOM 2534 N N . LEU A 1 314 ? 17.101 16.526 -2.115 1.00 92.69 314 LEU A N 1
ATOM 2535 C CA . LEU A 1 314 ? 18.022 15.569 -1.497 1.00 92.69 314 LEU A CA 1
ATOM 2536 C C . LEU A 1 314 ? 17.370 14.198 -1.304 1.00 92.69 314 LEU A C 1
ATOM 2538 O O . LEU A 1 314 ? 16.172 14.101 -1.036 1.00 92.69 314 LEU A O 1
ATOM 2542 N N . TYR A 1 315 ? 18.159 13.132 -1.384 1.00 93.31 315 TYR A N 1
ATOM 2543 C CA . TYR A 1 315 ? 17.654 11.776 -1.207 1.00 93.31 315 TYR A CA 1
ATOM 2544 C C . TYR A 1 315 ? 18.694 10.806 -0.648 1.00 93.31 315 TYR A C 1
ATOM 2546 O O . TYR A 1 315 ? 19.900 11.003 -0.796 1.00 93.31 315 TYR A O 1
ATOM 2554 N N . SER A 1 316 ? 18.217 9.736 -0.015 1.00 94.06 316 SER A N 1
ATOM 2555 C CA . SER A 1 316 ? 19.049 8.669 0.536 1.00 94.06 316 SER A CA 1
ATOM 2556 C C . SER A 1 316 ? 19.563 7.726 -0.544 1.00 94.06 316 SER A C 1
ATOM 2558 O O . SER A 1 316 ? 18.833 7.310 -1.447 1.00 94.06 316 SER A O 1
ATOM 2560 N N . VAL A 1 317 ? 20.822 7.334 -0.407 1.00 90.81 317 VAL A N 1
ATOM 2561 C CA . VAL A 1 317 ? 21.555 6.495 -1.353 1.00 90.81 317 VAL A CA 1
ATOM 2562 C C . VAL A 1 317 ? 21.909 5.160 -0.678 1.00 90.81 317 VAL A C 1
ATOM 2564 O O . VAL A 1 317 ? 22.315 5.164 0.484 1.00 90.81 317 VAL A O 1
ATOM 2567 N N . PRO A 1 318 ? 21.775 4.012 -1.373 1.00 84.94 318 PRO A N 1
ATOM 2568 C CA . PRO A 1 318 ? 21.316 3.869 -2.760 1.00 84.94 318 PRO A CA 1
ATOM 2569 C C . PRO A 1 318 ? 19.789 3.839 -2.903 1.00 84.94 318 PRO A C 1
ATOM 2571 O O . PRO A 1 318 ? 19.294 3.816 -4.019 1.00 84.94 318 PRO A O 1
ATOM 2574 N N . TYR A 1 319 ? 19.037 3.855 -1.798 1.00 89.50 319 TYR A N 1
ATOM 2575 C CA . TYR A 1 319 ? 17.608 3.519 -1.779 1.00 89.50 319 TYR A CA 1
ATOM 2576 C C . TYR A 1 319 ? 16.743 4.287 -2.792 1.00 89.50 319 TYR A C 1
ATOM 2578 O O . TYR A 1 319 ? 15.878 3.699 -3.434 1.00 89.50 319 TYR A O 1
ATOM 2586 N N . PHE A 1 320 ? 16.980 5.591 -2.949 1.00 89.38 320 PHE A N 1
ATOM 2587 C CA . PHE A 1 320 ? 16.270 6.445 -3.906 1.00 89.38 320 PHE A CA 1
ATOM 2588 C C . PHE A 1 320 ? 17.110 6.822 -5.130 1.00 89.38 320 PHE A C 1
ATOM 2590 O O . PHE A 1 320 ? 16.715 7.705 -5.887 1.00 89.38 320 PHE A O 1
ATOM 2597 N N . SER A 1 321 ? 18.262 6.178 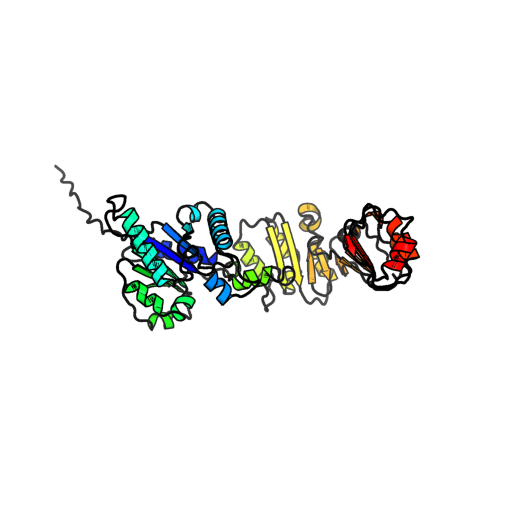-5.324 1.00 87.69 321 SER A N 1
ATOM 2598 C CA . SER A 1 321 ? 19.051 6.363 -6.542 1.00 87.69 321 SER A CA 1
ATOM 2599 C C . SER A 1 321 ? 18.343 5.726 -7.730 1.00 87.69 321 SER A C 1
ATOM 2601 O O . SER A 1 321 ? 17.615 4.742 -7.585 1.00 87.69 321 SER A O 1
ATOM 2603 N N . ASP A 1 322 ? 18.567 6.281 -8.916 1.00 86.06 322 ASP A N 1
ATOM 2604 C CA . ASP A 1 322 ? 18.023 5.698 -10.133 1.00 86.06 322 ASP A CA 1
ATOM 2605 C C . ASP A 1 322 ? 18.529 4.263 -10.310 1.00 86.06 322 ASP A C 1
ATOM 2607 O O . ASP A 1 322 ? 19.688 3.958 -10.048 1.00 86.06 322 ASP A O 1
ATOM 2611 N N . VAL A 1 323 ? 17.651 3.377 -10.779 1.00 91.00 323 VAL A N 1
ATOM 2612 C CA . VAL A 1 323 ? 17.999 1.999 -11.184 1.00 91.00 323 VAL A CA 1
ATOM 2613 C C . VAL A 1 323 ? 18.218 1.886 -12.693 1.00 91.00 323 VAL A C 1
ATOM 2615 O O . VAL A 1 323 ? 18.610 0.834 -13.205 1.00 91.00 323 VAL A O 1
ATOM 2618 N N . SER A 1 324 ? 17.945 2.973 -13.415 1.00 91.81 324 SER A N 1
ATOM 2619 C CA . SER A 1 324 ? 18.076 3.066 -14.860 1.00 91.81 324 SER A CA 1
ATOM 2620 C C . SER A 1 324 ? 18.961 4.234 -15.261 1.00 91.81 324 SER A C 1
ATOM 2622 O O . SER A 1 324 ? 18.838 5.322 -14.709 1.00 91.81 324 SER A O 1
ATOM 2624 N N . ALA A 1 325 ? 19.785 4.028 -16.278 1.00 90.75 325 ALA A N 1
ATOM 2625 C CA . ALA A 1 325 ? 20.624 5.055 -16.870 1.00 90.75 325 ALA A CA 1
ATOM 2626 C C . ALA A 1 325 ? 20.395 5.130 -18.381 1.00 90.75 325 ALA A C 1
ATOM 2628 O O . ALA A 1 325 ? 19.917 4.190 -19.016 1.00 90.75 325 ALA A O 1
ATOM 2629 N N . ASN A 1 326 ? 20.761 6.261 -18.970 1.00 90.00 326 ASN A N 1
ATOM 2630 C CA . ASN A 1 326 ? 20.812 6.426 -20.415 1.00 90.00 326 ASN A CA 1
ATOM 2631 C C . ASN A 1 326 ? 22.130 7.097 -20.826 1.00 90.00 326 ASN A C 1
ATOM 2633 O O . ASN A 1 326 ? 23.009 7.345 -20.002 1.00 90.00 326 ASN A O 1
ATOM 2637 N N . THR A 1 327 ? 22.267 7.426 -22.107 1.00 86.50 327 THR A N 1
ATOM 2638 C CA . THR A 1 327 ? 23.455 8.091 -22.673 1.00 86.50 327 THR A CA 1
ATOM 2639 C C . THR A 1 327 ? 23.799 9.445 -22.055 1.00 86.50 327 THR A C 1
ATOM 2641 O O . THR A 1 327 ? 24.921 9.917 -22.221 1.00 86.50 327 THR A O 1
ATOM 2644 N N . TYR A 1 328 ? 22.861 10.071 -21.347 1.00 85.38 328 TYR A N 1
ATOM 2645 C CA . TYR A 1 328 ? 23.044 11.342 -20.648 1.00 85.38 328 TYR A CA 1
ATOM 2646 C C . TYR A 1 328 ? 23.173 11.182 -19.136 1.00 85.38 328 TYR A C 1
ATOM 2648 O O . TYR A 1 328 ? 23.134 12.189 -18.428 1.00 85.38 328 TYR A O 1
ATOM 2656 N N . PHE A 1 329 ? 23.312 9.950 -18.640 1.00 86.88 329 PHE A N 1
ATOM 2657 C CA . PHE A 1 329 ? 23.471 9.690 -17.219 1.00 86.88 329 PHE A CA 1
ATOM 2658 C C . PHE A 1 329 ? 24.611 10.523 -16.632 1.00 86.88 329 PHE A C 1
ATOM 2660 O O . PHE A 1 329 ? 25.715 10.606 -17.183 1.00 86.88 329 PHE A O 1
ATOM 2667 N N . ARG A 1 330 ? 24.324 11.141 -15.491 1.00 84.12 330 ARG A N 1
ATOM 2668 C CA . ARG A 1 330 ? 25.283 11.884 -14.684 1.00 84.12 330 ARG A CA 1
ATOM 2669 C C . ARG A 1 330 ? 25.098 11.463 -13.243 1.00 84.12 330 ARG A C 1
ATOM 2671 O O . ARG A 1 330 ? 23.976 11.213 -12.810 1.00 84.12 330 ARG A O 1
ATOM 2678 N N . LEU A 1 331 ? 26.204 11.428 -12.513 1.00 84.88 331 LEU A N 1
ATOM 2679 C CA . LEU A 1 331 ? 26.143 11.304 -11.067 1.00 84.88 3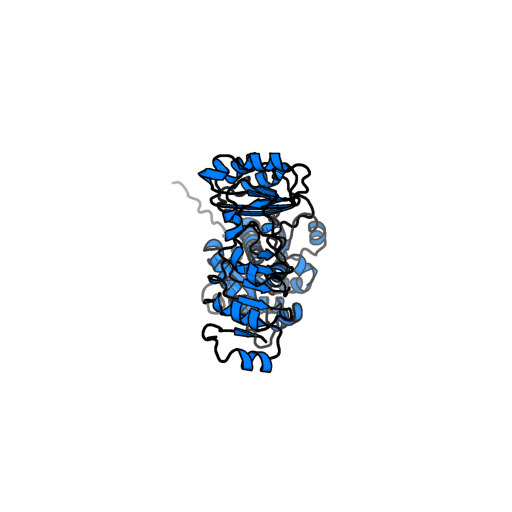31 LEU A CA 1
ATOM 2680 C C . LEU A 1 331 ? 25.404 12.501 -10.456 1.00 84.88 331 LEU A C 1
ATOM 2682 O O . LEU A 1 331 ? 25.333 13.567 -11.085 1.00 84.88 331 LEU A O 1
ATOM 2686 N N . PRO A 1 332 ? 24.879 12.346 -9.231 1.00 83.44 332 PRO A N 1
ATOM 2687 C CA . PRO A 1 332 ? 24.253 13.449 -8.520 1.00 83.44 332 PRO A CA 1
ATOM 2688 C C . PRO A 1 332 ? 25.231 14.606 -8.348 1.00 83.44 332 PRO A C 1
ATOM 2690 O O . PRO A 1 332 ? 26.445 14.406 -8.285 1.00 83.44 332 PRO A O 1
ATOM 2693 N N . LEU A 1 333 ? 24.694 15.822 -8.267 1.00 79.38 333 LEU A N 1
ATOM 2694 C CA . LEU A 1 333 ? 25.504 17.037 -8.246 1.00 79.38 333 LEU A CA 1
ATOM 2695 C C . LEU A 1 333 ? 26.443 17.064 -7.032 1.00 79.38 333 LEU A C 1
ATOM 2697 O O . LEU A 1 333 ? 27.605 17.440 -7.156 1.00 79.38 333 LEU A O 1
ATOM 2701 N N . TYR A 1 334 ? 25.938 16.618 -5.880 1.00 86.88 334 TYR A N 1
ATOM 2702 C CA . TYR A 1 334 ? 26.704 16.455 -4.649 1.00 86.88 334 TYR A CA 1
ATOM 2703 C C . TYR A 1 334 ? 26.268 15.189 -3.920 1.00 86.88 334 TYR A C 1
ATOM 2705 O O . TYR A 1 334 ? 25.107 14.788 -3.990 1.00 86.88 334 TYR A O 1
ATOM 2713 N N . SER A 1 335 ? 27.190 14.573 -3.185 1.00 90.44 335 SER A N 1
ATOM 2714 C CA . SER A 1 335 ? 26.900 13.401 -2.366 1.00 90.44 335 SER A CA 1
ATOM 2715 C C . SER A 1 335 ? 27.760 13.363 -1.107 1.00 90.44 335 SER A C 1
ATOM 2717 O O . SER A 1 335 ? 28.896 13.855 -1.086 1.00 90.44 335 SER A O 1
ATOM 2719 N N . SER A 1 336 ? 27.210 12.795 -0.034 1.00 91.19 336 SER A N 1
ATOM 2720 C CA . SER A 1 336 ? 27.961 12.495 1.180 1.00 91.19 336 SER A CA 1
ATOM 2721 C C . SER A 1 336 ? 28.900 11.304 0.970 1.00 91.19 336 SER A C 1
ATOM 2723 O O . SER A 1 336 ? 29.937 11.252 1.628 1.00 91.19 336 SER A O 1
ATOM 2725 N N . VAL A 1 337 ? 28.606 10.423 0.002 1.00 86.56 337 VAL A N 1
ATOM 2726 C CA . VAL A 1 337 ? 29.520 9.363 -0.447 1.00 86.56 337 VAL A CA 1
ATOM 2727 C C . VAL A 1 337 ? 30.447 9.875 -1.550 1.00 86.56 337 VAL A C 1
ATOM 2729 O O . VAL A 1 337 ? 30.020 10.586 -2.459 1.00 86.56 337 VAL A O 1
ATOM 2732 N N . THR A 1 338 ? 31.724 9.506 -1.473 1.00 80.75 338 THR A N 1
ATOM 2733 C CA . THR A 1 338 ? 32.741 9.826 -2.489 1.00 80.75 338 THR A CA 1
ATOM 2734 C C . THR A 1 338 ? 32.941 8.706 -3.509 1.00 80.75 338 THR A C 1
ATOM 2736 O O . THR A 1 338 ? 33.545 8.941 -4.553 1.00 80.75 338 THR A O 1
ATOM 2739 N N . ASP A 1 339 ? 32.449 7.500 -3.220 1.00 84.44 339 ASP A N 1
ATOM 2740 C CA . ASP A 1 339 ? 32.556 6.344 -4.104 1.00 84.44 339 ASP A CA 1
ATOM 2741 C C . ASP A 1 339 ? 31.470 6.372 -5.189 1.00 84.44 339 ASP A C 1
ATOM 2743 O O . ASP A 1 339 ? 30.294 6.099 -4.941 1.00 84.44 339 ASP A O 1
ATOM 2747 N N . GLU A 1 340 ? 31.880 6.697 -6.413 1.00 83.38 340 GLU A N 1
ATOM 2748 C CA . GLU A 1 340 ? 31.011 6.734 -7.591 1.00 83.38 340 GLU A CA 1
ATOM 2749 C C . GLU A 1 340 ? 30.449 5.352 -7.967 1.00 83.38 340 GLU A C 1
ATOM 2751 O O . GLU A 1 340 ? 29.384 5.267 -8.593 1.00 83.38 340 GLU A O 1
ATOM 2756 N N . ALA A 1 341 ? 31.132 4.265 -7.581 1.00 84.25 341 ALA A N 1
ATOM 2757 C CA . ALA A 1 341 ? 30.691 2.905 -7.881 1.00 84.25 341 ALA A CA 1
ATOM 2758 C C . ALA A 1 341 ? 29.337 2.605 -7.235 1.00 84.25 341 ALA A C 1
ATOM 2760 O O . ALA A 1 341 ? 28.519 1.909 -7.827 1.00 84.25 341 ALA A O 1
ATOM 2761 N N . LEU A 1 342 ? 29.049 3.213 -6.082 1.00 84.50 342 LEU A N 1
ATOM 2762 C CA . LEU A 1 342 ? 27.805 2.999 -5.350 1.00 84.50 342 LEU A CA 1
ATOM 2763 C C . LEU A 1 342 ? 26.559 3.442 -6.141 1.00 84.50 342 LEU A C 1
ATOM 2765 O O . LEU A 1 342 ? 25.483 2.873 -5.963 1.00 84.50 342 LEU A O 1
ATOM 2769 N N . PHE A 1 343 ? 26.710 4.403 -7.057 1.00 87.06 343 PHE A N 1
ATOM 2770 C CA . PHE A 1 343 ? 25.652 4.812 -7.985 1.00 87.06 343 PHE A CA 1
ATOM 2771 C C . PHE A 1 343 ? 25.615 3.929 -9.232 1.00 87.06 343 PHE A C 1
ATOM 2773 O O . PHE A 1 343 ? 24.550 3.480 -9.648 1.00 87.06 343 PHE A O 1
ATOM 2780 N N . CYS A 1 344 ? 26.778 3.663 -9.830 1.00 87.88 344 CYS A N 1
ATOM 2781 C CA . CYS A 1 344 ? 26.866 2.912 -11.083 1.00 87.88 344 CYS A CA 1
ATOM 2782 C C . CYS A 1 344 ? 26.452 1.443 -10.910 1.00 87.88 344 CYS A C 1
ATOM 2784 O O . CYS A 1 344 ? 25.787 0.888 -11.783 1.00 87.88 344 CYS A O 1
ATOM 2786 N N . ASP A 1 345 ? 26.796 0.832 -9.777 1.00 88.31 345 ASP A N 1
ATOM 2787 C CA . ASP A 1 345 ? 26.470 -0.558 -9.454 1.00 88.31 345 ASP A CA 1
ATOM 2788 C C . ASP A 1 345 ? 24.980 -0.734 -9.098 1.00 88.31 345 ASP A C 1
ATOM 2790 O O . ASP A 1 345 ? 24.456 -1.847 -9.159 1.00 88.31 345 ASP A O 1
ATOM 2794 N N . HIS A 1 346 ? 24.263 0.353 -8.783 1.00 89.00 346 HIS A N 1
ATOM 2795 C CA . HIS A 1 346 ? 22.813 0.317 -8.575 1.00 89.00 346 HIS A CA 1
ATOM 2796 C C . HIS A 1 346 ? 22.017 0.289 -9.892 1.00 89.00 346 HIS A C 1
ATOM 2798 O O . HIS A 1 346 ? 20.865 -0.157 -9.920 1.00 89.00 346 HIS A O 1
ATOM 2804 N N . ILE A 1 347 ? 22.633 0.714 -11.001 1.00 92.38 347 ILE A N 1
ATOM 2805 C CA . ILE A 1 347 ? 22.001 0.689 -12.319 1.00 92.38 347 ILE A CA 1
ATOM 2806 C C . ILE A 1 347 ? 21.902 -0.752 -12.815 1.00 92.38 347 ILE A C 1
ATOM 2808 O O . ILE A 1 347 ? 22.903 -1.445 -12.990 1.00 92.38 347 ILE A O 1
ATOM 2812 N N . ASN A 1 348 ? 20.678 -1.180 -13.116 1.00 95.19 348 ASN A N 1
ATOM 2813 C CA . ASN A 1 348 ? 20.395 -2.487 -13.706 1.00 95.19 348 ASN A CA 1
ATOM 2814 C C . ASN A 1 348 ? 19.705 -2.406 -15.076 1.00 95.19 348 ASN A C 1
ATOM 2816 O O . ASN A 1 348 ? 19.550 -3.429 -15.748 1.00 95.19 348 ASN A O 1
ATOM 2820 N N . HIS A 1 349 ? 19.328 -1.205 -15.510 1.00 96.06 349 HIS A N 1
ATOM 2821 C CA . HIS A 1 349 ? 18.693 -0.954 -16.795 1.00 96.06 349 HIS A CA 1
ATOM 2822 C C . HIS A 1 349 ? 19.424 0.171 -17.534 1.00 96.06 349 HIS A C 1
ATOM 2824 O O . HIS A 1 349 ? 19.594 1.257 -16.989 1.00 96.06 349 HIS A O 1
ATOM 2830 N N . PHE A 1 350 ? 19.849 -0.063 -18.775 1.00 94.25 350 PHE A N 1
ATOM 2831 C CA . PHE A 1 350 ? 20.501 0.957 -19.594 1.00 94.25 350 PHE A CA 1
ATOM 2832 C C . PHE A 1 350 ? 19.759 1.186 -20.911 1.00 94.25 350 PHE A C 1
ATOM 2834 O O . PHE A 1 350 ? 19.415 0.223 -21.595 1.00 94.25 350 PHE A O 1
ATOM 2841 N N . ILE A 1 351 ? 19.560 2.452 -21.283 1.00 92.62 351 ILE A N 1
ATOM 2842 C CA . ILE A 1 351 ? 18.894 2.858 -22.527 1.00 92.62 351 ILE A CA 1
ATOM 2843 C C . ILE A 1 351 ? 19.870 3.638 -23.415 1.00 92.62 351 ILE A C 1
ATOM 2845 O O . ILE A 1 351 ? 20.306 4.748 -23.091 1.00 92.62 351 ILE A O 1
ATOM 2849 N N . LEU A 1 352 ? 20.198 3.070 -24.573 1.00 90.69 352 LEU A N 1
ATOM 2850 C CA . LEU A 1 352 ? 21.042 3.689 -25.585 1.00 90.69 352 LEU A CA 1
ATOM 2851 C C . LEU A 1 352 ? 20.195 4.508 -26.571 1.00 90.69 352 LEU A C 1
ATOM 2853 O O . LEU A 1 352 ? 19.725 3.986 -27.583 1.00 90.69 352 LEU A O 1
ATOM 2857 N N . ASN A 1 353 ? 20.023 5.799 -26.275 1.00 86.19 353 ASN A N 1
ATOM 2858 C CA . ASN A 1 353 ? 19.250 6.729 -27.109 1.00 86.19 353 ASN A CA 1
ATOM 2859 C C . ASN A 1 353 ? 20.061 7.347 -28.253 1.00 86.19 353 ASN A C 1
ATOM 2861 O O . ASN A 1 353 ? 19.516 7.634 -29.312 1.00 86.19 353 ASN A O 1
ATOM 2865 N N . GLU A 1 354 ? 21.361 7.552 -28.048 1.00 83.44 354 GLU A N 1
ATOM 2866 C CA . GLU A 1 354 ? 22.269 8.196 -29.000 1.00 83.44 354 GLU A CA 1
ATOM 2867 C C . GLU A 1 354 ? 23.654 7.535 -28.976 1.00 83.44 354 GLU A C 1
ATOM 2869 O O . GLU A 1 354 ? 23.937 6.669 -28.148 1.00 83.44 354 GLU A O 1
ATOM 2874 N N . SER A 1 355 ? 24.538 7.951 -29.885 1.00 78.12 355 SER A N 1
ATOM 2875 C CA . SER A 1 355 ? 25.937 7.515 -29.884 1.00 78.12 355 SER A CA 1
ATOM 2876 C C . SER A 1 355 ? 26.614 7.939 -28.566 1.00 78.12 355 SER A C 1
ATOM 2878 O O . SER A 1 355 ? 26.573 9.126 -28.215 1.00 78.12 355 SER A O 1
ATOM 2880 N N . PRO A 1 356 ? 27.224 7.011 -27.804 1.00 69.50 356 PRO A N 1
ATOM 2881 C CA . PRO A 1 356 ? 27.800 7.319 -26.505 1.00 69.50 356 PRO A CA 1
ATOM 2882 C C . PRO A 1 356 ? 28.996 8.259 -26.681 1.00 69.50 356 PRO A C 1
ATOM 2884 O O . PRO A 1 356 ? 30.060 7.881 -27.174 1.00 69.50 356 PRO A O 1
ATOM 2887 N N . LYS A 1 357 ? 28.836 9.512 -26.250 1.00 66.31 357 LYS A N 1
ATOM 2888 C CA . LYS A 1 357 ? 29.945 10.463 -26.148 1.00 66.31 357 LYS A CA 1
ATOM 2889 C C . LYS A 1 357 ? 30.749 10.098 -24.905 1.00 66.31 357 LYS A C 1
ATOM 2891 O O . LYS A 1 357 ? 30.339 10.447 -23.809 1.00 66.31 357 LYS A O 1
ATOM 2896 N N . GLN A 1 358 ? 31.845 9.360 -25.095 1.00 62.84 358 GLN A N 1
ATOM 2897 C CA . GLN A 1 358 ? 32.903 9.073 -24.113 1.00 62.84 358 GLN A CA 1
ATOM 2898 C C . GLN A 1 358 ? 32.408 9.040 -22.650 1.00 62.84 358 GLN A C 1
ATOM 2900 O O . GLN A 1 358 ? 32.535 10.013 -21.905 1.00 62.84 358 GLN A O 1
ATOM 2905 N N . THR A 1 359 ? 31.809 7.924 -22.239 1.00 66.00 359 THR A N 1
ATOM 2906 C CA . THR A 1 359 ? 31.307 7.761 -20.871 1.00 66.00 359 THR A CA 1
ATOM 2907 C C . THR A 1 359 ? 32.481 7.529 -19.918 1.00 66.00 359 THR A C 1
ATOM 2909 O O . THR A 1 359 ? 33.341 6.689 -20.174 1.00 66.00 359 THR A O 1
ATOM 2912 N N . ARG A 1 360 ? 32.535 8.265 -18.801 1.00 77.31 360 ARG A N 1
ATOM 2913 C CA . ARG A 1 360 ? 33.548 8.046 -17.746 1.00 77.31 360 ARG A CA 1
ATOM 2914 C C . ARG A 1 360 ? 33.199 6.889 -16.805 1.00 77.31 360 ARG A C 1
ATOM 2916 O O . ARG A 1 360 ? 34.042 6.475 -16.020 1.00 77.31 360 ARG A O 1
ATOM 2923 N N . TYR A 1 361 ? 31.966 6.401 -16.883 1.00 86.81 361 TYR A N 1
ATOM 2924 C CA . TYR A 1 361 ? 31.398 5.419 -15.967 1.00 86.81 361 TYR A CA 1
ATOM 2925 C C . TYR A 1 361 ? 31.449 4.016 -16.560 1.00 86.81 361 TYR A C 1
ATOM 2927 O O . TYR A 1 361 ? 31.386 3.863 -17.779 1.00 86.81 361 TYR A O 1
ATOM 2935 N N . TYR A 1 362 ? 31.535 3.009 -15.693 1.00 89.94 362 TYR A N 1
ATOM 2936 C CA . TYR A 1 362 ? 31.459 1.599 -16.063 1.00 89.94 362 TYR A CA 1
ATOM 2937 C C . TYR A 1 362 ? 30.330 0.927 -15.277 1.00 89.94 362 TYR A C 1
ATOM 2939 O O . TYR A 1 362 ? 30.364 0.907 -14.049 1.00 89.94 362 TYR A O 1
ATOM 2947 N N . PHE A 1 363 ? 29.338 0.379 -15.977 1.00 92.25 363 PHE A N 1
ATOM 2948 C CA . PHE A 1 363 ? 28.150 -0.233 -15.386 1.00 92.25 363 PHE A CA 1
ATOM 2949 C C . PHE A 1 363 ? 28.285 -1.760 -15.352 1.00 92.25 363 PHE A C 1
ATOM 2951 O O . PHE A 1 363 ? 28.251 -2.425 -16.390 1.00 92.25 363 PHE A O 1
ATOM 2958 N N . ARG A 1 364 ? 28.426 -2.325 -14.149 1.00 91.94 364 ARG A N 1
ATOM 2959 C CA . ARG A 1 364 ? 28.726 -3.755 -13.931 1.00 91.94 364 ARG A CA 1
ATOM 2960 C C . ARG A 1 364 ? 27.506 -4.669 -13.886 1.00 91.94 364 ARG A C 1
ATOM 2962 O O . ARG A 1 364 ? 27.643 -5.884 -13.996 1.00 91.94 364 ARG A O 1
ATOM 2969 N N . HIS A 1 365 ? 26.327 -4.112 -13.632 1.00 93.38 365 HIS A N 1
ATOM 2970 C CA . HIS A 1 365 ? 25.158 -4.888 -13.211 1.00 93.38 365 HIS A CA 1
ATOM 2971 C C . HIS A 1 365 ? 23.933 -4.675 -14.105 1.00 93.38 365 HIS A C 1
ATOM 2973 O O . HIS A 1 365 ? 22.798 -4.908 -13.683 1.00 93.38 365 HIS A O 1
ATOM 2979 N N . ILE A 1 366 ? 24.158 -4.274 -15.361 1.00 95.88 366 ILE A N 1
ATOM 2980 C CA . ILE A 1 366 ? 23.097 -4.070 -16.348 1.00 95.88 366 ILE A CA 1
ATOM 2981 C C . ILE A 1 366 ? 22.451 -5.408 -16.710 1.00 95.88 366 ILE A C 1
ATOM 2983 O O . ILE A 1 366 ? 23.000 -6.210 -17.456 1.00 95.88 366 ILE A O 1
ATOM 2987 N N . LYS A 1 367 ? 21.224 -5.619 -16.237 1.00 96.75 367 LYS A N 1
ATOM 2988 C CA . LYS A 1 367 ? 20.397 -6.780 -16.586 1.00 96.75 367 LYS A CA 1
ATOM 2989 C C . LYS A 1 367 ? 19.565 -6.540 -17.835 1.00 96.75 367 LYS A C 1
ATOM 2991 O O . LYS A 1 367 ? 19.279 -7.483 -18.571 1.00 96.75 367 LYS A O 1
ATOM 2996 N N . LYS A 1 368 ? 19.150 -5.295 -18.066 1.00 97.19 368 LYS A N 1
ATOM 2997 C CA . LYS A 1 368 ? 18.322 -4.907 -19.207 1.00 97.19 368 LYS A CA 1
ATOM 2998 C C . LYS A 1 368 ? 19.027 -3.838 -20.031 1.00 97.19 368 LYS A C 1
ATOM 3000 O O . LYS A 1 368 ? 19.423 -2.812 -19.488 1.00 97.19 368 LYS A O 1
ATOM 3005 N N . LEU A 1 369 ? 19.141 -4.069 -21.333 1.00 95.62 369 LEU A N 1
ATOM 3006 C CA . LEU A 1 369 ? 19.689 -3.120 -22.293 1.00 95.62 369 LEU A CA 1
ATOM 3007 C C . LEU A 1 369 ? 18.647 -2.819 -23.374 1.00 95.62 369 LEU A C 1
ATOM 3009 O O . LEU A 1 369 ? 18.168 -3.727 -24.053 1.00 95.62 369 LEU A O 1
ATOM 3013 N N . GLU A 1 370 ? 18.318 -1.545 -23.545 1.00 94.62 370 GLU A N 1
ATOM 3014 C CA . GLU A 1 370 ? 17.465 -1.046 -24.622 1.00 94.62 370 GLU A CA 1
ATOM 3015 C C . GLU A 1 370 ? 18.300 -0.243 -25.615 1.00 94.62 370 GLU A C 1
ATOM 3017 O O . GLU A 1 370 ? 19.107 0.600 -25.228 1.00 94.62 370 GLU A O 1
ATOM 3022 N N . ILE A 1 371 ? 18.105 -0.495 -26.905 1.00 92.19 371 ILE A N 1
ATOM 3023 C CA . ILE A 1 371 ? 18.816 0.180 -27.984 1.00 92.19 371 ILE A CA 1
ATOM 3024 C C . ILE A 1 371 ? 17.815 0.866 -28.900 1.00 92.19 371 ILE A C 1
ATOM 3026 O O . ILE A 1 371 ? 17.079 0.214 -29.643 1.00 92.19 371 ILE A O 1
ATOM 3030 N N . ALA A 1 372 ? 17.859 2.195 -28.876 1.00 87.75 372 ALA A N 1
ATOM 3031 C CA . ALA A 1 372 ? 17.091 3.069 -29.752 1.00 87.75 372 ALA A CA 1
ATOM 3032 C C . ALA A 1 372 ? 17.959 3.748 -30.835 1.00 87.75 372 ALA A C 1
ATOM 3034 O O . ALA A 1 372 ? 17.413 4.340 -31.763 1.00 87.75 372 ALA A O 1
ATOM 3035 N N . SER A 1 373 ? 19.292 3.618 -30.773 1.00 80.88 373 SER A N 1
ATOM 3036 C CA . SER A 1 373 ? 20.241 4.141 -31.773 1.00 80.88 373 SER A CA 1
ATOM 3037 C C . SER A 1 373 ? 21.104 3.043 -32.406 1.00 80.88 373 SER A C 1
ATOM 3039 O O . SER A 1 373 ? 21.514 2.097 -31.741 1.00 80.88 373 SER A O 1
ATOM 3041 N N . SER A 1 374 ? 21.402 3.174 -33.703 1.00 72.94 374 SER A N 1
ATOM 3042 C CA . SER A 1 374 ? 22.189 2.205 -34.483 1.00 72.94 374 SER A CA 1
ATOM 3043 C C . SER A 1 374 ? 23.701 2.478 -34.506 1.00 72.94 374 SER A C 1
ATOM 3045 O O . SER A 1 374 ? 24.465 1.696 -35.086 1.00 72.94 374 SER A O 1
ATOM 3047 N N . GLU A 1 375 ? 24.148 3.600 -33.941 1.00 74.81 375 GLU A N 1
ATOM 3048 C CA . GLU A 1 375 ? 25.539 4.054 -34.024 1.00 74.81 375 GLU A CA 1
ATOM 3049 C C . GLU A 1 375 ? 26.398 3.554 -32.850 1.00 74.81 375 GLU A C 1
ATOM 3051 O O . GLU A 1 375 ? 25.971 3.566 -31.699 1.00 74.81 375 GLU A O 1
ATOM 3056 N N . SER A 1 376 ? 27.643 3.163 -33.150 1.00 73.94 376 SER A N 1
ATOM 3057 C CA . SER A 1 376 ? 28.708 2.873 -32.170 1.00 73.94 376 SER A CA 1
ATOM 3058 C C . SER A 1 376 ? 28.400 1.786 -31.125 1.00 73.94 376 SER A C 1
ATOM 3060 O O . SER A 1 376 ? 28.861 1.874 -29.985 1.00 73.94 376 SER A O 1
ATOM 3062 N N . LEU A 1 377 ? 27.657 0.737 -31.490 1.00 82.56 377 LEU A N 1
ATOM 3063 C CA . LEU A 1 377 ? 27.347 -0.391 -30.594 1.00 82.56 377 LEU A CA 1
ATOM 3064 C C . LEU A 1 377 ? 28.595 -1.130 -30.100 1.00 82.56 377 LEU A C 1
ATOM 3066 O O . LEU A 1 377 ? 28.601 -1.703 -29.013 1.00 82.56 377 LEU A O 1
ATOM 3070 N N . GLU A 1 378 ? 29.669 -1.084 -30.882 1.00 82.44 378 GLU A N 1
ATOM 3071 C CA . GLU A 1 378 ? 30.962 -1.677 -30.559 1.00 82.44 378 GLU A CA 1
ATOM 3072 C C . GLU A 1 378 ? 31.589 -1.038 -29.307 1.00 82.44 378 GLU A C 1
ATOM 3074 O O . GLU A 1 378 ? 32.399 -1.664 -28.627 1.00 82.44 378 GLU A O 1
ATOM 3079 N N . MET A 1 379 ? 31.181 0.189 -28.961 1.00 84.06 379 MET A N 1
ATOM 3080 C CA . MET A 1 379 ? 31.655 0.901 -27.773 1.00 84.06 379 MET A CA 1
ATOM 3081 C C . MET A 1 379 ? 30.957 0.462 -26.484 1.00 84.06 379 MET A C 1
ATOM 3083 O O . MET A 1 379 ? 31.453 0.785 -25.408 1.00 84.06 379 MET A O 1
ATOM 3087 N N . LEU A 1 380 ? 29.841 -0.273 -26.551 1.00 88.38 380 LEU A N 1
ATOM 3088 C CA . LEU A 1 380 ? 29.070 -0.656 -25.361 1.00 88.38 380 LEU A CA 1
ATOM 3089 C C . LEU A 1 380 ? 29.914 -1.440 -24.352 1.00 88.38 380 LEU A C 1
ATOM 3091 O O . LEU A 1 380 ? 29.872 -1.149 -23.161 1.00 88.38 380 LEU A O 1
ATOM 3095 N N . SER A 1 381 ? 30.755 -2.365 -24.820 1.00 88.44 381 SER A N 1
ATOM 3096 C CA . SER A 1 381 ? 31.615 -3.171 -23.944 1.00 88.44 381 SER A CA 1
ATOM 3097 C C . SER A 1 381 ? 32.696 -2.362 -23.218 1.00 88.44 381 SER A C 1
ATOM 3099 O O . SER A 1 381 ? 33.308 -2.869 -22.282 1.00 88.44 381 SER A O 1
ATOM 3101 N N . VAL A 1 382 ? 32.961 -1.120 -23.643 1.00 89.12 382 VAL A N 1
ATOM 3102 C CA . VAL A 1 382 ? 33.915 -0.226 -22.968 1.00 89.12 382 VAL A CA 1
ATOM 3103 C C . VAL A 1 382 ? 33.353 0.265 -21.635 1.00 89.12 382 VAL A C 1
ATOM 3105 O O . VAL A 1 382 ? 34.121 0.521 -20.713 1.00 89.12 382 VAL A O 1
ATOM 3108 N N . PHE A 1 383 ? 32.028 0.385 -21.521 1.00 89.81 383 PHE A N 1
ATOM 3109 C CA . PHE A 1 383 ? 31.374 0.995 -20.364 1.00 89.81 383 PHE A CA 1
ATOM 3110 C C . PHE A 1 383 ? 30.228 0.173 -19.765 1.00 89.81 383 PHE A C 1
ATOM 3112 O O . PHE A 1 383 ? 29.662 0.578 -18.755 1.00 89.81 383 PHE A O 1
ATOM 3119 N N . ILE A 1 384 ? 29.893 -0.979 -20.342 1.00 92.31 384 ILE A N 1
ATOM 3120 C CA . ILE A 1 384 ? 28.888 -1.911 -19.825 1.00 92.31 384 ILE A CA 1
ATOM 3121 C C . ILE A 1 384 ? 29.492 -3.312 -19.758 1.00 92.31 384 ILE A C 1
ATOM 3123 O O . ILE A 1 384 ? 30.079 -3.798 -20.729 1.00 92.31 384 ILE A O 1
ATOM 3127 N N . ASP A 1 385 ? 29.296 -3.994 -18.630 1.00 93.75 385 ASP A N 1
ATOM 3128 C CA . ASP A 1 385 ? 29.518 -5.435 -18.542 1.00 93.75 385 ASP A CA 1
ATOM 3129 C C . ASP A 1 385 ? 28.396 -6.191 -19.266 1.00 93.75 385 ASP A C 1
ATOM 3131 O O . ASP A 1 385 ? 27.341 -6.510 -18.707 1.00 93.75 385 ASP A O 1
ATOM 3135 N N . MET A 1 386 ? 28.659 -6.510 -20.532 1.00 94.06 386 MET A N 1
ATOM 3136 C CA . MET A 1 386 ? 27.731 -7.224 -21.408 1.00 94.06 386 MET A CA 1
ATOM 3137 C C . MET A 1 386 ? 27.385 -8.631 -20.897 1.00 94.06 386 MET A C 1
ATOM 3139 O O . MET A 1 386 ? 26.331 -9.166 -21.242 1.00 94.06 386 MET A O 1
ATOM 3143 N N . SER A 1 387 ? 28.230 -9.227 -20.046 1.00 94.06 387 SER A N 1
ATOM 3144 C CA . SER A 1 387 ? 28.033 -10.594 -19.557 1.00 94.06 387 SER A CA 1
ATOM 3145 C C . SER A 1 387 ? 26.884 -10.726 -18.551 1.00 94.06 387 SER A C 1
ATOM 3147 O O . SER A 1 387 ? 26.361 -11.826 -18.339 1.00 94.06 387 SER A O 1
ATOM 3149 N N . SER A 1 388 ? 26.477 -9.601 -17.956 1.00 94.00 388 SER A N 1
ATOM 3150 C CA . SER A 1 388 ? 25.403 -9.508 -16.965 1.00 94.00 388 SER A CA 1
ATOM 3151 C C . SER A 1 388 ? 24.002 -9.341 -17.572 1.00 94.00 388 SER A C 1
ATOM 3153 O O . SER A 1 388 ? 23.011 -9.494 -16.857 1.00 94.00 388 SER A O 1
ATOM 3155 N N . ILE A 1 389 ? 23.910 -9.097 -18.885 1.00 96.38 389 ILE A N 1
ATOM 3156 C CA . ILE A 1 389 ? 22.655 -8.776 -19.570 1.00 96.38 389 ILE A CA 1
ATOM 3157 C C . ILE A 1 389 ? 21.778 -10.023 -19.733 1.00 96.38 389 ILE A C 1
ATOM 3159 O O . ILE A 1 389 ? 22.192 -11.045 -20.283 1.00 96.38 389 ILE A O 1
ATOM 3163 N N . GLU A 1 390 ? 20.528 -9.900 -19.293 1.00 96.50 390 GLU A N 1
ATOM 3164 C CA . GLU A 1 390 ? 19.484 -10.928 -19.360 1.00 96.50 390 GLU A CA 1
ATOM 3165 C C . GLU A 1 390 ? 18.373 -10.563 -20.360 1.00 96.50 390 GLU A C 1
ATOM 3167 O O . GLU A 1 390 ? 17.683 -11.447 -20.874 1.00 96.50 390 GLU A O 1
ATOM 3172 N N . CYS A 1 391 ? 18.201 -9.272 -20.656 1.00 97.00 391 CYS A N 1
ATOM 3173 C CA . CYS A 1 391 ? 17.181 -8.753 -21.561 1.00 97.00 391 CYS A CA 1
ATOM 3174 C C . CYS A 1 391 ? 17.772 -7.720 -22.526 1.00 97.00 391 CYS A C 1
ATOM 3176 O O . CYS A 1 391 ? 18.370 -6.735 -22.089 1.00 97.00 391 CYS A O 1
ATOM 3178 N N . LEU A 1 392 ? 17.557 -7.929 -23.824 1.00 95.06 392 LEU A N 1
ATOM 3179 C CA . LEU A 1 392 ? 17.950 -7.017 -24.892 1.00 95.06 392 LEU A CA 1
ATOM 3180 C C . LEU A 1 392 ? 16.717 -6.630 -25.710 1.00 95.06 392 LEU A C 1
ATOM 3182 O O . LEU A 1 392 ? 16.048 -7.505 -26.261 1.00 95.06 392 LEU A O 1
ATOM 3186 N N . ALA A 1 393 ? 16.452 -5.331 -25.822 1.00 94.06 393 ALA A N 1
ATOM 3187 C CA . ALA A 1 393 ? 15.432 -4.789 -26.714 1.00 94.06 393 ALA A CA 1
ATOM 3188 C C . ALA A 1 393 ? 16.066 -3.830 -27.725 1.00 94.06 393 ALA A C 1
ATOM 3190 O O . ALA A 1 393 ? 16.788 -2.909 -27.349 1.00 94.06 393 ALA A O 1
ATOM 3191 N N . VAL A 1 394 ? 15.794 -4.037 -29.009 1.00 91.75 394 VAL A N 1
ATOM 3192 C CA . VAL A 1 394 ? 16.309 -3.226 -30.112 1.00 91.75 394 VAL A CA 1
ATOM 3193 C C . VAL A 1 394 ? 15.123 -2.691 -30.903 1.00 91.75 394 VAL A C 1
ATOM 3195 O O . VAL A 1 394 ? 14.510 -3.412 -31.689 1.00 91.75 394 VAL A O 1
ATOM 3198 N N . SER A 1 395 ? 14.781 -1.425 -30.673 1.00 87.00 395 SER A N 1
ATOM 3199 C CA . SER A 1 395 ? 13.596 -0.789 -31.266 1.00 87.00 395 SER A CA 1
ATOM 3200 C C . SER A 1 395 ? 13.869 -0.163 -32.637 1.00 87.00 395 SER A C 1
ATOM 3202 O O . SER A 1 395 ? 12.947 0.021 -33.435 1.00 87.00 395 SER A O 1
ATOM 3204 N N . THR A 1 396 ? 15.135 0.132 -32.934 1.00 84.38 396 THR A N 1
ATOM 3205 C CA . THR A 1 396 ? 15.579 0.696 -34.213 1.00 84.38 396 THR A CA 1
ATOM 3206 C C . THR A 1 396 ? 16.066 -0.382 -35.185 1.00 84.38 396 THR A C 1
ATOM 3208 O O . THR A 1 396 ? 16.434 -1.486 -34.786 1.00 84.38 396 THR A O 1
ATOM 3211 N N . LEU A 1 397 ? 16.080 -0.069 -36.482 1.00 82.19 397 LEU A N 1
ATOM 3212 C CA . LEU A 1 397 ? 16.613 -0.967 -37.504 1.00 82.19 397 LEU A CA 1
ATOM 3213 C C . LEU A 1 397 ? 18.142 -0.986 -37.420 1.00 82.19 397 LEU A C 1
ATOM 3215 O O . LEU A 1 397 ? 18.810 -0.007 -37.749 1.00 82.19 397 LEU A O 1
ATOM 3219 N N . ILE A 1 398 ? 18.696 -2.120 -36.997 1.00 82.38 398 ILE A N 1
ATOM 3220 C CA . ILE A 1 398 ? 20.142 -2.336 -36.882 1.00 82.38 398 ILE A CA 1
ATOM 3221 C C . ILE A 1 398 ? 20.555 -3.466 -37.815 1.00 82.38 398 ILE A C 1
ATOM 3223 O O . ILE A 1 398 ? 19.830 -4.445 -38.004 1.00 82.38 398 ILE A O 1
ATOM 3227 N N . GLU A 1 399 ? 21.748 -3.344 -38.397 1.00 84.56 399 GLU A N 1
ATOM 3228 C CA . GLU A 1 399 ? 22.350 -4.439 -39.144 1.00 84.56 399 GLU A CA 1
ATOM 3229 C C . GLU A 1 399 ? 22.426 -5.699 -38.281 1.00 84.56 399 GLU A C 1
ATOM 3231 O O . GLU A 1 399 ? 23.012 -5.712 -37.197 1.00 84.56 399 GLU A O 1
ATOM 3236 N N . LEU A 1 400 ? 21.865 -6.791 -38.796 1.00 82.38 400 LEU A N 1
ATOM 3237 C CA . LEU A 1 400 ? 21.782 -8.043 -38.058 1.00 82.38 400 LEU A CA 1
ATOM 3238 C C . LEU A 1 400 ? 23.164 -8.556 -37.629 1.00 82.38 400 LEU A C 1
ATOM 3240 O O . LEU A 1 400 ? 23.290 -9.085 -36.537 1.00 82.38 400 LEU A O 1
ATOM 3244 N N . SER A 1 401 ? 24.219 -8.332 -38.417 1.00 84.31 401 SER A N 1
ATOM 3245 C CA . SER A 1 401 ? 25.610 -8.637 -38.036 1.00 84.31 401 SER A CA 1
ATOM 3246 C C . SER A 1 401 ? 26.005 -8.054 -36.673 1.00 84.31 401 SER A C 1
ATOM 3248 O O . SER A 1 401 ? 26.649 -8.749 -35.889 1.00 84.31 401 SER A O 1
ATOM 3250 N N . LYS A 1 402 ? 25.585 -6.820 -36.367 1.00 86.50 402 LYS A N 1
ATOM 3251 C CA . LYS A 1 402 ? 25.867 -6.152 -35.089 1.00 86.50 402 LYS A CA 1
ATOM 3252 C C . LYS A 1 402 ? 25.085 -6.776 -33.939 1.00 86.50 402 LYS A C 1
ATOM 3254 O O . LYS A 1 402 ? 25.658 -7.033 -32.886 1.00 86.50 402 LYS A O 1
ATOM 3259 N N . ILE A 1 403 ? 23.808 -7.094 -34.164 1.00 85.94 403 ILE A N 1
ATOM 3260 C CA . ILE A 1 403 ? 22.982 -7.811 -33.181 1.00 85.94 403 ILE A CA 1
ATOM 3261 C C . ILE A 1 403 ? 23.622 -9.169 -32.871 1.00 85.94 403 ILE A C 1
ATOM 3263 O O . ILE A 1 403 ? 23.832 -9.505 -31.712 1.00 85.94 403 ILE A O 1
ATOM 3267 N N . LEU A 1 404 ? 24.001 -9.931 -33.900 1.00 86.38 404 LEU A N 1
ATOM 3268 C CA . LEU A 1 404 ? 24.622 -11.246 -33.736 1.00 86.38 404 LEU A CA 1
ATOM 3269 C C . LEU A 1 404 ? 25.957 -11.169 -32.977 1.00 86.38 404 LEU A C 1
ATOM 3271 O O . LEU A 1 404 ? 26.220 -12.035 -32.145 1.00 86.38 404 LEU A O 1
ATOM 3275 N N . TRP A 1 405 ? 26.776 -10.143 -33.231 1.00 87.94 405 TRP A N 1
ATOM 3276 C CA . TRP A 1 405 ? 27.995 -9.883 -32.458 1.00 87.94 405 TRP A CA 1
ATOM 3277 C C . TRP A 1 405 ? 27.682 -9.625 -30.979 1.00 87.94 405 TRP A C 1
ATOM 3279 O O . TRP A 1 405 ? 28.296 -10.237 -30.108 1.00 87.94 405 TRP A O 1
ATOM 3289 N N . MET A 1 406 ? 26.678 -8.798 -30.682 1.00 89.00 406 MET A N 1
ATOM 3290 C CA . MET A 1 406 ? 26.272 -8.523 -29.303 1.00 89.00 406 MET A CA 1
ATOM 3291 C C . MET A 1 406 ? 25.785 -9.772 -28.564 1.00 89.00 406 MET A C 1
ATOM 3293 O O . MET A 1 406 ? 26.145 -9.969 -27.407 1.00 89.00 406 MET A O 1
ATOM 3297 N N . LEU A 1 407 ? 25.003 -10.634 -29.223 1.00 89.25 407 LEU A N 1
ATOM 3298 C CA . LEU A 1 407 ? 24.500 -11.873 -28.617 1.00 89.25 407 LEU A CA 1
ATOM 3299 C C . LEU A 1 407 ? 25.637 -12.782 -28.126 1.00 89.25 407 LEU A C 1
ATOM 3301 O O . LEU A 1 407 ? 25.487 -13.456 -27.111 1.00 89.25 407 LEU A O 1
ATOM 3305 N N . GLN A 1 408 ? 26.795 -12.772 -28.795 1.00 88.19 408 GLN A N 1
ATOM 3306 C CA . GLN A 1 408 ? 27.970 -13.542 -28.363 1.00 88.19 408 GLN A CA 1
ATOM 3307 C C . GLN A 1 408 ? 28.575 -13.025 -27.051 1.00 88.19 408 GLN A C 1
ATOM 3309 O O . GLN A 1 408 ? 29.227 -13.787 -26.340 1.00 88.19 408 GLN A O 1
ATOM 3314 N N . LEU A 1 409 ? 28.358 -11.750 -26.723 1.00 91.19 409 LEU A N 1
ATOM 3315 C CA . LEU A 1 409 ? 28.841 -11.118 -25.496 1.00 91.19 409 LEU A CA 1
ATOM 3316 C C . LEU A 1 409 ? 27.863 -11.260 -24.320 1.00 91.19 409 LEU A C 1
ATOM 3318 O O . LEU A 1 409 ? 28.226 -10.917 -23.198 1.00 91.19 409 LEU A O 1
ATOM 3322 N N . MET A 1 410 ? 26.650 -11.773 -24.560 1.00 93.50 410 MET A N 1
ATOM 3323 C CA . MET A 1 410 ? 25.563 -11.865 -23.578 1.00 93.50 410 MET A CA 1
ATOM 3324 C C . MET A 1 410 ? 25.186 -13.331 -23.290 1.00 93.50 410 MET A C 1
ATOM 3326 O O . MET A 1 410 ? 24.092 -13.780 -23.638 1.00 93.50 410 MET A O 1
ATOM 3330 N N . PRO A 1 411 ? 26.057 -14.118 -22.632 1.00 91.62 411 PRO A N 1
ATOM 3331 C CA . PRO A 1 411 ? 25.818 -15.543 -22.382 1.00 91.62 411 PRO A CA 1
ATOM 3332 C C . PRO A 1 411 ? 24.595 -15.827 -21.494 1.00 91.62 411 PRO A C 1
ATOM 3334 O O . PRO A 1 411 ? 24.123 -16.962 -21.449 1.00 91.62 411 PRO A O 1
ATOM 3337 N N . ARG A 1 412 ? 24.092 -14.818 -20.771 1.00 92.62 412 ARG A N 1
ATOM 3338 C CA . ARG A 1 412 ? 22.939 -14.911 -19.863 1.00 92.62 412 ARG A CA 1
ATOM 3339 C C . ARG A 1 412 ? 21.639 -14.386 -20.469 1.00 92.62 412 ARG A C 1
ATOM 3341 O O . ARG A 1 412 ? 20.643 -14.300 -19.754 1.00 92.62 412 ARG A O 1
ATOM 3348 N N . LEU A 1 413 ? 21.633 -14.035 -21.755 1.00 94.19 413 LEU A N 1
ATOM 3349 C CA . LEU A 1 413 ? 20.462 -13.459 -22.396 1.00 94.19 413 LEU A CA 1
ATOM 3350 C C . LEU A 1 413 ? 19.300 -14.458 -22.430 1.00 94.19 413 LEU A C 1
ATOM 3352 O O . LEU A 1 413 ? 19.405 -15.518 -23.043 1.00 94.19 413 LEU A O 1
ATOM 3356 N N . LYS A 1 414 ? 18.182 -14.073 -21.814 1.00 94.31 414 LYS A 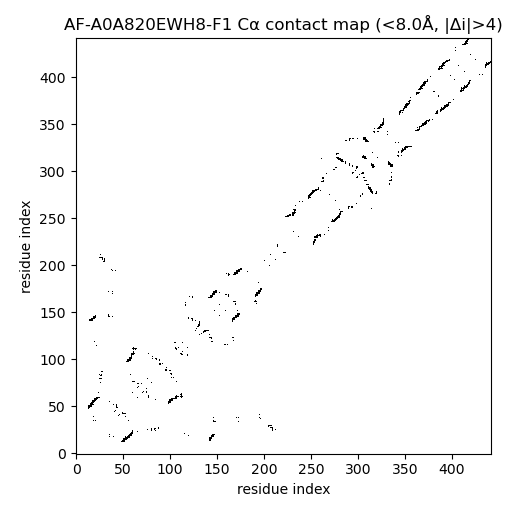N 1
ATOM 3357 C CA . LYS A 1 414 ? 16.934 -14.846 -21.756 1.00 94.31 414 LYS A CA 1
ATOM 3358 C C . LYS A 1 414 ? 15.824 -14.238 -22.595 1.00 94.31 414 LYS A C 1
ATOM 3360 O O . LYS A 1 414 ? 14.919 -14.950 -23.022 1.00 94.31 414 LYS A O 1
ATOM 3365 N N . LYS A 1 415 ? 15.853 -12.920 -22.797 1.00 95.06 415 LYS A N 1
ATOM 3366 C CA . LYS A 1 415 ? 14.819 -12.186 -23.532 1.00 95.06 415 LYS A CA 1
ATOM 3367 C C . LYS A 1 415 ? 15.445 -11.356 -24.639 1.00 95.06 415 LYS A C 1
ATOM 3369 O O . LYS A 1 415 ? 16.345 -10.562 -24.372 1.00 95.06 415 LYS A O 1
ATOM 3374 N N . LEU A 1 416 ? 14.946 -11.530 -25.856 1.00 92.88 416 LEU A N 1
ATOM 3375 C CA . LEU A 1 416 ? 15.370 -10.780 -27.030 1.00 92.88 416 LEU A CA 1
ATOM 3376 C C . LEU A 1 416 ? 14.141 -10.202 -27.733 1.00 92.88 416 LEU A C 1
ATOM 3378 O O . LEU A 1 416 ? 13.266 -10.957 -28.142 1.00 92.88 416 LEU A O 1
ATOM 3382 N N . SER A 1 417 ? 14.096 -8.882 -27.880 1.00 92.88 417 SER A N 1
ATOM 3383 C CA . SER A 1 417 ? 13.095 -8.168 -28.677 1.00 92.88 417 SER A CA 1
ATOM 3384 C C . SER A 1 417 ? 13.820 -7.364 -29.749 1.00 92.88 417 SER A C 1
ATOM 3386 O O . SER A 1 417 ? 14.706 -6.569 -29.427 1.00 92.88 417 SER A O 1
ATOM 3388 N N . ILE A 1 418 ? 13.538 -7.618 -3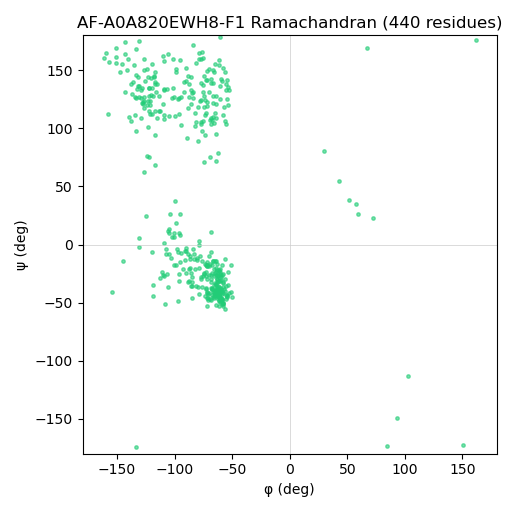1.024 1.00 89.62 418 ILE A N 1
ATOM 3389 C CA . ILE A 1 418 ? 14.251 -7.000 -32.147 1.00 89.62 418 ILE A CA 1
ATOM 3390 C C . ILE A 1 418 ? 13.280 -6.576 -33.237 1.00 89.62 418 ILE A C 1
ATOM 3392 O O . ILE A 1 418 ? 12.518 -7.383 -33.734 1.00 89.62 418 ILE A O 1
ATOM 3396 N N . ASN A 1 419 ? 13.369 -5.333 -33.693 1.00 85.38 419 ASN A N 1
ATOM 3397 C CA . ASN A 1 419 ? 12.586 -4.875 -34.836 1.00 85.38 419 ASN A CA 1
ATOM 3398 C C . ASN A 1 419 ? 13.245 -5.330 -36.155 1.00 85.38 419 ASN A C 1
ATOM 3400 O O . ASN A 1 419 ? 14.119 -4.644 -36.694 1.00 85.38 419 ASN A O 1
ATOM 3404 N N . THR A 1 420 ? 12.900 -6.519 -36.664 1.00 79.75 420 THR A N 1
ATOM 3405 C CA . THR A 1 420 ? 13.451 -7.032 -37.934 1.00 79.75 420 THR A CA 1
ATOM 3406 C C . THR A 1 420 ? 12.495 -7.970 -38.675 1.00 79.75 420 THR A C 1
ATOM 3408 O O . THR A 1 420 ? 11.485 -8.413 -38.151 1.00 79.75 420 THR A O 1
ATOM 3411 N N . GLN A 1 421 ? 12.806 -8.316 -39.927 1.00 79.50 421 GLN A N 1
ATOM 3412 C CA . GLN A 1 421 ? 12.029 -9.328 -40.646 1.00 79.50 421 GLN A CA 1
ATOM 3413 C C . GLN A 1 421 ? 12.406 -10.739 -40.175 1.00 79.50 421 GLN A C 1
ATOM 3415 O O . GLN A 1 421 ? 13.560 -11.154 -40.301 1.00 79.50 421 GLN A O 1
ATOM 3420 N N . VAL A 1 422 ? 11.412 -11.515 -39.728 1.00 78.94 422 VAL A N 1
ATOM 3421 C CA . VAL A 1 422 ? 11.574 -12.906 -39.251 1.00 78.94 422 VAL A CA 1
ATOM 3422 C C . VAL A 1 422 ? 12.355 -13.781 -40.239 1.00 78.94 422 VAL A C 1
ATOM 3424 O O . VAL A 1 422 ? 13.279 -14.494 -39.849 1.00 78.94 422 VAL A O 1
ATOM 3427 N N . SER A 1 423 ? 12.033 -13.709 -41.534 1.00 77.75 423 SER A N 1
ATOM 3428 C CA . SER A 1 423 ? 12.697 -14.507 -42.576 1.00 77.75 423 SER A CA 1
ATOM 3429 C C . SER A 1 423 ? 14.193 -14.195 -42.693 1.00 77.75 423 SER A C 1
ATOM 3431 O O . SER A 1 423 ? 15.006 -15.104 -42.869 1.00 77.75 423 SER A O 1
ATOM 3433 N N . TYR A 1 424 ? 14.564 -12.924 -42.549 1.00 78.44 424 TYR A N 1
ATOM 3434 C CA . TYR A 1 424 ? 15.948 -12.465 -42.592 1.00 78.44 424 TYR A CA 1
ATOM 3435 C C . TYR A 1 424 ? 16.723 -12.874 -41.334 1.00 78.44 424 TYR A C 1
ATOM 3437 O O . TYR A 1 424 ? 17.861 -13.340 -41.433 1.00 78.44 424 TYR A O 1
ATOM 3445 N N . PHE A 1 425 ? 16.083 -12.781 -40.163 1.00 81.56 425 PHE A N 1
ATOM 3446 C CA . PHE A 1 425 ? 16.648 -13.238 -38.894 1.00 81.56 425 PHE A CA 1
ATOM 3447 C C . PHE A 1 425 ? 17.000 -14.731 -38.941 1.00 81.56 425 PHE A C 1
ATOM 3449 O O . PHE A 1 425 ? 18.154 -15.101 -38.721 1.00 81.56 425 PHE A O 1
ATOM 3456 N N . LEU A 1 426 ? 16.041 -15.580 -39.332 1.00 78.50 426 LEU A N 1
ATOM 3457 C CA . LEU A 1 426 ? 16.209 -17.038 -39.386 1.00 78.50 426 LEU A CA 1
ATOM 3458 C C . LEU A 1 426 ? 17.319 -17.489 -40.351 1.00 78.50 426 LEU A C 1
ATOM 3460 O O . LEU A 1 426 ? 18.064 -18.421 -40.049 1.00 78.50 426 LEU A O 1
ATOM 3464 N N . GLN A 1 427 ? 17.484 -16.821 -41.499 1.00 79.50 427 GLN A N 1
ATOM 3465 C CA . GLN A 1 427 ? 18.544 -17.163 -42.458 1.00 79.50 427 GLN A CA 1
ATOM 3466 C C . GLN A 1 427 ? 19.953 -16.958 -41.885 1.00 79.50 427 GLN A C 1
ATOM 3468 O O . GLN A 1 427 ? 20.888 -17.678 -42.244 1.00 79.50 427 GLN A O 1
ATOM 3473 N N . LYS A 1 428 ? 20.137 -15.973 -41.005 1.00 77.88 428 LYS A N 1
ATOM 3474 C CA . LYS A 1 428 ? 21.460 -15.564 -40.513 1.00 77.88 428 LYS A CA 1
ATOM 3475 C C . LYS A 1 428 ? 21.806 -16.147 -39.142 1.00 77.88 428 LYS A C 1
ATOM 3477 O O . LYS A 1 428 ? 22.987 -16.206 -38.810 1.00 77.88 428 LYS A O 1
ATOM 3482 N N . THR A 1 429 ? 20.826 -16.636 -38.385 1.00 74.94 429 THR A N 1
ATOM 3483 C CA . THR A 1 429 ? 21.021 -17.179 -37.028 1.00 74.94 429 THR A CA 1
ATOM 3484 C C . THR A 1 429 ? 21.308 -18.679 -36.986 1.00 74.94 429 THR A C 1
ATOM 3486 O O . THR A 1 429 ? 21.646 -19.189 -35.924 1.00 74.94 429 THR A O 1
ATOM 3489 N N . HIS A 1 430 ? 21.298 -19.385 -38.126 1.00 70.44 430 HIS A N 1
ATOM 3490 C CA . HIS A 1 430 ? 21.544 -20.838 -38.211 1.00 70.44 430 HIS A CA 1
ATOM 3491 C C . HIS A 1 430 ? 22.889 -21.325 -37.624 1.00 70.44 430 HIS A C 1
ATOM 3493 O O . HIS A 1 430 ? 23.085 -22.526 -37.457 1.00 70.44 430 HIS A O 1
ATOM 3499 N N . LYS A 1 431 ? 23.830 -20.415 -37.330 1.00 68.31 431 LYS A N 1
ATOM 3500 C CA . LYS A 1 431 ? 25.140 -20.711 -36.716 1.00 68.31 431 LYS A CA 1
ATOM 3501 C C . LYS A 1 431 ? 25.274 -20.235 -35.266 1.00 68.31 431 LYS A C 1
ATOM 3503 O O . LYS A 1 431 ? 26.350 -20.384 -34.693 1.00 68.31 431 LYS A O 1
ATOM 3508 N N . ILE A 1 432 ? 24.234 -19.640 -34.683 1.00 71.69 432 ILE A N 1
ATOM 3509 C CA . ILE A 1 432 ? 24.280 -19.071 -33.333 1.00 71.69 432 ILE A CA 1
ATOM 3510 C C . ILE A 1 432 ? 23.454 -19.931 -32.394 1.00 71.69 432 ILE A C 1
ATOM 3512 O O . ILE A 1 432 ? 22.319 -20.294 -32.694 1.00 71.69 432 ILE A O 1
ATOM 3516 N N . ARG A 1 433 ? 24.031 -20.245 -31.235 1.00 68.75 433 ARG A N 1
ATOM 3517 C CA . ARG A 1 433 ? 23.312 -20.929 -30.165 1.00 68.75 433 ARG A CA 1
ATOM 3518 C C . ARG A 1 433 ? 22.417 -19.920 -29.457 1.00 68.75 433 ARG A C 1
ATOM 3520 O O . ARG A 1 433 ? 22.906 -19.086 -28.707 1.00 68.75 433 ARG A O 1
ATOM 3527 N N . LEU A 1 434 ? 21.117 -20.006 -29.718 1.00 77.62 434 LEU A N 1
ATOM 3528 C CA . LEU A 1 434 ? 20.076 -19.225 -29.038 1.00 77.62 434 LEU A CA 1
ATOM 3529 C C . LEU A 1 434 ? 19.392 -20.041 -27.925 1.00 77.62 434 LEU A C 1
ATOM 3531 O O . LEU A 1 434 ? 18.301 -19.701 -27.491 1.00 77.62 434 LEU A O 1
ATOM 3535 N N . GLU A 1 435 ? 20.030 -21.124 -27.471 1.00 78.25 435 GLU A N 1
ATOM 3536 C CA . GLU A 1 435 ? 19.486 -22.091 -26.502 1.00 78.25 435 GLU A CA 1
ATOM 3537 C C . GLU A 1 435 ? 19.140 -21.458 -25.142 1.00 78.25 435 GLU A C 1
ATOM 3539 O O . GLU A 1 435 ? 18.291 -21.978 -24.426 1.00 78.25 435 GLU A O 1
ATOM 3544 N N . CYS A 1 436 ? 19.772 -20.331 -24.797 1.00 77.31 436 CYS A N 1
ATOM 3545 C CA . CYS A 1 436 ? 19.502 -19.589 -23.564 1.00 77.31 436 CYS A CA 1
ATOM 3546 C C . CYS A 1 436 ? 18.292 -18.640 -23.664 1.00 77.31 436 CYS A C 1
ATOM 3548 O O . CYS A 1 436 ? 17.847 -18.133 -22.636 1.00 77.31 436 CYS A O 1
ATOM 3550 N N . ILE A 1 437 ? 17.769 -18.376 -24.871 1.00 85.62 437 ILE A N 1
ATOM 3551 C CA . ILE A 1 437 ? 16.668 -17.429 -25.083 1.00 85.62 437 ILE A CA 1
ATOM 3552 C C . ILE A 1 437 ? 15.337 -18.117 -24.782 1.00 85.62 437 ILE A C 1
ATOM 3554 O O . ILE A 1 437 ? 14.887 -18.999 -25.507 1.00 85.62 437 ILE A O 1
ATOM 3558 N N . GLU A 1 438 ? 14.687 -17.660 -23.720 1.00 90.06 438 GLU A N 1
ATOM 3559 C CA . GLU A 1 438 ? 13.378 -18.127 -23.267 1.00 90.06 438 GLU A CA 1
ATOM 3560 C C . GLU A 1 438 ? 12.233 -17.361 -23.949 1.00 90.06 438 GLU A C 1
ATOM 3562 O O . GLU A 1 438 ? 11.155 -17.913 -24.150 1.00 90.06 438 GLU A O 1
ATOM 3567 N N . ASN A 1 439 ? 12.449 -16.085 -24.297 1.00 85.75 439 ASN A N 1
ATOM 3568 C CA . ASN A 1 439 ? 11.444 -15.230 -24.933 1.00 85.75 439 ASN A CA 1
ATOM 3569 C C . ASN A 1 439 ? 12.046 -14.473 -26.120 1.00 85.75 439 ASN A C 1
ATOM 3571 O O . ASN A 1 439 ? 13.042 -13.763 -25.963 1.00 85.75 439 ASN A O 1
ATOM 3575 N N . LEU A 1 440 ? 11.410 -14.600 -27.283 1.00 86.31 440 LEU A N 1
ATOM 3576 C CA . LEU A 1 440 ? 11.816 -13.952 -28.524 1.00 86.31 440 LEU A CA 1
ATOM 3577 C C . LEU A 1 440 ? 10.634 -13.186 -29.124 1.00 86.31 440 LEU A C 1
ATOM 3579 O O . LEU A 1 440 ? 9.596 -13.778 -29.411 1.00 86.31 440 LEU A O 1
ATOM 3583 N N . GLU A 1 441 ? 10.822 -11.890 -29.327 1.00 86.81 441 GLU A N 1
ATOM 3584 C CA . GLU A 1 441 ? 9.900 -10.989 -30.016 1.00 86.81 441 GLU A CA 1
ATOM 3585 C C . GLU A 1 441 ? 10.621 -10.422 -31.248 1.00 86.81 441 GLU A C 1
ATOM 3587 O O . GLU A 1 441 ? 11.763 -9.964 -31.145 1.00 86.81 441 GLU A O 1
ATOM 3592 N N . ILE A 1 442 ? 9.993 -10.534 -32.421 1.00 81.62 442 ILE A N 1
ATOM 3593 C CA . ILE A 1 442 ? 10.533 -10.087 -33.714 1.00 81.62 442 ILE A CA 1
ATOM 3594 C C . ILE A 1 442 ? 9.505 -9.208 -34.416 1.00 81.62 442 ILE A C 1
ATOM 3596 O O . ILE A 1 442 ? 8.340 -9.667 -34.486 1.00 81.62 442 ILE A O 1
#

Mean predicted aligned error: 17.65 Å

Foldseek 3Di:
DDDDDPPPDPPDPAAEAEEEEEDQCLPPADVVQVLVVLVQCCQQPPDVVRHHYQAYEYEHAAPVVQCVVQPPPRGDHLVVNQVNVQVVQPVVPCVRVVGYHYDDCRHPPPVTTDDPLVVQVVVQCVCCCVQPVVVHHDVDRHAYEYTDEPVVCVVDVCLVVQQVDPSYAYEYEYEPDPCVVVVVPDPPDVRYHYGYPPDDDPVVRVDDSVNVSVCVVCVPPDDPEPPPPDADELVVVLVVLVVCVPAAEDEEEYAHEPNVLQLQSVLVSCVNHLYYWYWYFYQDPDPPVSQVNQLDCSNCPVNNFKKADANGTITTPPVPADQEEELPDDDGPDISDPDPVSRLASHQEYEYQDARDDDPAAREAHQYYEYPDQPDLVCCVVRYQLQNYQEYAYPDDYDVVSVQVSVVSHPNHAYYAHPDDPVVNVVPCPPPPPVNHNYYHD

Sequence (442 aa):
MLNGKISSRNSVIQTSCVLLTTGSFNPVHPLHFQNLVRVRDFLENEHQPRWNVLAGYISPTHDSYVHSKLGDPAWIPAKDRCRLCEEAIQHEGPGLSSWIAVSRGECEWEDGFIDFDAVTENFRDFLNSTLVGAGTLFKYPLRVVYVCGLDHYNKCSHVENIEKQKNMSSAIVYRTGCNEQQISRSSKTSGIIYIPLIKERSKLVDVSSTEIRQYFQNPGGNKTNIDRSEPVSIREMNQLMWNLPDLQHLELVTKGLMDMTDGQPWEKMTRSLLTFNFNISVSMDWIEDIIQSFRTPFWLEEKQWFVACTWDGLYSVPYFSDVSANTYFRLPLYSSVTDEALFCDHINHFILNESPKQTRYYFRHIKKLEIASSESLEMLSVFIDMSSIECLAVSTLIELSKILWMLQLMPRLKKLSINTQVSYFLQKTHKIRLECIENLEI